Protein AF-0000000070399785 (afdb_homodimer)

InterPro domains:
  IPR010694 Uncharacterised protein family VirK [PF06903] (154-254)

Radius of gyration: 24.45 Å; Cα contacts (8 Å, |Δi|>4): 1456; chains: 2; bounding box: 67×70×87 Å

Organism: Crassostrea virginica (NCBI:txid6565)

Secondary structure (DSSP, 8-state):
--------------------EEE--SHHHHHHHHHTT--EEEEE-GGGSEE-TT--HHHHHTPPEEEEE--SEEE--GGGT--EEEEEEEEEEEETTEEEEEEEEEEEETTEEEEEEE--TTTT---SPPEEEEEEGGGTSEEEEEE--TT-PEE-SHHHHHHHHHTT--EEEEEEGGGSB--SS-SSSBPPS-EEEEEE-EEEE-TTS-EEEEEEEEEEETTTTEEEEEEEEEEEETTTEEEEEEEEE-TTT--B-S--EEEEEEB-SSSSSEEEEES--/--------------------EEE---HHHHHHHHHTT--EEEEE-GGGSEE-TT--HHHHHT--EEEEE--SEEE--GGGT-EEEEEEEEEEEEETTEEEEEEEEEEEETTEEEEEEE--TTTT---SPPEEEEEEGGGTSEEEEEE--TT-PEE-SHHHHHHHHHTT--EEEEEEGGGSB--SS-SSSBPPS-EEEEEE-EEEE-TTS-EEEEEEEEEEETTTTEEEEEEEEEEEETTTEEEEEEEEE-TTT--B-S--EEEEEEB-SSSSEEEEEES--

Foldseek 3Di:
DPPPPPPPPPDPPPPPVDQDWDWDQWLQVVQVCVLQQWKKKKKAQQLPWDKDPPDDPVNSVPDDIDIDTFFKWKAFHLVQQGKIKGKDKDWDPPDPVPIFIKMWMWIDHIQKIKIWMDTCGPLNNCPDQIIITIARCNVPSMIMITRDDVDWDWDQAPVVVVVCVVVPFKKKKKFQQQQWAFPPPDPDRGGRRMMIIGIFPDWDQDPQRKIKGKDKGWHADNVVRAIKIWMKIWIAHNVQWMKIKIWIARSNPRDTDPDITIITFGSDPPSHGMIMTTDPD/DPPPPPPPPPPPPPPPVDQDWDWDQWLQVVQVCVLLQWKKKKKAQQLPWDWDPPDDPVNSVPDDIDIDTFFKWKAFHLVQQGKIKGKDKDWDPPDPVPIFIKMWMWIDHIQKIKIWMDTCGPLNNCPDQIIITIARCNVPSMIMITRDDVDWDWDQAPVVVVVCVVVPFKKKKKFQQQQWAFPPPDPDRGGRRMMIIGIFPDWDQDPQRKIKGKDKGWHADPPVRAIKIWMKIWIAHNVQWMKIKIWIARSNPRHTDDDITIITFGRDPPSHGMIMITDPD

Structure (mmCIF, N/CA/C/O backbone):
data_AF-0000000070399785-model_v1
#
loop_
_entity.id
_entity.type
_entity.pdbx_description
1 polymer 'Uncharacterized protein LOC111105219'
#
loop_
_atom_site.group_PDB
_atom_site.id
_atom_site.type_symbol
_atom_site.label_atom_id
_atom_site.label_alt_id
_atom_site.label_comp_id
_atom_site.label_asym_id
_atom_site.label_entity_id
_atom_site.label_seq_id
_atom_site.pdbx_PDB_ins_code
_atom_site.Cartn_x
_atom_site.Cartn_y
_atom_site.Cartn_z
_atom_site.occupancy
_atom_site.B_iso_or_equiv
_atom_site.auth_seq_id
_atom_site.auth_comp_id
_atom_site.auth_asym_id
_atom_site.auth_atom_id
_atom_site.pdbx_PDB_model_num
ATOM 1 N N . MET A 1 1 ? -10.148 37.469 -59.125 1 27.64 1 MET A N 1
ATOM 2 C CA . MET A 1 1 ? -10.219 37.5 -57.656 1 27.64 1 MET A CA 1
ATOM 3 C C . MET A 1 1 ? -10.461 36.125 -57.094 1 27.64 1 MET A C 1
ATOM 5 O O . MET A 1 1 ? -11.57 35.594 -57.188 1 27.64 1 MET A O 1
ATOM 9 N N . ASN A 1 2 ? -9.5 35.188 -57.219 1 31.5 2 ASN A N 1
ATOM 10 C CA . ASN A 1 2 ? -9.438 33.781 -56.781 1 31.5 2 ASN A CA 1
ATOM 11 C C . ASN A 1 2 ? -9.5 33.656 -55.281 1 31.5 2 ASN A C 1
ATOM 13 O O . ASN A 1 2 ? -8.664 34.219 -54.562 1 31.5 2 ASN A O 1
ATOM 17 N N . ILE A 1 3 ? -10.719 33.438 -54.781 1 33.44 3 ILE A N 1
ATOM 18 C CA . ILE A 1 3 ? -11.086 33.125 -53.375 1 33.44 3 ILE A CA 1
ATOM 19 C C . ILE A 1 3 ? -10.266 31.938 -52.875 1 33.44 3 ILE A C 1
ATOM 21 O O . ILE A 1 3 ? -10.43 30.828 -53.375 1 33.44 3 ILE A O 1
ATOM 25 N N . LEU A 1 4 ? -8.969 32.094 -52.594 1 32.75 4 LEU A N 1
ATOM 26 C CA . LEU A 1 4 ? -8.18 31.172 -51.781 1 32.75 4 LEU A CA 1
ATOM 27 C C . LEU A 1 4 ? -8.906 30.828 -50.5 1 32.75 4 LEU A C 1
ATOM 29 O O . LEU A 1 4 ? -9.078 31.688 -49.625 1 32.75 4 LEU A O 1
ATOM 33 N N . THR A 1 5 ? -9.898 29.875 -50.594 1 29.78 5 THR A N 1
ATOM 34 C CA . THR A 1 5 ? -10.469 29.25 -49.406 1 29.78 5 THR A CA 1
ATOM 35 C C . THR A 1 5 ? -9.375 28.703 -48.5 1 29.78 5 THR A C 1
ATOM 37 O O . THR A 1 5 ? -8.641 27.781 -48.906 1 29.78 5 THR A O 1
ATOM 40 N N . LEU A 1 6 ? -8.758 29.5 -47.656 1 30.59 6 LEU A N 1
ATOM 41 C CA . LEU A 1 6 ? -7.953 29.062 -46.531 1 30.59 6 LEU A CA 1
ATOM 42 C C . LEU A 1 6 ? -8.688 28 -45.719 1 30.59 6 LEU A C 1
ATOM 44 O O . LEU A 1 6 ? -9.695 28.297 -45.062 1 30.59 6 LEU A O 1
ATOM 48 N N . LEU A 1 7 ? -8.656 26.766 -46.188 1 30.41 7 LEU A N 1
ATOM 49 C CA . LEU A 1 7 ? -9.039 25.672 -45.312 1 30.41 7 LEU A CA 1
ATOM 50 C C . LEU A 1 7 ? -8.219 25.688 -44.031 1 30.41 7 LEU A C 1
ATOM 52 O O . LEU A 1 7 ? -7.016 25.422 -44.031 1 30.41 7 LEU A O 1
ATOM 56 N N . CYS A 1 8 ? -8.586 26.547 -43 1 28.83 8 CYS A N 1
ATOM 57 C CA . CYS A 1 8 ? -8.086 26.406 -41.656 1 28.83 8 CYS A CA 1
ATOM 58 C C . CYS A 1 8 ? -8.266 24.984 -41.125 1 28.83 8 CYS A C 1
ATOM 60 O O . CYS A 1 8 ? -9.398 24.531 -40.938 1 28.83 8 CYS A O 1
ATOM 62 N N . PHE A 1 9 ? -7.324 24.125 -41.438 1 33.03 9 PHE A N 1
ATOM 63 C CA . PHE A 1 9 ? -7.223 22.859 -40.688 1 33.03 9 PHE A CA 1
ATOM 64 C C . PHE A 1 9 ? -7.184 23.094 -39.188 1 33.03 9 PHE A C 1
ATOM 66 O O . PHE A 1 9 ? -6.184 23.594 -38.656 1 33.03 9 PHE A O 1
ATOM 73 N N . ILE A 1 10 ? -8.305 23.328 -38.531 1 33.31 10 ILE A N 1
ATOM 74 C CA . ILE A 1 10 ? -8.359 23.188 -37.062 1 33.31 10 ILE A CA 1
ATOM 75 C C . ILE A 1 10 ? -7.82 21.812 -36.656 1 33.31 10 ILE A C 1
ATOM 77 O O . ILE A 1 10 ? -8.445 20.781 -36.938 1 33.31 10 ILE A O 1
ATOM 81 N N . LEU A 1 11 ? -6.5 21.672 -36.406 1 34.5 11 LEU A N 1
ATOM 82 C CA . LEU A 1 11 ? -5.957 20.516 -35.719 1 34.5 11 LEU A CA 1
ATOM 83 C C . LEU A 1 11 ? -6.707 20.25 -34.438 1 34.5 11 LEU A C 1
ATOM 85 O O . LEU A 1 11 ? -6.891 21.172 -33.625 1 34.5 11 LEU A O 1
ATOM 89 N N . PRO A 1 12 ? -7.508 19.219 -34.375 1 34.28 12 PRO A N 1
ATOM 90 C CA . PRO A 1 12 ? -8 18.891 -33.031 1 34.28 12 PRO A CA 1
ATOM 91 C C . PRO A 1 12 ? -6.891 18.844 -31.984 1 34.28 12 PRO A C 1
ATOM 93 O O . PRO A 1 12 ? -5.891 18.156 -32.188 1 34.28 12 PRO A O 1
ATOM 96 N N . PHE A 1 13 ? -6.738 19.828 -31.156 1 34 13 PHE A N 1
ATOM 97 C CA . PHE A 1 13 ? -5.98 19.672 -29.922 1 34 13 PHE A CA 1
ATOM 98 C C . PHE A 1 13 ? -6.402 18.406 -29.188 1 34 13 PHE A C 1
ATOM 100 O O . PHE A 1 13 ? -7.559 18.281 -28.781 1 34 13 PHE A O 1
ATOM 107 N N . LEU A 1 14 ? -5.77 17.297 -29.406 1 33.53 14 LEU A N 1
ATOM 108 C CA . LEU A 1 14 ? -5.848 16.156 -28.5 1 33.53 14 LEU A CA 1
ATOM 109 C C . LEU A 1 14 ? -5.695 16.578 -27.047 1 33.53 14 LEU A C 1
ATOM 111 O O . LEU A 1 14 ? -4.629 17.062 -26.656 1 33.53 14 LEU A O 1
ATOM 115 N N . PHE A 1 15 ? -6.746 16.906 -26.422 1 32.59 15 PHE A N 1
ATOM 116 C CA . PHE A 1 15 ? -6.762 17.047 -24.969 1 32.59 15 PHE A CA 1
ATOM 117 C C . PHE A 1 15 ? -6.203 15.789 -24.312 1 32.59 15 PHE A C 1
ATOM 119 O O . PHE A 1 15 ? -6.789 14.703 -24.422 1 32.59 15 PHE A O 1
ATOM 126 N N . VAL A 1 16 ? -4.973 15.688 -24.219 1 38.47 16 VAL A N 1
ATOM 127 C CA . VAL A 1 16 ? -4.398 14.758 -23.25 1 38.47 16 VAL A CA 1
ATOM 128 C C . VAL A 1 16 ? -5.121 14.883 -21.922 1 38.47 16 VAL A C 1
ATOM 130 O O . VAL A 1 16 ? -5.121 15.953 -21.297 1 38.47 16 VAL A O 1
ATOM 133 N N . SER A 1 17 ? -6.203 14.219 -21.797 1 41.78 17 SER A N 1
ATOM 134 C CA . SER A 1 17 ? -6.926 14.18 -20.516 1 41.78 17 SER A CA 1
ATOM 135 C C . SER A 1 17 ? -5.984 13.883 -19.359 1 41.78 17 SER A C 1
ATOM 137 O O . SER A 1 17 ? -5.434 12.781 -19.266 1 41.78 17 SER A O 1
ATOM 139 N N . CYS A 1 18 ? -5.164 14.781 -19.031 1 48.47 18 CYS A N 1
ATOM 140 C CA . CYS A 1 18 ? -4.398 14.758 -17.781 1 48.47 18 CYS A CA 1
ATOM 141 C C . CYS A 1 18 ? -5.281 14.383 -16.609 1 48.47 18 CYS A C 1
ATOM 143 O O . CYS A 1 18 ? -6.395 14.898 -16.469 1 48.47 18 CYS A O 1
ATOM 145 N N . GLN A 1 19 ? -5.141 13.164 -16.172 1 57.34 19 GLN A N 1
ATOM 146 C CA . GLN A 1 19 ? -5.82 12.82 -14.922 1 57.34 19 GLN A CA 1
ATOM 147 C C . GLN A 1 19 ? -5.762 13.977 -13.922 1 57.34 19 GLN A C 1
ATOM 149 O O . GLN A 1 19 ? -4.676 14.43 -13.555 1 57.34 19 GLN A O 1
ATOM 154 N N . LYS A 1 20 ? -6.898 14.766 -13.922 1 66.19 20 LYS A N 1
ATOM 155 C CA . LYS A 1 20 ? -7.016 15.977 -13.117 1 66.19 20 LYS A CA 1
ATOM 156 C C . LYS A 1 20 ? -7.457 15.648 -11.695 1 66.19 20 LYS A C 1
ATOM 158 O O . LYS A 1 20 ? -8.312 14.781 -11.484 1 66.19 20 LYS A O 1
ATOM 163 N N . LEU A 1 21 ? -6.676 16.031 -10.719 1 81.75 21 LEU A N 1
ATOM 164 C CA . LEU A 1 21 ? -7.109 15.992 -9.328 1 81.75 21 LEU A CA 1
ATOM 165 C C . LEU A 1 21 ? -8.07 17.141 -9.031 1 81.75 21 LEU A C 1
ATOM 167 O O . LEU A 1 21 ? -7.848 18.266 -9.477 1 81.75 21 LEU A O 1
ATOM 171 N N . THR A 1 22 ? -9.227 16.766 -8.492 1 86.75 22 THR A N 1
ATOM 172 C CA . THR A 1 22 ? -10.227 17.75 -8.086 1 86.75 22 THR A CA 1
ATOM 173 C C . THR A 1 22 ? -10.266 17.875 -6.562 1 86.75 22 THR A C 1
ATOM 175 O O . THR A 1 22 ? -10.352 16.859 -5.855 1 86.75 22 THR A O 1
ATOM 178 N N . LYS A 1 23 ? -10.25 19.094 -6.176 1 90 23 LYS A N 1
ATOM 179 C CA . LYS A 1 23 ? -10.336 19.328 -4.738 1 90 23 LYS A CA 1
ATOM 180 C C . LYS A 1 23 ? -11.75 19.094 -4.223 1 90 23 LYS A C 1
ATOM 182 O O . LYS A 1 23 ? -12.727 19.516 -4.848 1 90 23 LYS A O 1
ATOM 187 N N . VAL A 1 24 ? -11.82 18.406 -3.154 1 92.88 24 VAL A N 1
ATOM 188 C CA . VAL A 1 24 ? -13.109 18.156 -2.523 1 92.88 24 VAL A CA 1
ATOM 189 C C . VAL A 1 24 ? -13.492 19.328 -1.629 1 92.88 24 VAL A C 1
ATOM 191 O O . VAL A 1 24 ? -12.648 19.875 -0.92 1 92.88 24 VAL A O 1
ATOM 194 N N . LYS A 1 25 ? -14.859 19.625 -1.591 1 90.5 25 LYS A N 1
ATOM 195 C CA . LYS A 1 25 ? -15.25 20.875 -0.946 1 90.5 25 LYS A CA 1
ATOM 196 C C . LYS A 1 25 ? -16.047 20.609 0.326 1 90.5 25 LYS A C 1
ATOM 198 O O . LYS A 1 25 ? -16.234 21.516 1.148 1 90.5 25 LYS A O 1
ATOM 203 N N . SER A 1 26 ? -16.625 19.484 0.435 1 92.81 26 SER A N 1
ATOM 204 C CA . SER A 1 26 ? -17.406 19.219 1.629 1 92.81 26 SER A CA 1
ATOM 205 C C . SER A 1 26 ? -17.25 17.766 2.086 1 92.81 26 SER A C 1
ATOM 207 O O . SER A 1 26 ? -16.844 16.906 1.303 1 92.81 26 SER A O 1
ATOM 209 N N . TYR A 1 27 ? -17.656 17.578 3.354 1 94.38 27 TYR A N 1
ATOM 210 C CA . TYR A 1 27 ? -17.547 16.266 3.959 1 94.38 27 TYR A CA 1
ATOM 211 C C . TYR A 1 27 ? -18.438 15.258 3.232 1 94.38 27 TYR A C 1
ATOM 213 O O . TYR A 1 27 ? -17.984 14.172 2.865 1 94.38 27 TYR A O 1
ATOM 221 N N . ASP A 1 28 ? -19.594 15.586 2.971 1 93.75 28 ASP A N 1
ATOM 222 C CA . ASP A 1 28 ? -20.531 14.633 2.365 1 93.75 28 ASP A CA 1
ATOM 223 C C . ASP A 1 28 ? -20.109 14.305 0.932 1 93.75 28 ASP A C 1
ATOM 225 O O . ASP A 1 28 ? -20.312 13.18 0.467 1 93.75 28 ASP A O 1
ATOM 229 N N . HIS A 1 29 ? -19.562 15.234 0.239 1 93.44 29 HIS A N 1
ATOM 230 C CA . HIS A 1 29 ? -19 14.938 -1.078 1 93.44 29 HIS A CA 1
ATOM 231 C C . HIS A 1 29 ? -17.828 13.969 -0.976 1 93.44 29 HIS A C 1
ATOM 233 O O . HIS A 1 29 ? -17.703 13.047 -1.789 1 93.44 29 HIS A O 1
ATOM 239 N N . LEU A 1 30 ? -17.016 14.219 0.018 1 94.38 30 LEU A N 1
ATOM 240 C CA . LEU A 1 30 ? -15.898 13.312 0.228 1 94.38 30 LEU A CA 1
ATOM 241 C C . LEU A 1 30 ? -16.391 11.883 0.463 1 94.38 30 LEU A C 1
ATOM 243 O O . LEU A 1 30 ? -15.891 10.945 -0.161 1 94.38 30 LEU A O 1
ATOM 247 N N . VAL A 1 31 ? -17.375 11.766 1.295 1 94.38 31 VAL A N 1
ATOM 248 C CA . VAL A 1 31 ? -17.938 10.445 1.586 1 94.38 31 VAL A CA 1
ATOM 249 C C . VAL A 1 31 ? -18.516 9.844 0.314 1 94.38 31 VAL A C 1
ATOM 251 O O . VAL A 1 31 ? -18.328 8.656 0.033 1 94.38 31 VAL A O 1
ATOM 254 N N . SER A 1 32 ? -19.156 10.602 -0.453 1 92.06 32 SER A N 1
ATOM 255 C CA . SER A 1 32 ? -19.766 10.125 -1.692 1 92.06 32 SER A CA 1
ATOM 256 C C . SER A 1 32 ? -18.703 9.633 -2.67 1 92.06 32 SER A C 1
ATOM 258 O O . SER A 1 32 ? -18.875 8.609 -3.328 1 92.06 32 SER A O 1
ATOM 260 N N . TYR A 1 33 ? -17.656 10.359 -2.748 1 92.31 33 TYR A N 1
ATOM 261 C CA . TYR A 1 33 ? -16.562 9.953 -3.627 1 92.31 33 TYR A CA 1
ATOM 262 C C . TYR A 1 33 ? -15.945 8.648 -3.15 1 92.31 33 TYR A C 1
ATOM 264 O O . TYR A 1 33 ? -15.703 7.734 -3.949 1 92.31 33 TYR A O 1
ATOM 272 N N . LEU A 1 34 ? -15.703 8.562 -1.884 1 93.25 34 LEU A N 1
ATOM 273 C CA . LEU A 1 34 ? -15.164 7.324 -1.328 1 93.25 34 LEU A CA 1
ATOM 274 C C . LEU A 1 34 ? -16.109 6.152 -1.594 1 93.25 34 LEU A C 1
ATOM 276 O O . LEU A 1 34 ? -15.664 5.078 -2.008 1 93.25 34 LEU A O 1
ATOM 280 N N . ALA A 1 35 ? -17.344 6.375 -1.436 1 91.06 35 ALA A N 1
ATOM 281 C CA . ALA A 1 35 ? -18.359 5.34 -1.598 1 91.06 35 ALA A CA 1
ATOM 282 C C . ALA A 1 35 ? -18.453 4.883 -3.051 1 91.06 35 ALA A C 1
ATOM 284 O O . ALA A 1 35 ? -18.906 3.77 -3.332 1 91.06 35 ALA A O 1
ATOM 285 N N . SER A 1 36 ? -18.031 5.73 -3.932 1 89.12 36 SER A N 1
ATOM 286 C CA . SER A 1 36 ? -18.094 5.402 -5.352 1 89.12 36 SER A CA 1
ATOM 287 C C . SER A 1 36 ? -16.75 4.895 -5.863 1 89.12 36 SER A C 1
ATOM 289 O O . SER A 1 36 ? -16.516 4.84 -7.074 1 89.12 36 SER A O 1
ATOM 291 N N . GLY A 1 37 ? -15.922 4.617 -4.961 1 90.25 37 GLY A N 1
ATOM 292 C CA . GLY A 1 37 ? -14.672 3.961 -5.328 1 90.25 37 GLY A CA 1
ATOM 293 C C . 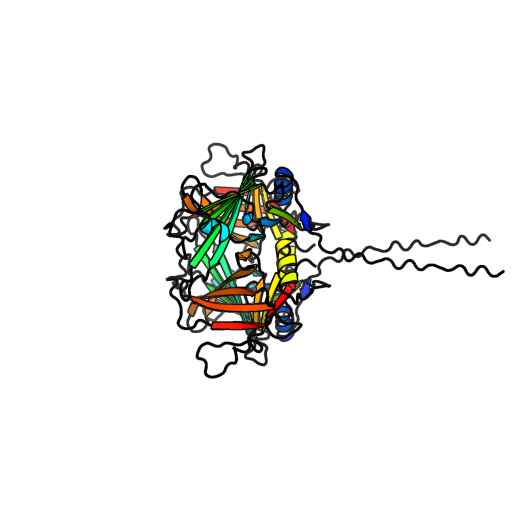GLY A 1 37 ? -13.617 4.926 -5.828 1 90.25 37 GLY A C 1
ATOM 294 O O . GLY A 1 37 ? -12.672 4.52 -6.504 1 90.25 37 GLY A O 1
ATOM 295 N N . ALA A 1 38 ? -13.719 6.195 -5.508 1 90.56 38 ALA A N 1
ATOM 296 C CA . ALA A 1 38 ? -12.734 7.176 -5.969 1 90.56 38 ALA A CA 1
ATOM 297 C C . ALA A 1 38 ? -11.422 7.031 -5.211 1 90.56 38 ALA A C 1
ATOM 299 O O . ALA A 1 38 ? -11.414 6.68 -4.027 1 90.56 38 ALA A O 1
ATOM 300 N N . ASP A 1 39 ? -10.367 7.266 -5.961 1 90.19 39 ASP A N 1
ATOM 301 C CA . ASP A 1 39 ? -9.055 7.43 -5.332 1 90.19 39 ASP A CA 1
ATOM 302 C C . ASP A 1 39 ? -8.938 8.797 -4.66 1 90.19 39 ASP A C 1
ATOM 304 O O . ASP A 1 39 ? -9.086 9.828 -5.316 1 90.19 39 ASP A O 1
ATOM 308 N N . VAL A 1 40 ? -8.68 8.781 -3.398 1 92.75 40 VAL A N 1
ATOM 309 C CA . VAL A 1 40 ? -8.656 10.016 -2.621 1 92.75 40 VAL A CA 1
ATOM 310 C C . VAL A 1 40 ? -7.242 10.266 -2.092 1 92.75 40 VAL A C 1
ATOM 312 O O . VAL A 1 40 ? -6.594 9.344 -1.586 1 92.75 40 VAL A O 1
ATOM 315 N N . ARG A 1 41 ? -6.82 11.508 -2.246 1 93.12 41 ARG A N 1
ATOM 316 C CA . ARG A 1 41 ? -5.535 11.977 -1.739 1 93.12 41 ARG A CA 1
ATOM 317 C C . ARG A 1 41 ? -5.73 13.102 -0.724 1 93.12 41 ARG A C 1
ATOM 319 O O . ARG A 1 41 ? -6.734 13.82 -0.764 1 93.12 41 ARG A O 1
ATOM 326 N N . TYR A 1 42 ? -4.805 13.203 0.168 1 91.75 42 TYR A N 1
ATOM 327 C CA . TYR A 1 42 ? -4.922 14.25 1.181 1 91.75 42 TYR A CA 1
ATOM 328 C C . TYR A 1 42 ? -3.568 14.898 1.454 1 91.75 42 TYR A C 1
ATOM 330 O O . TYR A 1 42 ? -2.521 14.305 1.186 1 91.75 42 TYR A O 1
ATOM 338 N N . TYR A 1 43 ? -3.684 16.141 1.852 1 88.81 43 TYR A N 1
ATOM 339 C CA . TYR A 1 43 ? -2.551 16.906 2.348 1 88.81 43 TYR A CA 1
ATOM 340 C C . TYR A 1 43 ? -2.979 17.828 3.479 1 88.81 43 TYR A C 1
ATOM 342 O O . TYR A 1 43 ? -3.963 18.562 3.354 1 88.81 43 TYR A O 1
ATOM 350 N N . PHE A 1 44 ? -2.297 17.766 4.602 1 84.5 44 PHE A N 1
ATOM 351 C CA . PHE A 1 44 ? -2.572 18.672 5.719 1 84.5 44 PHE A CA 1
ATOM 352 C C . PHE A 1 44 ? -1.317 19.422 6.125 1 84.5 44 PHE A C 1
ATOM 354 O O . PHE A 1 44 ? -0.276 18.828 6.387 1 84.5 44 PHE A O 1
ATOM 361 N N . ASN A 1 45 ? -1.506 20.75 6.035 1 77.12 45 ASN A N 1
ATOM 362 C CA . ASN A 1 45 ? -0.456 21.641 6.523 1 77.12 45 ASN A CA 1
ATOM 363 C C . ASN A 1 45 ? -0.531 21.812 8.039 1 77.12 45 ASN A C 1
ATOM 365 O O . ASN A 1 45 ? -1.241 22.688 8.531 1 77.12 45 ASN A O 1
ATOM 369 N N . VAL A 1 46 ? 0.207 21.234 8.75 1 69.81 46 VAL A N 1
ATOM 370 C CA . VAL A 1 46 ? 0.066 21.094 10.195 1 69.81 46 VAL A CA 1
ATOM 371 C C . VAL A 1 46 ? 0.471 22.391 10.883 1 69.81 46 VAL A C 1
ATOM 373 O O . VAL A 1 46 ? 0.029 22.688 12 1 69.81 46 VAL A O 1
ATOM 376 N N . SER A 1 47 ? 1.218 23.172 10.133 1 70.94 47 SER A N 1
ATOM 377 C CA . SER A 1 47 ? 1.664 24.422 10.75 1 70.94 47 SER A CA 1
ATOM 378 C C . SER A 1 47 ? 0.494 25.359 11.008 1 70.94 47 SER A C 1
ATOM 380 O O . SER A 1 47 ? 0.595 26.281 11.82 1 70.94 47 SER A O 1
ATOM 382 N N . THR A 1 48 ? -0.572 25.141 10.359 1 76.44 48 THR A N 1
ATOM 383 C CA . THR A 1 48 ? -1.728 26.016 10.516 1 76.44 48 THR A CA 1
ATOM 384 C C . THR A 1 48 ? -2.805 25.344 11.367 1 76.44 48 THR A C 1
ATOM 386 O O . THR A 1 48 ? -3.844 25.953 11.641 1 76.44 48 THR A O 1
ATOM 389 N N . CYS A 1 49 ? -2.498 24.203 11.789 1 83.44 49 CYS A N 1
ATOM 390 C CA . CYS A 1 49 ? -3.465 23.438 12.578 1 83.44 49 CYS A CA 1
ATOM 391 C C . CYS A 1 49 ? -3.314 23.75 14.062 1 83.44 49 CYS A C 1
ATOM 393 O O . CYS A 1 49 ? -2.299 24.297 14.492 1 83.44 49 CYS A O 1
ATOM 395 N N . ILE A 1 50 ? -4.352 23.438 14.789 1 82.44 50 ILE A N 1
ATOM 396 C CA . ILE A 1 50 ? -4.371 23.688 16.219 1 82.44 50 ILE A CA 1
ATOM 397 C C . ILE A 1 50 ? -3.945 22.422 16.969 1 82.44 50 ILE A C 1
ATOM 399 O O . ILE A 1 50 ? -4.578 21.375 16.844 1 82.44 50 ILE A O 1
ATOM 403 N N . PRO A 1 51 ? -2.822 22.562 17.609 1 79.88 51 PRO A N 1
ATOM 404 C CA . PRO A 1 51 ? -2.416 21.391 18.391 1 79.88 51 PRO A CA 1
ATOM 405 C C . PRO A 1 51 ? -3.34 21.109 19.578 1 79.88 51 PRO A C 1
ATOM 407 O O . PRO A 1 51 ? -3.973 22.031 20.094 1 79.88 51 PRO A O 1
ATOM 410 N N . GLU A 1 52 ? -3.295 19.828 19.781 1 75.75 52 GLU A N 1
ATOM 411 C CA . GLU A 1 52 ? -3.955 19.516 21.047 1 75.75 52 GLU A CA 1
ATOM 412 C C . GLU A 1 52 ? -3.199 20.109 22.234 1 75.75 52 GLU A C 1
ATOM 414 O O . GLU A 1 52 ? -1.983 20.312 22.156 1 75.75 52 GLU A O 1
ATOM 419 N N . ALA A 1 53 ? -3.779 20.781 23.219 1 62.03 53 ALA A N 1
ATOM 420 C CA . ALA A 1 53 ? -3.344 21.609 24.359 1 62.03 53 ALA A CA 1
ATOM 421 C C . ALA A 1 53 ? -1.969 21.172 24.844 1 62.03 53 ALA A C 1
ATOM 423 O O . ALA A 1 53 ? -1.19 22 25.344 1 62.03 53 ALA A O 1
ATOM 424 N N . ARG A 1 54 ? -1.427 20.016 24.703 1 61.34 54 ARG A N 1
ATOM 425 C CA . ARG A 1 54 ? -0.236 19.609 25.453 1 61.34 54 ARG A CA 1
ATOM 426 C C . ARG A 1 54 ? 0.998 19.625 24.547 1 61.34 54 ARG A C 1
ATOM 428 O O . ARG A 1 54 ? 2.068 19.172 24.953 1 61.34 54 ARG A O 1
ATOM 435 N N . MET A 1 55 ? 0.869 20.312 23.344 1 65.75 55 MET A N 1
ATOM 436 C CA . MET A 1 55 ? 2.096 20.328 22.562 1 65.75 55 MET A CA 1
ATOM 437 C C . MET A 1 55 ? 2.883 21.609 22.797 1 65.75 55 MET A C 1
ATOM 439 O O . MET A 1 55 ? 2.303 22.703 22.844 1 65.75 55 MET A O 1
ATOM 443 N N . THR A 1 56 ? 4.121 21.422 23.172 1 61.12 56 THR A N 1
ATOM 444 C CA . THR A 1 56 ? 4.973 22.609 23.234 1 61.12 56 THR A CA 1
ATOM 445 C C . THR A 1 56 ? 5.113 23.25 21.859 1 61.12 56 THR A C 1
ATOM 447 O O . THR A 1 56 ? 4.852 22.609 20.844 1 61.12 56 THR A O 1
ATOM 450 N N . ASN A 1 57 ? 5.34 24.516 21.844 1 55.72 57 ASN A N 1
ATOM 451 C CA . ASN A 1 57 ? 5.602 25.234 20.594 1 55.72 57 ASN A CA 1
ATOM 452 C C . ASN A 1 57 ? 6.664 24.516 19.75 1 55.72 57 ASN A C 1
ATOM 454 O O . ASN A 1 57 ? 6.562 24.469 18.531 1 55.72 57 ASN A O 1
ATOM 458 N N . GLU A 1 58 ? 7.598 24 20.453 1 57.88 58 GLU A N 1
ATOM 459 C CA . GLU A 1 58 ? 8.695 23.328 19.766 1 57.88 58 GLU A CA 1
ATOM 460 C C . GLU A 1 58 ? 8.203 22.062 19.062 1 57.88 58 GLU A C 1
ATOM 462 O O . GLU A 1 58 ? 8.609 21.766 17.938 1 57.88 58 GLU A O 1
ATOM 467 N N . GLU A 1 59 ? 7.355 21.453 19.75 1 61.69 59 GLU A N 1
ATOM 468 C CA . GLU A 1 59 ? 6.824 20.219 19.172 1 61.69 59 GLU A CA 1
ATOM 469 C C . GLU A 1 59 ? 5.938 20.5 17.969 1 61.69 59 GLU A C 1
ATOM 471 O O . GLU A 1 59 ? 5.934 19.734 17 1 61.69 59 GLU A O 1
ATOM 476 N N . HIS A 1 60 ? 5.301 21.625 18.141 1 58.22 60 HIS A N 1
ATOM 477 C CA . HIS A 1 60 ? 4.395 22.016 17.062 1 58.22 60 HIS A CA 1
ATOM 478 C C . HIS A 1 60 ? 5.148 22.297 15.773 1 58.22 60 HIS A C 1
ATOM 480 O O . HIS A 1 60 ? 4.668 21.969 14.68 1 58.22 60 HIS A O 1
ATOM 486 N N . ILE A 1 61 ? 6.18 22.984 16.047 1 55.03 61 ILE A N 1
ATOM 487 C CA . ILE A 1 61 ? 6.969 23.406 14.898 1 55.03 61 ILE A CA 1
ATOM 488 C C . ILE A 1 61 ? 7.559 22.172 14.203 1 55.03 61 ILE A C 1
ATOM 490 O O . ILE A 1 61 ? 7.789 22.188 12.992 1 55.03 61 ILE A O 1
ATOM 494 N N . GLN A 1 62 ? 7.668 21.219 14.969 1 56.22 62 GLN A N 1
ATOM 495 C CA . GLN A 1 62 ? 8.375 20.062 14.422 1 56.22 62 GLN A CA 1
ATOM 496 C C . GLN A 1 62 ? 7.426 19.141 13.68 1 56.22 62 GLN A C 1
ATOM 498 O O . GLN A 1 62 ? 7.848 18.109 13.133 1 56.22 62 GLN A O 1
ATOM 503 N N . ILE A 1 63 ? 6.168 19.703 13.75 1 56.31 63 ILE A N 1
ATOM 504 C CA . ILE A 1 63 ? 5.254 18.734 13.148 1 56.31 63 ILE A CA 1
ATOM 505 C C . ILE A 1 63 ? 5.277 18.875 11.625 1 56.31 63 ILE A C 1
ATOM 507 O O . ILE A 1 63 ? 4.977 19.938 11.094 1 56.31 63 ILE A O 1
ATOM 511 N N . PRO A 1 64 ? 5.676 17.953 10.953 1 60.88 64 PRO A N 1
ATOM 512 C CA . PRO A 1 64 ? 5.77 17.969 9.492 1 60.88 64 PRO A CA 1
ATOM 513 C C . PRO A 1 64 ? 4.402 17.969 8.812 1 60.88 64 PRO A C 1
ATOM 515 O O . PRO A 1 64 ? 3.385 17.703 9.461 1 60.88 64 PRO A O 1
ATOM 518 N N . VAL A 1 65 ? 4.281 18.609 7.578 1 67.44 65 VAL A N 1
ATOM 519 C CA . VAL A 1 65 ? 3.209 18.406 6.609 1 67.44 65 VAL A CA 1
ATOM 520 C C . VAL A 1 65 ? 3.1 16.922 6.273 1 67.44 65 VAL A C 1
ATOM 522 O O . VAL A 1 65 ? 4.113 16.234 6.152 1 67.44 65 VAL A O 1
ATOM 525 N N . PHE A 1 66 ? 1.785 16.531 6.395 1 82.12 66 PHE A N 1
ATOM 526 C CA . PHE A 1 66 ? 1.564 15.125 6.047 1 82.12 66 PHE A CA 1
ATOM 527 C C . PHE A 1 66 ? 0.648 15.008 4.836 1 82.12 66 PHE A C 1
ATOM 529 O O . PHE A 1 66 ? -0.245 15.836 4.641 1 82.12 66 PHE A O 1
ATOM 536 N N . GLY A 1 67 ? 0.952 14.078 4.012 1 87.81 67 GLY A N 1
ATOM 537 C CA . GLY A 1 67 ? 0.086 13.766 2.887 1 87.81 67 GLY A CA 1
ATOM 538 C C . GLY A 1 67 ? 0.23 12.336 2.398 1 87.81 67 GLY A C 1
ATOM 539 O O . GLY A 1 67 ? 1.107 11.609 2.859 1 87.81 67 GLY A O 1
ATOM 540 N N . GLY A 1 68 ? -0.765 11.961 1.599 1 90.12 68 GLY A N 1
ATOM 541 C CA . GLY A 1 68 ? -0.748 10.617 1.044 1 90.12 68 GLY A CA 1
ATOM 542 C C . GLY A 1 68 ? -2.076 10.203 0.439 1 90.12 68 GLY A C 1
ATOM 543 O O . GLY A 1 68 ? -2.875 11.055 0.043 1 90.12 68 GLY A O 1
ATOM 544 N N . ALA A 1 69 ? -2.152 8.945 0.215 1 91.88 69 ALA A N 1
ATOM 545 C CA . ALA A 1 69 ? -3.373 8.359 -0.335 1 91.88 69 ALA A CA 1
ATOM 546 C C . ALA A 1 69 ? -4.215 7.715 0.762 1 91.88 69 ALA A C 1
ATOM 548 O O . ALA A 1 69 ? -3.674 7.129 1.703 1 91.88 69 ALA A O 1
ATOM 549 N N . VAL A 1 70 ? -5.523 7.824 0.571 1 93.56 70 VAL A N 1
ATOM 550 C CA . VAL A 1 70 ? -6.422 7.078 1.449 1 93.56 70 VAL A CA 1
ATOM 551 C C . VAL A 1 70 ? -6.504 5.625 0.991 1 93.56 70 VAL A C 1
ATOM 553 O O . VAL A 1 70 ? -7.02 5.336 -0.093 1 93.56 70 VAL A O 1
ATOM 556 N N . LYS A 1 71 ? -6 4.785 1.837 1 94.5 71 LYS A N 1
ATOM 557 C CA . LYS A 1 71 ? -6.07 3.355 1.554 1 94.5 71 LYS A CA 1
ATOM 558 C C . LYS A 1 71 ? -7.289 2.721 2.213 1 94.5 71 LYS A C 1
ATOM 560 O O . LYS A 1 71 ? -8.43 3.1 1.92 1 94.5 71 LYS A O 1
ATOM 565 N N . LEU A 1 72 ? -7.098 1.788 3.1 1 96.62 72 LEU A N 1
ATOM 566 C CA . LEU A 1 72 ? -8.242 1.249 3.826 1 96.62 72 LEU A CA 1
ATOM 567 C C . LEU A 1 72 ? -8.898 2.328 4.68 1 96.62 72 LEU A C 1
ATOM 569 O O . LEU A 1 72 ? -8.219 3.057 5.402 1 96.62 72 LEU A O 1
ATOM 573 N N . PHE A 1 73 ? -10.242 2.426 4.508 1 96.69 73 PHE A N 1
ATOM 574 C CA . PHE A 1 73 ? -10.945 3.465 5.254 1 96.69 73 PHE A CA 1
ATOM 575 C C . PHE A 1 73 ? -12.273 2.943 5.785 1 96.69 73 PHE A C 1
ATOM 577 O O . PHE A 1 73 ? -12.812 1.959 5.277 1 96.69 73 PHE A O 1
ATOM 584 N N . ILE A 1 74 ? -12.75 3.562 6.836 1 94.25 74 ILE A N 1
ATOM 585 C CA . ILE A 1 74 ? -14.117 3.492 7.344 1 94.25 74 ILE A CA 1
ATOM 586 C C . ILE A 1 74 ? -14.766 4.871 7.27 1 94.25 74 ILE A C 1
ATOM 588 O O . ILE A 1 74 ? -14.172 5.867 7.688 1 94.25 74 ILE A O 1
ATOM 592 N N . ALA A 1 75 ? -15.93 4.895 6.672 1 95.44 75 ALA A N 1
ATOM 593 C CA . ALA A 1 75 ? -16.578 6.184 6.496 1 95.44 75 ALA A CA 1
ATOM 594 C C . ALA A 1 75 ? -18.078 6.086 6.805 1 95.44 75 ALA A C 1
ATOM 596 O O . ALA A 1 75 ? -18.688 5.023 6.637 1 95.44 75 ALA A O 1
ATOM 597 N N . SER A 1 76 ? -18.578 7.133 7.246 1 93.31 76 SER A N 1
ATOM 598 C CA . SER A 1 76 ? -20.016 7.27 7.43 1 93.31 76 SER A CA 1
ATOM 599 C C . SER A 1 76 ? -20.5 8.664 7.027 1 93.31 76 SER A C 1
ATOM 601 O O . SER A 1 76 ? -19.734 9.633 7.098 1 93.31 76 SER A O 1
ATOM 603 N N . LYS A 1 77 ? -21.719 8.688 6.668 1 91.5 77 LYS A N 1
ATOM 604 C CA . LYS A 1 77 ? -22.312 9.969 6.297 1 91.5 77 LYS A CA 1
ATOM 605 C C . LYS A 1 77 ? -22.5 10.859 7.52 1 91.5 77 LYS A C 1
ATOM 607 O O . LYS A 1 77 ? -22.547 10.367 8.648 1 91.5 77 LYS A O 1
ATOM 612 N N . SER A 1 78 ? -22.656 12.164 7.199 1 89.44 78 SER A N 1
ATOM 613 C CA . SER A 1 78 ? -22.875 13.125 8.273 1 89.44 78 SER A CA 1
ATOM 614 C C . SER A 1 78 ? -24.125 12.766 9.086 1 89.44 78 SER A C 1
ATOM 616 O O . SER A 1 78 ? -24.156 12.977 10.305 1 89.44 78 SER A O 1
ATOM 618 N N . SER A 1 79 ? -25.062 12.242 8.461 1 85.94 79 SER A N 1
ATOM 619 C CA . SER A 1 79 ? -26.328 11.867 9.109 1 85.94 79 SER A CA 1
ATOM 620 C C . SER A 1 79 ? -26.141 10.664 10.016 1 85.94 79 SER A C 1
ATOM 622 O O . SER A 1 79 ? -27 10.391 10.875 1 85.94 79 SER A O 1
ATOM 624 N N . ASP A 1 80 ? -25.062 9.883 9.852 1 82.69 80 ASP A N 1
ATOM 625 C CA . ASP A 1 80 ? -24.797 8.648 10.594 1 82.69 80 ASP A CA 1
ATOM 626 C C . ASP A 1 80 ? -23.516 8.773 11.414 1 82.69 80 ASP A C 1
ATOM 628 O O . ASP A 1 80 ? -22.625 7.91 11.328 1 82.69 80 ASP A O 1
ATOM 632 N N . ASP A 1 81 ? -23.312 9.82 12.148 1 82.12 81 ASP A N 1
ATOM 633 C CA . ASP A 1 81 ? -22.109 10.07 12.945 1 82.12 81 ASP A CA 1
ATOM 634 C C . ASP A 1 81 ? -20.922 10.43 12.055 1 82.12 81 ASP A C 1
ATOM 636 O O . ASP A 1 81 ? -19.812 9.938 12.258 1 82.12 81 ASP A O 1
ATOM 640 N N . GLY A 1 82 ? -21 11.086 11.07 1 88.38 82 GLY A N 1
ATOM 641 C CA . GLY A 1 82 ? -20.125 11.617 10.047 1 88.38 82 GLY A CA 1
ATOM 642 C C . GLY A 1 82 ? -18.656 11.516 10.422 1 88.38 82 GLY A C 1
ATOM 643 O O . GLY A 1 82 ? -18.047 12.484 10.883 1 88.38 82 GLY A O 1
ATOM 644 N N . ARG A 1 83 ? -18 10.344 10.117 1 93 83 ARG A N 1
ATOM 645 C CA . ARG A 1 83 ? -16.562 10.219 10.352 1 93 83 ARG A CA 1
ATOM 646 C C . ARG A 1 83 ? -15.891 9.391 9.266 1 93 83 ARG A C 1
ATOM 648 O O . ARG A 1 83 ? -16.484 8.438 8.75 1 93 83 ARG A O 1
ATOM 655 N N . ILE A 1 84 ? -14.758 9.781 8.906 1 95.31 84 ILE A N 1
ATOM 656 C CA . ILE A 1 84 ? -13.852 9 8.062 1 95.31 84 ILE A CA 1
ATOM 657 C C . ILE A 1 84 ? -12.586 8.672 8.844 1 95.31 84 ILE A C 1
ATOM 659 O O . ILE A 1 84 ? -11.945 9.562 9.414 1 95.31 84 ILE A O 1
ATOM 663 N N . ILE A 1 85 ? -12.266 7.406 8.914 1 95 85 ILE A N 1
ATOM 664 C CA . ILE A 1 85 ? -11.086 6.953 9.641 1 95 85 ILE A CA 1
ATOM 665 C C . ILE A 1 85 ? -10.141 6.223 8.68 1 95 85 ILE A C 1
ATOM 667 O O . ILE A 1 85 ? -10.57 5.34 7.93 1 95 85 ILE A O 1
ATOM 671 N N . PHE A 1 86 ? -8.938 6.582 8.672 1 95 86 PHE A N 1
ATOM 672 C CA . PHE A 1 86 ? -7.875 5.852 7.992 1 95 86 PHE A CA 1
ATOM 673 C C . PHE A 1 86 ? -6.531 6.105 8.664 1 95 86 PHE A C 1
ATOM 675 O O . PHE A 1 86 ? -6.418 6.984 9.523 1 95 86 PHE A O 1
ATOM 682 N N . SER A 1 87 ? -5.543 5.312 8.32 1 93.56 87 SER A N 1
ATOM 683 C CA . SER A 1 87 ? -4.25 5.426 8.977 1 93.56 87 SER A CA 1
ATOM 684 C C . SER A 1 87 ? -3.109 5.066 8.031 1 93.56 87 SER A C 1
ATOM 686 O O . SER A 1 87 ? -3.33 4.41 7.008 1 93.56 87 SER A O 1
ATOM 688 N N . GLN A 1 88 ? -2.02 5.559 8.391 1 88.31 88 GLN A N 1
ATOM 689 C CA . GLN A 1 88 ? -0.788 5.289 7.652 1 88.31 88 GLN A CA 1
ATOM 690 C C . GLN A 1 88 ? 0.368 5 8.609 1 88.31 88 GLN A C 1
ATOM 692 O O . GLN A 1 88 ? 0.695 5.824 9.461 1 88.31 88 GLN A O 1
ATOM 697 N N . PRO A 1 89 ? 0.938 3.834 8.484 1 86.94 89 PRO A N 1
ATOM 698 C CA . PRO A 1 89 ? 2.209 3.613 9.18 1 86.94 89 PRO A CA 1
ATOM 699 C C . PRO A 1 89 ? 3.402 4.195 8.422 1 86.94 89 PRO A C 1
ATOM 701 O O . PRO A 1 89 ? 3.395 4.246 7.191 1 86.94 89 PRO A O 1
ATOM 704 N N . ARG A 1 90 ? 4.359 4.656 9.242 1 86.38 90 ARG A N 1
ATOM 705 C CA . ARG A 1 90 ? 5.602 5.168 8.664 1 86.38 90 ARG A CA 1
ATOM 706 C C . ARG A 1 90 ? 6.801 4.777 9.523 1 86.38 90 ARG A C 1
ATOM 708 O O . ARG A 1 90 ? 6.738 4.844 10.75 1 86.38 90 ARG A O 1
ATOM 715 N N . TYR A 1 91 ? 7.758 4.43 8.836 1 86.56 91 TYR A N 1
ATOM 716 C CA . TYR A 1 91 ? 9.016 4.227 9.539 1 86.56 91 TYR A CA 1
ATOM 717 C C . TYR A 1 91 ? 9.812 5.523 9.617 1 86.56 91 TYR A C 1
ATOM 719 O O . TYR A 1 91 ? 9.828 6.312 8.664 1 86.56 91 TYR A O 1
ATOM 727 N N . ILE A 1 92 ? 10.398 5.668 10.719 1 82.69 92 ILE A N 1
ATOM 728 C CA . ILE A 1 92 ? 11.172 6.891 10.906 1 82.69 92 ILE A CA 1
ATOM 729 C C . ILE A 1 92 ? 12.57 6.539 11.406 1 82.69 92 ILE A C 1
ATOM 731 O O . ILE A 1 92 ? 12.75 5.547 12.117 1 82.69 92 ILE A O 1
ATOM 735 N N . ASP A 1 93 ? 13.477 7.367 10.922 1 77.38 93 ASP A N 1
ATOM 736 C CA . ASP A 1 93 ? 14.883 7.195 11.266 1 77.38 93 ASP A CA 1
ATOM 737 C C . ASP A 1 93 ? 15.438 8.438 11.953 1 77.38 93 ASP A C 1
ATOM 739 O O . ASP A 1 93 ? 16.484 8.969 11.555 1 77.38 93 ASP A O 1
ATOM 743 N N . ARG A 1 94 ? 14.906 9.047 12.969 1 68.06 94 ARG A N 1
ATOM 744 C CA . ARG A 1 94 ? 15.281 10.32 13.586 1 68.06 94 ARG A CA 1
ATOM 745 C C . ARG A 1 94 ? 16.719 10.289 14.086 1 68.06 94 ARG A C 1
ATOM 747 O O . ARG A 1 94 ? 17.438 11.289 14.008 1 68.06 94 ARG A O 1
ATOM 754 N N . LYS A 1 95 ? 17.078 9.227 14.727 1 63.56 95 LYS A N 1
ATOM 755 C CA . LYS A 1 95 ? 18.453 9.078 15.156 1 63.56 95 LYS A CA 1
ATOM 756 C C . LYS A 1 95 ? 19.094 7.816 14.562 1 63.56 95 LYS A C 1
ATOM 758 O O . LYS A 1 95 ? 18.391 6.844 14.281 1 63.56 95 LYS A O 1
ATOM 763 N N . ALA A 1 96 ? 20.344 8.078 14.273 1 59.66 96 ALA A N 1
ATOM 764 C CA . ALA A 1 96 ? 21.078 6.914 13.797 1 59.66 96 ALA A CA 1
ATOM 765 C C . ALA A 1 96 ? 20.828 5.703 14.688 1 59.66 96 ALA A C 1
ATOM 767 O O . ALA A 1 96 ? 20.859 5.809 15.914 1 59.66 96 ALA A O 1
ATOM 768 N N . ASN A 1 97 ? 20.328 4.617 14.133 1 62.03 97 ASN A N 1
ATOM 769 C CA . ASN A 1 97 ? 20.125 3.346 14.82 1 62.03 97 ASN A CA 1
ATOM 770 C C . ASN A 1 97 ? 18.844 3.361 15.656 1 62.03 97 ASN A C 1
ATOM 772 O O . ASN A 1 97 ? 18.688 2.553 16.562 1 62.03 97 ASN A O 1
ATOM 776 N N . ASP A 1 98 ? 18.141 4.387 15.477 1 75.12 98 ASP A N 1
ATOM 777 C CA . ASP A 1 98 ? 16.875 4.461 16.203 1 75.12 98 ASP A CA 1
ATOM 778 C C . ASP A 1 98 ? 15.688 4.406 15.242 1 75.12 98 ASP A C 1
ATOM 780 O O . ASP A 1 98 ? 14.875 5.328 15.203 1 75.12 98 ASP A O 1
ATOM 784 N N . LEU A 1 99 ? 15.727 3.275 14.586 1 80 99 LEU A N 1
ATOM 785 C CA . LEU A 1 99 ? 14.609 3.051 13.68 1 80 99 LEU A CA 1
ATOM 786 C C . LEU A 1 99 ? 13.352 2.666 14.453 1 80 99 LEU A C 1
ATOM 788 O O . LEU A 1 99 ? 13.422 1.903 15.422 1 80 99 LEU A O 1
ATOM 792 N N . THR A 1 100 ? 12.297 3.361 14.062 1 85.44 100 THR A N 1
ATOM 793 C CA . THR A 1 100 ? 11.023 3.041 14.703 1 85.44 100 THR A CA 1
ATOM 794 C C . THR A 1 100 ? 9.859 3.277 13.75 1 85.44 100 THR A C 1
ATOM 796 O O . THR A 1 100 ? 10.07 3.604 12.578 1 85.44 100 THR A O 1
ATOM 799 N N . GLU A 1 101 ? 8.75 2.941 14.242 1 86.88 101 GLU A N 1
ATOM 800 C CA . GLU A 1 101 ? 7.531 3.102 13.453 1 86.88 101 GLU A CA 1
ATOM 801 C C . GLU A 1 101 ? 6.602 4.137 14.078 1 86.88 101 GLU A C 1
ATOM 803 O O . GLU A 1 101 ? 6.395 4.145 15.289 1 86.88 101 GLU A O 1
ATOM 808 N N . GLU A 1 102 ? 6.195 5.008 13.211 1 87.12 102 GLU A N 1
ATOM 809 C CA . GLU A 1 102 ? 5.16 5.984 13.555 1 87.12 102 GLU A CA 1
ATOM 810 C C . GLU A 1 102 ? 3.832 5.633 12.891 1 87.12 102 GLU A C 1
ATOM 812 O O . GLU A 1 102 ? 3.805 5.184 11.742 1 87.12 102 GLU A O 1
ATOM 817 N N . ILE A 1 103 ? 2.797 5.816 13.648 1 89.25 103 ILE A N 1
ATOM 818 C CA . ILE A 1 103 ? 1.464 5.598 13.094 1 89.25 103 ILE A CA 1
ATOM 819 C C . ILE A 1 103 ? 0.672 6.902 13.125 1 89.25 103 ILE A C 1
ATOM 821 O O . ILE A 1 103 ? 0.555 7.543 14.18 1 89.25 103 ILE A O 1
ATOM 825 N N . GLU A 1 104 ? 0.211 7.277 11.961 1 88.25 104 GLU A N 1
ATOM 826 C CA . GLU A 1 104 ? -0.68 8.422 11.797 1 88.25 104 GLU A CA 1
ATOM 827 C C . GLU A 1 104 ? -2.113 7.969 11.531 1 88.25 104 GLU A C 1
ATOM 829 O O . GLU A 1 104 ? -2.365 7.199 10.602 1 88.25 104 GLU A O 1
ATOM 834 N N . THR A 1 105 ? -2.979 8.414 12.414 1 91.25 105 THR A N 1
ATOM 835 C CA . THR A 1 105 ? -4.398 8.133 12.227 1 91.25 105 THR A CA 1
ATOM 836 C C . THR A 1 105 ? -5.176 9.422 11.977 1 91.25 105 THR A C 1
ATOM 838 O O . THR A 1 105 ? -5.051 10.383 12.742 1 91.25 105 THR A O 1
ATOM 841 N N . LEU A 1 106 ? -5.949 9.398 10.938 1 91.81 106 LEU A N 1
ATOM 842 C CA . LEU A 1 106 ? -6.777 10.562 10.617 1 91.81 106 LEU A CA 1
ATOM 843 C C . LEU A 1 106 ? -8.25 10.266 10.891 1 91.81 106 LEU A C 1
ATOM 845 O O . LEU A 1 106 ? -8.766 9.227 10.477 1 91.81 106 LEU A O 1
ATOM 849 N N . TRP A 1 107 ? -8.82 11.18 11.617 1 92.06 107 TRP A N 1
ATOM 850 C CA . TRP A 1 107 ? -10.266 11.266 11.781 1 92.06 107 TRP A CA 1
ATOM 851 C C . TRP A 1 107 ? -10.82 12.531 11.133 1 92.06 107 TRP A C 1
ATOM 853 O O . TRP A 1 107 ? -10.508 13.641 11.562 1 92.06 107 TRP A O 1
ATOM 863 N N . ILE A 1 108 ? -11.578 12.336 10.141 1 92.69 108 ILE A N 1
ATOM 864 C CA . ILE A 1 108 ? -12.242 13.484 9.539 1 92.69 108 ILE A CA 1
ATOM 865 C C . ILE A 1 108 ? -13.703 13.523 9.953 1 92.69 108 ILE A C 1
ATOM 867 O O . ILE A 1 108 ? -14.469 12.602 9.648 1 92.69 108 ILE A O 1
ATOM 871 N N . ILE A 1 109 ? -14.016 14.508 10.68 1 91.94 109 ILE A N 1
ATOM 872 C CA . ILE A 1 109 ? -15.375 14.734 11.148 1 91.94 109 ILE A CA 1
ATOM 873 C C . ILE A 1 109 ? -15.898 16.062 10.594 1 91.94 109 ILE A C 1
ATOM 875 O O . ILE A 1 109 ? -15.461 17.125 11.016 1 91.94 109 ILE A O 1
ATOM 879 N N . ASN A 1 110 ? -16.781 15.914 9.641 1 88.94 110 ASN A N 1
ATOM 880 C CA . ASN A 1 110 ? -17.266 17.109 8.945 1 88.94 110 ASN A CA 1
ATOM 881 C C . ASN A 1 110 ? -16.125 17.938 8.398 1 88.94 110 ASN A C 1
ATOM 883 O O . ASN A 1 110 ? -15.281 17.438 7.645 1 88.94 110 ASN A O 1
ATOM 887 N N . ASP A 1 111 ? -16.016 19.156 8.852 1 85.44 111 ASP A N 1
ATOM 888 C CA . ASP A 1 111 ? -14.992 20.047 8.297 1 85.44 111 ASP A CA 1
ATOM 889 C C . ASP A 1 111 ? -13.688 19.938 9.078 1 85.44 111 ASP A C 1
ATOM 891 O O . ASP A 1 111 ? -12.68 20.547 8.703 1 85.44 111 ASP A O 1
ATOM 895 N N . THR A 1 112 ? -13.656 19.141 10.047 1 87.88 112 THR A N 1
ATOM 896 C CA . THR A 1 112 ? -12.484 19.031 10.914 1 87.88 112 THR A CA 1
ATOM 897 C C . THR A 1 112 ? -11.75 17.719 10.68 1 87.88 112 THR A C 1
ATOM 899 O O . THR A 1 112 ? -12.359 16.656 10.688 1 87.88 112 THR A O 1
ATOM 902 N N . ALA A 1 113 ? -10.547 17.906 10.414 1 86.75 113 ALA A N 1
ATOM 903 C CA . ALA A 1 113 ? -9.664 16.75 10.422 1 86.75 113 ALA A CA 1
ATOM 904 C C . ALA A 1 113 ? -8.828 16.703 11.695 1 86.75 113 ALA A C 1
ATOM 906 O O . ALA A 1 113 ? -8.141 17.672 12.031 1 86.75 113 ALA A O 1
ATOM 907 N N . ILE A 1 114 ? -8.992 15.648 12.375 1 84.75 114 ILE A N 1
ATOM 908 C CA . ILE A 1 114 ? -8.141 15.398 13.531 1 84.75 114 ILE A CA 1
ATOM 909 C C . ILE A 1 114 ? -7.047 14.398 13.164 1 84.75 114 ILE A C 1
ATOM 911 O O . ILE A 1 114 ? -7.336 13.281 12.734 1 84.75 114 ILE A O 1
ATOM 915 N N . VAL A 1 115 ? -5.875 14.781 13.305 1 81.5 115 VAL A N 1
ATOM 916 C CA . VAL A 1 115 ? -4.734 13.93 13 1 81.5 115 VAL A CA 1
ATOM 917 C C . VAL A 1 115 ? -4.043 13.508 14.289 1 81.5 115 VAL A C 1
ATOM 919 O O . VAL A 1 115 ? -3.531 14.344 15.039 1 81.5 115 VAL A O 1
ATOM 922 N N . PHE A 1 116 ? -4.07 12.227 14.492 1 79.44 116 PHE A N 1
ATOM 923 C CA . PHE A 1 116 ? -3.326 11.633 15.594 1 79.44 116 PHE A CA 1
ATOM 924 C C . PHE A 1 116 ? -2.029 11 15.102 1 79.44 116 PHE A C 1
ATOM 926 O O . PHE A 1 116 ? -2.008 10.352 14.055 1 79.44 116 PHE A O 1
ATOM 933 N N . TRP A 1 117 ? -0.985 11.281 15.812 1 77.44 117 TRP A N 1
ATOM 934 C CA . TRP A 1 117 ? 0.219 10.531 15.461 1 77.44 117 TRP A CA 1
ATOM 935 C C . TRP A 1 117 ? 1.015 10.172 16.719 1 77.44 117 TRP A C 1
ATOM 937 O O . TRP A 1 1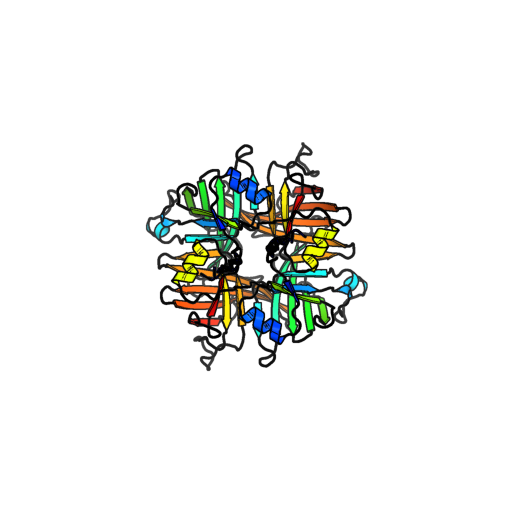17 ? 0.96 10.883 17.719 1 77.44 117 TRP A O 1
ATOM 947 N N . GLY A 1 118 ? 1.559 8.992 16.719 1 78.38 118 GLY A N 1
ATOM 948 C CA . GLY A 1 118 ? 2.406 8.461 17.781 1 78.38 118 GLY A CA 1
ATOM 949 C C . GLY A 1 118 ? 3.471 7.508 17.266 1 78.38 118 GLY A C 1
ATOM 950 O O . GLY A 1 118 ? 3.436 7.094 16.109 1 78.38 118 GLY A O 1
ATOM 951 N N . THR A 1 119 ? 4.445 7.348 18.125 1 80.69 119 THR A N 1
ATOM 952 C CA . THR A 1 119 ? 5.543 6.441 17.797 1 80.69 119 THR A CA 1
ATOM 953 C C . THR A 1 119 ? 5.512 5.211 18.703 1 80.69 119 THR A C 1
ATOM 955 O O . THR A 1 119 ? 6.395 5.031 19.547 1 80.69 119 THR A O 1
ATOM 958 N N . PRO A 1 120 ? 4.613 4.344 18.438 1 80.69 120 PRO A N 1
ATOM 959 C CA . PRO A 1 120 ? 4.52 3.141 19.281 1 80.69 120 PRO A CA 1
ATOM 960 C C . PRO A 1 120 ? 5.641 2.145 19 1 80.69 120 PRO A C 1
ATOM 962 O O . PRO A 1 120 ? 5.82 1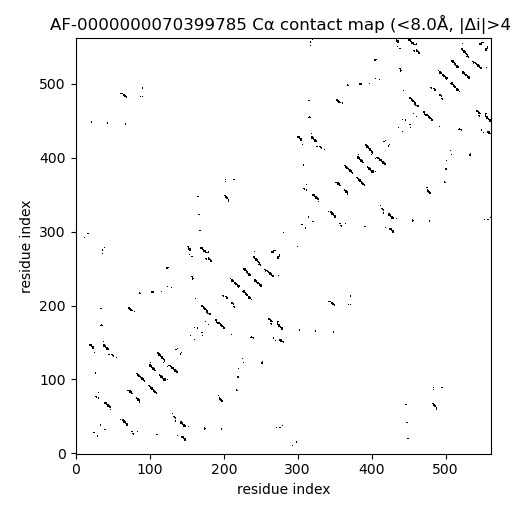.186 19.75 1 80.69 120 PRO A O 1
ATOM 965 N N . GLY A 1 121 ? 6.297 2.375 17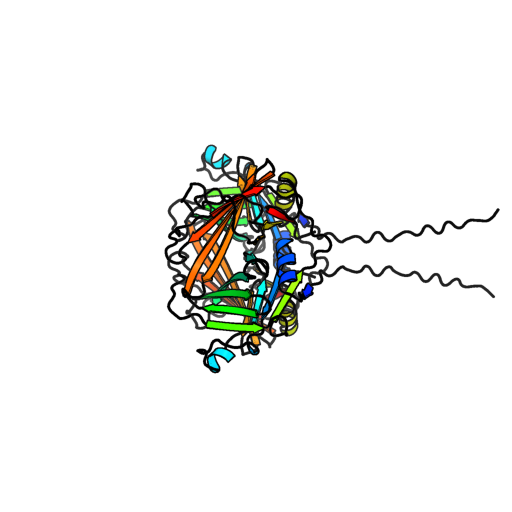.906 1 82.19 121 GLY A N 1
ATOM 966 C CA . GLY A 1 121 ? 7.398 1.487 17.578 1 82.19 121 GLY A CA 1
ATOM 967 C C . GLY A 1 121 ? 6.961 0.263 16.797 1 82.19 121 GLY A C 1
ATOM 968 O O . GLY A 1 121 ? 5.773 0.108 16.484 1 82.19 121 GLY A O 1
ATOM 969 N N . PHE A 1 122 ? 7.914 -0.65 16.547 1 79.62 122 PHE A N 1
ATOM 970 C CA . PHE A 1 122 ? 7.684 -1.783 15.664 1 79.62 122 PHE A CA 1
ATOM 971 C C . PHE A 1 122 ? 6.695 -2.766 16.281 1 79.62 122 PHE A C 1
ATOM 973 O O . PHE A 1 122 ? 5.957 -3.449 15.57 1 79.62 122 PHE A O 1
ATOM 980 N N . PHE A 1 123 ? 6.703 -2.762 17.547 1 78.31 123 PHE A N 1
ATOM 981 C CA . PHE A 1 123 ? 5.816 -3.695 18.234 1 78.31 123 PHE A CA 1
ATOM 982 C C . PHE A 1 123 ? 4.504 -3.018 18.609 1 78.31 123 PHE A C 1
ATOM 984 O O . PHE A 1 123 ? 3.654 -3.621 19.266 1 78.31 123 PHE A O 1
ATOM 991 N N . VAL A 1 124 ? 4.371 -1.822 18.234 1 82.31 124 VAL A N 1
ATOM 992 C CA . VAL A 1 124 ? 3.182 -1.003 18.453 1 82.31 124 VAL A CA 1
ATOM 993 C C . VAL A 1 124 ? 2.826 -0.991 19.938 1 82.31 124 VAL A C 1
ATOM 995 O O . VAL A 1 124 ? 1.687 -1.275 20.312 1 82.31 124 VAL A O 1
ATOM 998 N N . ASN A 1 125 ? 3.836 -0.721 20.719 1 78.19 125 ASN A N 1
ATOM 999 C CA . ASN A 1 125 ? 3.641 -0.565 22.156 1 78.19 125 ASN A CA 1
ATOM 1000 C C . ASN A 1 125 ? 3.318 0.88 22.531 1 78.19 125 ASN A C 1
ATOM 1002 O O . ASN A 1 125 ? 3.943 1.81 22.016 1 78.19 125 ASN A O 1
ATOM 1006 N N . ILE A 1 126 ? 2.178 1.039 23.172 1 65.69 126 ILE A N 1
ATOM 1007 C CA . ILE A 1 126 ? 1.861 2.412 23.547 1 65.69 126 ILE A CA 1
ATOM 1008 C C . ILE A 1 126 ? 2.752 2.846 24.703 1 65.69 126 ILE A C 1
ATOM 1010 O O . ILE A 1 126 ? 2.602 2.355 25.828 1 65.69 126 ILE A O 1
ATOM 1014 N N . THR A 1 127 ? 3.771 3.545 24.344 1 63.88 127 THR A N 1
ATOM 1015 C CA . THR A 1 127 ? 4.637 4.004 25.422 1 63.88 127 THR A CA 1
ATOM 1016 C C . THR A 1 127 ? 4.449 5.5 25.672 1 63.88 127 THR A C 1
ATOM 1018 O O . THR A 1 127 ? 4.809 6.012 26.734 1 63.88 127 THR A O 1
ATOM 1021 N N . GLN A 1 128 ? 4.004 6.168 24.703 1 67 128 GLN A N 1
ATOM 1022 C CA . GLN A 1 128 ? 3.791 7.605 24.828 1 67 128 GLN A CA 1
ATOM 1023 C C . GLN A 1 128 ? 2.418 8.008 24.297 1 67 128 GLN A C 1
ATOM 1025 O O . GLN A 1 128 ? 1.864 7.332 23.438 1 67 128 GLN A O 1
ATOM 1030 N N . LYS A 1 129 ? 1.875 9.039 25 1 71.88 129 LYS A N 1
ATOM 1031 C CA . LYS A 1 129 ? 0.592 9.562 24.547 1 71.88 129 LYS A CA 1
ATOM 1032 C C . LYS A 1 129 ? 0.703 10.125 23.125 1 71.88 129 LYS A C 1
ATOM 1034 O O . LYS A 1 129 ? 1.597 10.922 22.844 1 71.88 129 LYS A O 1
ATOM 1039 N N . PRO A 1 130 ? -0.188 9.68 22.344 1 78.69 130 PRO A N 1
ATOM 1040 C CA . PRO A 1 130 ? -0.173 10.211 20.969 1 78.69 130 PRO A CA 1
ATOM 1041 C C . PRO A 1 130 ? -0.481 11.703 20.922 1 78.69 130 PRO A C 1
ATOM 1043 O O . PRO A 1 130 ? -1.116 12.242 21.828 1 78.69 130 PRO A O 1
ATOM 1046 N N . LYS A 1 131 ? 0.037 12.312 19.938 1 79.44 131 LYS A N 1
ATOM 1047 C CA . LYS A 1 131 ? -0.222 13.727 19.672 1 79.44 131 LYS A CA 1
ATOM 1048 C C . LYS A 1 131 ? -1.386 13.891 18.703 1 79.44 131 LYS A C 1
ATOM 1050 O O . LYS A 1 131 ? -1.68 12.992 17.922 1 79.44 131 LYS A O 1
ATOM 1055 N N . ALA A 1 132 ? -2.025 15.078 18.891 1 82.12 132 ALA A N 1
ATOM 1056 C CA . ALA A 1 132 ? -3.164 15.328 18 1 82.12 132 ALA A CA 1
ATOM 1057 C C . ALA A 1 132 ? -3.16 16.766 17.5 1 82.12 132 ALA A C 1
ATOM 1059 O O . ALA A 1 132 ? -2.758 17.688 18.219 1 82.12 132 ALA A O 1
ATOM 1060 N N . LEU A 1 133 ? -3.57 16.891 16.25 1 83.44 133 LEU A N 1
ATOM 1061 C CA . LEU A 1 133 ? -3.791 18.188 15.625 1 83.44 133 LEU A CA 1
ATOM 1062 C C . LEU A 1 133 ? -5.195 18.266 15.039 1 83.44 133 LEU A C 1
ATOM 1064 O O . LEU A 1 133 ? -5.715 17.281 14.508 1 83.44 133 LEU A O 1
ATOM 1068 N N . TYR A 1 134 ? -5.719 19.5 15.18 1 87 134 TYR A N 1
ATOM 1069 C CA . TYR A 1 134 ? -7.02 19.797 14.586 1 87 134 TYR A CA 1
ATOM 1070 C C . TYR A 1 134 ? -6.875 20.75 13.406 1 87 134 TYR A C 1
ATOM 1072 O O . TYR A 1 134 ? -6.348 21.844 13.555 1 87 134 TYR A O 1
ATOM 1080 N N . CYS A 1 135 ? -7.289 20.234 12.289 1 88.06 135 CYS A N 1
ATOM 1081 C CA . CYS A 1 135 ? -7.191 21.031 11.07 1 88.06 135 CYS A CA 1
ATOM 1082 C C . CYS A 1 135 ? -8.57 21.234 10.445 1 88.06 135 CYS A C 1
ATOM 1084 O O . CYS A 1 135 ? -9.344 20.297 10.312 1 88.06 135 CYS A O 1
ATOM 1086 N N . ASN A 1 136 ? -8.859 22.469 10.117 1 89.5 136 ASN A N 1
ATOM 1087 C CA . ASN A 1 136 ? -10.047 22.75 9.305 1 89.5 136 ASN A CA 1
ATOM 1088 C C . ASN A 1 136 ? -9.742 22.609 7.816 1 89.5 136 ASN A C 1
ATOM 1090 O O . ASN A 1 136 ? -9.328 23.594 7.176 1 89.5 136 ASN A O 1
ATOM 1094 N N . TRP A 1 137 ? -10.023 21.453 7.293 1 88.06 137 TRP A N 1
ATOM 1095 C CA . TRP A 1 137 ? -9.539 21.125 5.957 1 88.06 137 TRP A CA 1
ATOM 1096 C C . TRP A 1 137 ? -10.359 21.859 4.895 1 88.06 137 TRP A C 1
ATOM 1098 O O . TRP A 1 137 ? -9.898 22.031 3.762 1 88.06 137 TRP A O 1
ATOM 1108 N N . THR A 1 138 ? -11.562 22.281 5.199 1 87 138 THR A N 1
ATOM 1109 C CA . THR A 1 138 ? -12.375 23 4.227 1 87 138 THR A CA 1
ATOM 1110 C C . THR A 1 138 ? -11.984 24.469 4.18 1 87 138 THR A C 1
ATOM 1112 O O . THR A 1 138 ? -12.375 25.203 3.262 1 87 138 THR A O 1
ATOM 1115 N N . LYS A 1 139 ? -11.234 24.953 5.176 1 84.12 139 LYS A N 1
ATOM 1116 C CA . LYS A 1 139 ? -10.82 26.344 5.227 1 84.12 139 LYS A CA 1
ATOM 1117 C C . LYS A 1 139 ? -9.344 26.5 4.867 1 84.12 139 LYS A C 1
ATOM 1119 O O . LYS A 1 139 ? -8.703 27.484 5.254 1 84.12 139 LYS A O 1
ATOM 1124 N N . GLY A 1 140 ? -8.734 25.453 4.316 1 81.12 140 GLY A N 1
ATOM 1125 C CA . GLY A 1 140 ? -7.414 25.609 3.732 1 81.12 140 GLY A CA 1
ATOM 1126 C C . GLY A 1 140 ? -6.309 25.016 4.598 1 81.12 140 GLY A C 1
ATOM 1127 O O . GLY A 1 140 ? -5.141 25.016 4.203 1 81.12 140 GLY A O 1
ATOM 1128 N N . GLU A 1 141 ? -6.531 24.484 5.793 1 85.12 141 GLU A N 1
ATOM 1129 C CA . GLU A 1 141 ? -5.508 23.875 6.645 1 85.12 141 GLU A CA 1
ATOM 1130 C C . GLU A 1 141 ? -5.152 22.469 6.172 1 85.12 141 GLU A C 1
ATOM 1132 O O . GLU A 1 141 ? -4.242 21.844 6.715 1 85.12 141 GLU A O 1
ATOM 1137 N N . GLY A 1 142 ? -5.852 22.094 5.188 1 85.75 142 GLY A N 1
ATOM 1138 C CA . GLY A 1 142 ? -5.648 20.828 4.492 1 85.75 142 GLY A CA 1
ATOM 1139 C C . GLY A 1 142 ? -6.41 20.734 3.184 1 85.75 142 GLY A C 1
ATOM 1140 O O . GLY A 1 142 ? -7.195 21.625 2.852 1 85.75 142 GLY A O 1
ATOM 1141 N N . SER A 1 143 ? -6.023 19.766 2.5 1 88.94 143 SER A N 1
ATOM 1142 C CA . SER A 1 143 ? -6.719 19.547 1.236 1 88.94 143 SER A CA 1
ATOM 1143 C C . SER A 1 143 ? -6.941 18.062 0.979 1 88.94 143 SER A C 1
ATOM 1145 O O . SER A 1 143 ? -6.098 17.234 1.333 1 88.94 143 SER A O 1
ATOM 1147 N N . VAL A 1 144 ? -8.055 17.828 0.417 1 91.81 144 VAL A N 1
ATOM 1148 C CA . VAL A 1 144 ? -8.406 16.484 -0.047 1 91.81 144 VAL A CA 1
ATOM 1149 C C . VAL A 1 144 ? -8.742 16.516 -1.535 1 91.81 144 VAL A C 1
ATOM 1151 O O . VAL A 1 144 ? -9.453 17.422 -1.991 1 91.81 144 VAL A O 1
ATOM 1154 N N . TRP A 1 145 ? -8.172 15.617 -2.244 1 91.69 145 TRP A N 1
ATOM 1155 C CA . TRP A 1 145 ? -8.367 15.555 -3.689 1 91.69 145 TRP A CA 1
ATOM 1156 C C . TRP A 1 145 ? -8.898 14.195 -4.113 1 91.69 145 TRP A C 1
ATOM 1158 O O . TRP A 1 145 ? -8.633 13.188 -3.457 1 91.69 145 TRP A O 1
ATOM 1168 N N . ILE A 1 146 ? -9.617 14.227 -5.137 1 90.31 146 ILE A N 1
ATOM 1169 C CA . ILE A 1 146 ? -10.023 12.992 -5.789 1 90.31 146 ILE A CA 1
ATOM 1170 C C . ILE A 1 146 ? -9.422 12.922 -7.191 1 90.31 146 ILE A C 1
ATOM 1172 O O . ILE A 1 146 ? -9.336 13.938 -7.891 1 90.31 146 ILE A O 1
ATOM 1176 N N . LYS A 1 147 ? -8.938 11.75 -7.449 1 81.44 147 LYS A N 1
ATOM 1177 C CA . LYS A 1 147 ? -8.523 11.508 -8.828 1 81.44 147 LYS A CA 1
ATOM 1178 C C . LYS A 1 147 ? -9.727 11.266 -9.734 1 81.44 147 LYS A C 1
ATOM 1180 O O . LYS A 1 147 ? -10.531 10.359 -9.477 1 81.44 147 LYS A O 1
ATOM 1185 N N . GLU A 1 148 ? -9.953 12.258 -10.57 1 67.62 148 GLU A N 1
ATOM 1186 C CA . GLU A 1 148 ? -11.102 12.141 -11.461 1 67.62 148 GLU A CA 1
ATOM 1187 C C . GLU A 1 148 ? -10.859 11.086 -12.531 1 67.62 148 GLU A C 1
ATOM 1189 O O . GLU A 1 148 ? -9.867 11.133 -13.258 1 67.62 148 GLU A O 1
ATOM 1194 N N . THR A 1 149 ? -11.414 9.93 -12.266 1 61.75 149 THR A N 1
ATOM 1195 C CA . THR A 1 149 ? -11.352 8.992 -13.383 1 61.75 149 THR A CA 1
ATOM 1196 C C . THR A 1 149 ? -12.586 9.117 -14.266 1 61.75 149 THR A C 1
ATOM 1198 O O . THR A 1 149 ? -13.719 9.102 -13.773 1 61.75 149 THR A O 1
ATOM 1201 N N . LYS A 1 150 ? -12.609 9.953 -15.391 1 55.75 150 LYS A N 1
ATOM 1202 C CA . LYS A 1 150 ? -13.758 10.18 -16.266 1 55.75 150 LYS A CA 1
ATOM 1203 C C . LYS A 1 150 ? -14.68 8.969 -16.281 1 55.75 150 LYS A C 1
ATOM 1205 O O . LYS A 1 150 ? -15.906 9.109 -16.312 1 55.75 150 LYS A O 1
ATOM 1210 N N . ASN A 1 151 ? -14.086 7.797 -16.281 1 58.34 151 ASN A N 1
ATOM 1211 C CA . ASN A 1 151 ? -14.938 6.629 -16.5 1 58.34 151 ASN A CA 1
ATOM 1212 C C . ASN A 1 151 ? -14.672 5.535 -15.477 1 58.34 151 ASN A C 1
ATOM 1214 O O . ASN A 1 151 ? -14.414 4.387 -15.836 1 58.34 151 ASN A O 1
ATOM 1218 N N . GLN A 1 152 ? -14.805 6.031 -14.273 1 72.12 152 GLN A N 1
ATOM 1219 C CA . GLN A 1 152 ? -14.703 4.918 -13.336 1 72.12 152 GLN A CA 1
ATOM 1220 C C . GLN A 1 152 ? -15.883 3.957 -13.492 1 72.12 152 GLN A C 1
ATOM 1222 O O . GLN A 1 152 ? -17.031 4.344 -13.297 1 72.12 152 GLN A O 1
ATOM 1227 N N . LYS A 1 153 ? -15.562 2.83 -14.016 1 77.62 153 LYS A N 1
ATOM 1228 C CA . LYS A 1 153 ? -16.578 1.814 -14.305 1 77.62 153 LYS A CA 1
ATOM 1229 C C . LYS A 1 153 ? -16.781 0.89 -13.109 1 77.62 153 LYS A C 1
ATOM 1231 O O . LYS A 1 153 ? -15.828 0.291 -12.609 1 77.62 153 LYS A O 1
ATOM 1236 N N . GLN A 1 154 ? -18.016 0.919 -12.656 1 87.81 154 GLN A N 1
ATOM 1237 C CA . GLN A 1 154 ? -18.375 -0.111 -11.688 1 87.81 154 GLN A CA 1
ATOM 1238 C C . GLN A 1 154 ? -18.484 -1.479 -12.352 1 87.81 154 GLN A C 1
ATOM 1240 O O . GLN A 1 154 ? -19.062 -1.605 -13.43 1 87.81 154 GLN A O 1
ATOM 1245 N N . ILE A 1 155 ? -17.828 -2.371 -11.727 1 90.56 155 ILE A N 1
ATOM 1246 C CA . ILE A 1 155 ? -17.859 -3.758 -12.18 1 90.56 155 ILE A CA 1
ATOM 1247 C C . ILE A 1 155 ? -18.938 -4.52 -11.414 1 90.56 155 ILE A C 1
ATOM 1249 O O . ILE A 1 155 ? -19.031 -4.434 -10.188 1 90.56 155 ILE A O 1
ATOM 1253 N N . THR A 1 156 ? -19.719 -5.316 -12.156 1 87.25 156 THR A N 1
ATOM 1254 C CA . THR A 1 156 ? -20.922 -5.797 -11.5 1 87.25 156 THR A CA 1
ATOM 1255 C C . THR A 1 156 ? -20.984 -7.32 -11.508 1 87.25 156 THR A C 1
ATOM 1257 O O . THR A 1 156 ? -22 -7.918 -11.172 1 87.25 156 THR A O 1
ATOM 1260 N N . SER A 1 157 ? -19.906 -7.898 -11.93 1 91.06 157 SER A N 1
ATOM 1261 C CA . SER A 1 157 ? -19.922 -9.359 -11.922 1 91.06 157 SER A CA 1
ATOM 1262 C C . SER A 1 157 ? -18.578 -9.93 -11.523 1 91.06 157 SER A C 1
ATOM 1264 O O . SER A 1 157 ? -17.547 -9.273 -11.711 1 91.06 157 SER A O 1
ATOM 1266 N N . PHE A 1 158 ? -18.734 -11.195 -11.094 1 93 158 PHE A N 1
ATOM 1267 C CA . PHE A 1 158 ? -17.516 -11.914 -10.734 1 93 158 PHE A CA 1
ATOM 1268 C C . PHE A 1 158 ? -16.578 -12.039 -11.938 1 93 158 PHE A C 1
ATOM 1270 O O . PHE A 1 158 ? -15.383 -11.766 -11.828 1 93 158 PHE A O 1
ATOM 1277 N N . ASN A 1 159 ? -17.094 -12.375 -13 1 93.12 159 ASN A N 1
ATOM 1278 C CA . ASN A 1 159 ? -16.281 -12.594 -14.188 1 93.12 159 ASN A CA 1
ATOM 1279 C C . ASN A 1 159 ? -15.57 -11.32 -14.625 1 93.12 159 ASN A C 1
ATOM 1281 O O . ASN A 1 159 ? -14.414 -11.367 -15.047 1 93.12 159 ASN A O 1
ATOM 1285 N N . GLU A 1 160 ? -16.234 -10.273 -14.547 1 93.25 160 GLU A N 1
ATOM 1286 C CA . GLU A 1 160 ? -15.617 -9 -14.906 1 93.25 160 GLU A CA 1
ATOM 1287 C C . GLU A 1 160 ? -14.516 -8.625 -13.922 1 93.25 160 GLU A C 1
ATOM 1289 O O . GLU A 1 160 ? -13.438 -8.18 -14.328 1 93.25 160 GLU A O 1
ATOM 1294 N N . ILE A 1 161 ? -14.781 -8.836 -12.625 1 93.31 161 ILE A N 1
ATOM 1295 C CA . ILE A 1 161 ? -13.766 -8.547 -11.617 1 93.31 161 ILE A CA 1
ATOM 1296 C C . ILE A 1 161 ? -12.523 -9.398 -11.875 1 93.31 161 ILE A C 1
ATOM 1298 O O . ILE A 1 161 ? -11.406 -8.875 -11.891 1 93.31 161 ILE A O 1
ATOM 1302 N N . LYS A 1 162 ? -12.789 -10.625 -12.078 1 92.06 162 LYS A N 1
ATOM 1303 C CA . LYS A 1 162 ? -11.688 -11.547 -12.359 1 92.06 162 LYS A CA 1
ATOM 1304 C C . LYS A 1 162 ? -10.898 -11.102 -13.586 1 92.06 162 LYS A C 1
ATOM 1306 O O . LYS A 1 162 ? -9.672 -11.094 -13.57 1 92.06 162 LYS A O 1
ATOM 1311 N N . SER A 1 163 ? -11.594 -10.758 -14.586 1 91.31 163 SER A N 1
ATOM 1312 C CA . SER A 1 163 ? -10.953 -10.344 -15.836 1 91.31 163 SER A CA 1
ATOM 1313 C C . SER A 1 163 ? -10.109 -9.086 -15.625 1 91.31 163 SER A C 1
ATOM 1315 O O . SER A 1 163 ? -8.977 -9.008 -16.109 1 91.31 163 SER A O 1
ATOM 1317 N N . VAL A 1 164 ? -10.656 -8.148 -14.938 1 90.5 164 VAL A N 1
ATOM 1318 C CA . VAL A 1 164 ? -9.945 -6.898 -14.672 1 90.5 164 VAL A CA 1
ATOM 1319 C C . VAL A 1 164 ? -8.672 -7.184 -13.883 1 90.5 164 VAL A C 1
ATOM 1321 O O . VAL A 1 164 ? -7.586 -6.734 -14.266 1 90.5 164 VAL A O 1
ATOM 1324 N N . LEU A 1 165 ? -8.742 -7.992 -12.891 1 90.94 165 LEU A N 1
ATOM 1325 C CA . LEU A 1 165 ? -7.598 -8.305 -12.039 1 90.94 165 LEU A CA 1
ATOM 1326 C C . LEU A 1 165 ? -6.547 -9.094 -12.805 1 90.94 165 LEU A C 1
ATOM 1328 O O . LEU A 1 165 ? -5.352 -8.805 -12.703 1 90.94 165 LEU A O 1
ATOM 1332 N N . THR A 1 166 ? -6.977 -10.031 -13.594 1 88 166 THR A N 1
ATOM 1333 C CA . THR A 1 166 ? -6.031 -10.914 -14.266 1 88 166 THR A CA 1
ATOM 1334 C C . THR A 1 166 ? -5.434 -10.234 -15.5 1 88 166 THR A C 1
ATOM 1336 O O . THR A 1 166 ? -4.484 -10.742 -16.094 1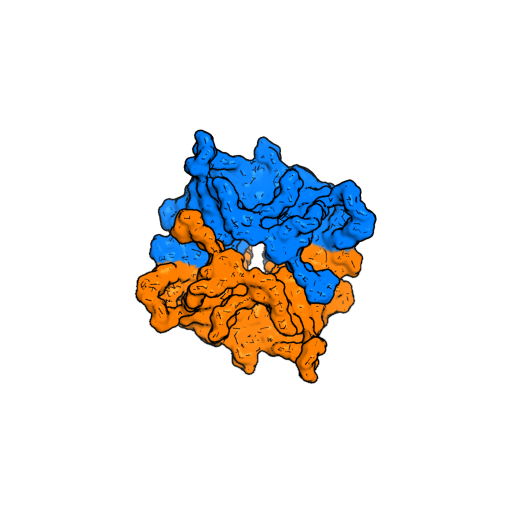 88 166 THR A O 1
ATOM 1339 N N . SER A 1 167 ? -5.973 -9.078 -15.836 1 85.69 167 SER A N 1
ATOM 1340 C CA . SER A 1 167 ? -5.387 -8.297 -16.922 1 85.69 167 SER A CA 1
ATOM 1341 C C . SER A 1 167 ? -4.43 -7.234 -16.375 1 85.69 167 SER A C 1
ATOM 1343 O O . SER A 1 167 ? -3.924 -6.402 -17.141 1 85.69 167 SER A O 1
ATOM 1345 N N . GLY A 1 168 ? -4.238 -7.297 -15.086 1 85.12 168 GLY A N 1
ATOM 1346 C CA . GLY A 1 168 ? -3.246 -6.422 -14.477 1 85.12 168 GLY A CA 1
ATOM 1347 C C . GLY A 1 168 ? -3.834 -5.125 -13.953 1 85.12 168 GLY A C 1
ATOM 1348 O O . GLY A 1 168 ? -3.111 -4.277 -13.43 1 85.12 168 GLY A O 1
ATOM 1349 N N . GLU A 1 169 ? -5.121 -4.957 -14.109 1 86.19 169 GLU A N 1
ATOM 1350 C CA . GLU A 1 169 ? -5.762 -3.748 -13.602 1 86.19 169 GLU A CA 1
ATOM 1351 C C . GLU A 1 169 ? -6.117 -3.891 -12.117 1 86.19 169 GLU A C 1
ATOM 1353 O O . GLU A 1 169 ? -6.266 -5.004 -11.617 1 86.19 169 GLU A O 1
ATOM 1358 N N . MET A 1 170 ? -6.191 -2.768 -11.484 1 87.81 170 MET A N 1
ATOM 1359 C CA . MET A 1 170 ? -6.551 -2.779 -10.07 1 87.81 170 MET A CA 1
ATOM 1360 C C . MET A 1 170 ? -8.047 -2.549 -9.883 1 87.81 170 MET A C 1
ATOM 1362 O O . MET A 1 170 ? -8.688 -1.917 -10.727 1 87.81 170 MET A O 1
ATOM 1366 N N . VAL A 1 171 ? -8.523 -3.055 -8.781 1 92.5 171 VAL A N 1
ATOM 1367 C CA . VAL A 1 171 ? -9.945 -2.941 -8.453 1 92.5 171 VAL A CA 1
ATOM 1368 C C . VAL A 1 171 ? -10.109 -2.324 -7.07 1 92.5 171 VAL A C 1
ATOM 1370 O O . VAL A 1 171 ? -9.484 -2.771 -6.105 1 92.5 171 VAL A O 1
ATOM 1373 N N . ARG A 1 172 ? -10.875 -1.313 -7.012 1 93.88 172 ARG A N 1
ATOM 1374 C CA . ARG A 1 172 ? -11.312 -0.77 -5.73 1 93.88 172 ARG A CA 1
ATOM 1375 C C . ARG A 1 172 ? -12.594 -1.452 -5.258 1 93.88 172 ARG A C 1
ATOM 1377 O O . ARG A 1 172 ? -13.5 -1.707 -6.055 1 93.88 172 ARG A O 1
ATOM 1384 N N . TRP A 1 173 ? -12.617 -1.739 -4.004 1 94.62 173 TRP A N 1
ATOM 1385 C CA . TRP A 1 173 ? -13.836 -2.287 -3.42 1 94.62 173 TRP A CA 1
ATOM 1386 C C . TRP A 1 173 ? -14.367 -1.374 -2.32 1 94.62 173 TRP A C 1
ATOM 1388 O O . TRP A 1 173 ? -13.586 -0.76 -1.584 1 94.62 173 TRP A O 1
ATOM 1398 N N . VAL A 1 174 ? -15.688 -1.214 -2.301 1 93.81 174 VAL A N 1
ATOM 1399 C CA . VAL A 1 174 ? -16.375 -0.456 -1.263 1 93.81 174 VAL A CA 1
ATOM 1400 C C . VAL A 1 174 ? -17.641 -1.202 -0.828 1 93.81 174 VAL A C 1
ATOM 1402 O O . VAL A 1 174 ? -18.484 -1.539 -1.658 1 93.81 174 VAL A O 1
ATOM 1405 N N . ILE A 1 175 ? -17.734 -1.402 0.451 1 92.88 175 ILE A N 1
ATOM 1406 C CA . ILE A 1 175 ? -18.953 -2.02 0.976 1 92.88 175 ILE A CA 1
ATOM 1407 C C . ILE A 1 175 ? -19.812 -0.965 1.669 1 92.88 175 ILE A C 1
ATOM 1409 O O . ILE A 1 175 ? -19.328 -0.228 2.529 1 92.88 175 ILE A O 1
ATOM 1413 N N . ASN A 1 176 ? -20.938 -0.891 1.196 1 90.19 176 ASN A N 1
ATOM 1414 C CA . ASN A 1 176 ? -22 -0.238 1.97 1 90.19 176 ASN A CA 1
ATOM 1415 C C . ASN A 1 176 ? -22.625 -1.195 2.977 1 90.19 176 ASN A C 1
ATOM 1417 O O . ASN A 1 176 ? -23.5 -1.988 2.619 1 90.19 176 ASN A O 1
ATOM 1421 N N . MET A 1 177 ? -22.234 -1.062 4.16 1 86.06 177 MET A N 1
ATOM 1422 C CA . MET A 1 177 ? -22.578 -2.072 5.156 1 86.06 177 MET A CA 1
ATOM 1423 C C . MET A 1 177 ? -24.078 -2.066 5.445 1 86.06 177 MET A C 1
ATOM 1425 O O . MET A 1 177 ? -24.625 -3.076 5.883 1 86.06 177 MET A O 1
ATOM 1429 N N . MET A 1 178 ? -24.734 -0.958 5.195 1 82.12 178 MET A N 1
ATOM 1430 C CA . MET A 1 178 ? -26.172 -0.861 5.426 1 82.12 178 MET A CA 1
ATOM 1431 C C . MET A 1 178 ? -26.938 -1.822 4.523 1 82.12 178 MET A C 1
ATOM 1433 O O . MET A 1 178 ? -28.062 -2.195 4.824 1 82.12 178 MET A O 1
ATOM 1437 N N . ASP A 1 179 ? -26.328 -2.221 3.471 1 81.88 179 ASP A N 1
ATOM 1438 C CA . ASP A 1 179 ? -27 -3.059 2.479 1 81.88 179 ASP A CA 1
ATOM 1439 C C . ASP A 1 179 ? -26.453 -4.484 2.512 1 81.88 179 ASP A C 1
ATOM 1441 O O . ASP A 1 179 ? -26.656 -5.254 1.568 1 81.88 179 ASP A O 1
ATOM 1445 N N . CYS A 1 180 ? -25.703 -4.762 3.52 1 85.06 180 CYS A N 1
ATOM 1446 C CA . CYS A 1 180 ? -25.156 -6.098 3.699 1 85.06 180 CYS A CA 1
ATOM 1447 C C . CYS A 1 180 ? -25.766 -6.785 4.914 1 85.06 180 CYS A C 1
ATOM 1449 O O . CYS A 1 180 ? -26.625 -6.215 5.586 1 85.06 180 CYS A O 1
ATOM 1451 N N . LYS A 1 181 ? -25.5 -8.023 5.039 1 80.44 181 LYS A N 1
ATOM 1452 C CA . LYS A 1 181 ? -25.953 -8.805 6.184 1 80.44 181 LYS A CA 1
ATOM 1453 C C . LYS A 1 181 ? -24.797 -9.133 7.129 1 80.44 181 LYS A C 1
ATOM 1455 O O . LYS A 1 181 ? -23.734 -9.547 6.684 1 80.44 181 LYS A O 1
ATOM 1460 N N . CYS A 1 182 ? -25.016 -8.797 8.375 1 77 182 CYS A N 1
ATOM 1461 C CA . CYS A 1 182 ? -24.062 -9.156 9.406 1 77 182 CYS A CA 1
ATOM 1462 C C . CYS A 1 182 ? -24.641 -10.195 10.359 1 77 182 CYS A C 1
ATOM 1464 O O . CYS A 1 182 ? -25.234 -9.852 11.383 1 77 182 CYS A O 1
ATOM 1466 N N . PRO A 1 183 ? -24.531 -11.445 9.906 1 64.88 183 PRO A N 1
ATOM 1467 C CA . PRO A 1 183 ? -25.219 -12.469 10.695 1 64.88 183 PRO A CA 1
ATOM 1468 C C . PRO A 1 183 ? -24.75 -12.531 12.141 1 64.88 183 PRO A C 1
ATOM 1470 O O . PRO A 1 183 ? -25.516 -12.883 13.039 1 64.88 183 PRO A O 1
ATOM 1473 N N . ASP A 1 184 ? -23.406 -12.562 12.461 1 54.69 184 ASP A N 1
ATOM 1474 C CA . ASP A 1 184 ? -22.922 -12.914 13.797 1 54.69 184 ASP A CA 1
ATOM 1475 C C . ASP A 1 184 ? -22.922 -11.695 14.711 1 54.69 184 ASP A C 1
ATOM 1477 O O . ASP A 1 184 ? -22.391 -10.648 14.359 1 54.69 184 ASP A O 1
ATOM 1481 N N . GLY A 1 185 ? -23.922 -11.695 15.961 1 51.28 185 GLY A N 1
ATOM 1482 C CA . GLY A 1 185 ? -24.094 -11.117 17.281 1 51.28 185 GLY A CA 1
ATOM 1483 C C . GLY A 1 185 ? -24.969 -9.875 17.266 1 51.28 185 GLY A C 1
ATOM 1484 O O . GLY A 1 185 ? -25.188 -9.25 18.312 1 51.28 185 GLY A O 1
ATOM 1485 N N . THR A 1 186 ? -24.938 -9.055 16.125 1 48.66 186 THR A N 1
ATOM 1486 C CA . THR A 1 186 ? -25.812 -7.918 16.422 1 48.66 186 THR A CA 1
ATOM 1487 C C . THR A 1 186 ? -27.281 -8.312 16.312 1 48.66 186 THR A C 1
ATOM 1489 O O . THR A 1 186 ? -27.625 -9.227 15.57 1 48.66 186 THR A O 1
ATOM 1492 N N . LEU A 1 187 ? -27.953 -8.125 17.422 1 45.88 187 LEU A N 1
ATOM 1493 C CA . LEU A 1 187 ? -29.391 -8.328 17.578 1 45.88 187 LEU A CA 1
ATOM 1494 C C . LEU A 1 187 ? -30.125 -8.031 16.281 1 45.88 187 LEU A C 1
ATOM 1496 O O . LEU A 1 187 ? -31.203 -8.586 16.031 1 45.88 187 LEU A O 1
ATOM 1500 N N . ASP A 1 188 ? -29.734 -7.008 15.664 1 50 188 ASP A N 1
ATOM 1501 C CA . ASP A 1 188 ? -30.406 -6.613 14.422 1 50 188 ASP A CA 1
ATOM 1502 C C . ASP A 1 188 ? -29.531 -6.926 13.211 1 50 188 ASP A C 1
ATOM 1504 O O . ASP A 1 188 ? -28.297 -6.793 13.273 1 50 188 ASP A O 1
ATOM 1508 N N . ASP A 1 189 ? -30.031 -7.809 12.297 1 55.44 189 ASP A N 1
ATOM 1509 C CA . ASP A 1 189 ? -29.531 -8.289 11.008 1 55.44 189 ASP A CA 1
ATOM 1510 C C . ASP A 1 189 ? -28.906 -7.164 10.203 1 55.44 189 ASP A C 1
ATOM 1512 O O . ASP A 1 189 ? -28.469 -7.371 9.07 1 55.44 189 ASP A O 1
ATOM 1516 N N . ASP A 1 190 ? -28.859 -6.004 10.859 1 61.97 190 ASP A N 1
ATOM 1517 C CA . ASP A 1 190 ? -28.359 -4.875 10.078 1 61.97 190 ASP A CA 1
ATOM 1518 C C . ASP A 1 190 ? -26.922 -4.535 10.445 1 61.97 190 ASP A C 1
ATOM 1520 O O . ASP A 1 190 ? -26.562 -4.531 11.625 1 61.97 190 ASP A O 1
ATOM 1524 N N . CYS A 1 191 ? -26.109 -4.453 9.484 1 74.5 191 CYS A N 1
ATOM 1525 C CA . CYS A 1 191 ? -24.734 -4 9.656 1 74.5 191 CYS A CA 1
ATOM 1526 C C . CYS A 1 191 ? -24.688 -2.52 10.016 1 74.5 191 CYS A C 1
ATOM 1528 O O . CYS A 1 191 ? -25.703 -1.837 9.984 1 74.5 191 CYS A O 1
ATOM 1530 N N . SER A 1 192 ? -23.578 -2.008 10.609 1 78.12 192 SER A N 1
ATOM 1531 C CA . SER A 1 192 ? -23.375 -0.589 10.883 1 78.12 192 SER A CA 1
ATOM 1532 C C . SER A 1 192 ? -23.594 0.254 9.633 1 78.12 192 SER A C 1
ATOM 1534 O O . SER A 1 192 ? -23.656 -0.281 8.523 1 78.12 192 SER A O 1
ATOM 1536 N N . ARG A 1 193 ? -23.938 1.466 9.844 1 85.88 193 ARG A N 1
ATOM 1537 C CA . ARG A 1 193 ? -24.156 2.383 8.734 1 85.88 193 ARG A CA 1
ATOM 1538 C C . ARG A 1 193 ? -22.859 3.008 8.266 1 85.88 193 ARG A C 1
ATOM 1540 O O . ARG A 1 193 ? -22.703 4.23 8.289 1 85.88 193 ARG A O 1
ATOM 1547 N N . ASN A 1 194 ? -21.906 2.148 7.902 1 90.56 194 ASN A N 1
ATOM 1548 C CA . ASN A 1 194 ? -20.578 2.592 7.473 1 90.56 194 ASN A CA 1
ATOM 1549 C C . ASN A 1 194 ? -20.25 2.094 6.07 1 90.56 194 ASN A C 1
ATOM 1551 O O . ASN A 1 194 ? -20.875 1.159 5.574 1 90.56 194 ASN A O 1
ATOM 1555 N N . TYR A 1 195 ? -19.406 2.879 5.48 1 93 195 TYR A N 1
ATOM 1556 C CA . TYR A 1 195 ? -18.688 2.393 4.301 1 93 195 TYR A CA 1
ATOM 1557 C C . TYR A 1 195 ? -17.312 1.872 4.68 1 93 195 TYR A C 1
ATOM 1559 O O . TYR A 1 195 ? -16.641 2.438 5.551 1 93 195 TYR A O 1
ATOM 1567 N N . LEU A 1 196 ? -16.938 0.868 4.09 1 95.12 196 LEU A N 1
ATOM 1568 C CA . LEU A 1 196 ? -15.609 0.288 4.188 1 95.12 196 LEU A CA 1
ATOM 1569 C C . LEU A 1 196 ? -15.023 0.021 2.805 1 95.12 196 LEU A C 1
ATOM 1571 O O . LEU A 1 196 ? -15.703 -0.545 1.941 1 95.12 196 LEU A O 1
ATOM 1575 N N . GLY A 1 197 ? -13.766 0.492 2.602 1 96.31 197 GLY A N 1
ATOM 1576 C CA . GLY A 1 197 ? -13.234 0.312 1.258 1 96.31 197 GLY A CA 1
ATOM 1577 C C . GLY A 1 197 ? -11.719 0.367 1.201 1 96.31 197 GLY A C 1
ATOM 1578 O O . GLY A 1 197 ? -11.078 0.823 2.148 1 96.31 197 GLY A O 1
ATOM 1579 N N . ASN A 1 198 ? -11.188 -0.114 0.158 1 96.94 198 ASN A N 1
ATOM 1580 C CA . ASN A 1 198 ? -9.766 -0.136 -0.182 1 96.94 198 ASN A CA 1
ATOM 1581 C C . ASN A 1 198 ? -9.547 -0.53 -1.64 1 96.94 198 ASN A C 1
ATOM 1583 O O . ASN A 1 198 ? -10.5 -0.585 -2.424 1 96.94 198 ASN A O 1
ATOM 1587 N N . THR A 1 199 ? -8.32 -0.672 -1.99 1 94.06 199 THR A N 1
ATOM 1588 C CA . THR A 1 199 ? -7.934 -1.174 -3.303 1 94.06 199 THR A CA 1
ATOM 1589 C C . THR A 1 199 ? -7.367 -2.588 -3.197 1 94.06 199 THR A C 1
ATOM 1591 O O . THR A 1 199 ? -6.594 -2.885 -2.285 1 94.06 199 THR A O 1
ATOM 1594 N N . ILE A 1 200 ? -7.789 -3.445 -4.125 1 93.38 200 ILE A N 1
ATOM 1595 C CA . ILE A 1 200 ? -7.168 -4.762 -4.238 1 93.38 200 ILE A CA 1
ATOM 1596 C C . ILE A 1 200 ? -5.816 -4.637 -4.934 1 93.38 200 ILE A C 1
ATOM 1598 O O . ILE A 1 200 ? -5.75 -4.512 -6.16 1 93.38 200 ILE A O 1
ATOM 1602 N N . THR A 1 201 ? -4.789 -4.656 -4.102 1 87.19 201 THR A N 1
ATOM 1603 C CA . THR A 1 201 ? -3.447 -4.52 -4.66 1 87.19 201 THR A CA 1
ATOM 1604 C C . THR A 1 201 ? -2.795 -5.887 -4.848 1 87.19 201 THR A C 1
ATOM 1606 O O . THR A 1 201 ? -1.781 -6.008 -5.539 1 87.19 201 THR A O 1
ATOM 1609 N N . ASP A 1 202 ? -3.281 -6.816 -4.227 1 87.44 202 ASP A N 1
ATOM 1610 C CA . ASP A 1 202 ? -2.852 -8.211 -4.332 1 87.44 202 ASP A CA 1
ATOM 1611 C C . ASP A 1 202 ? -4.02 -9.164 -4.094 1 87.44 202 ASP A C 1
ATOM 1613 O O . ASP A 1 202 ? -4.887 -8.898 -3.256 1 87.44 202 ASP A O 1
ATOM 1617 N N . PHE A 1 203 ? -4.027 -10.258 -4.879 1 90.12 203 PHE A N 1
ATOM 1618 C CA . PHE A 1 203 ? -5.133 -11.203 -4.777 1 90.12 203 PHE A CA 1
ATOM 1619 C C . PHE A 1 203 ? -4.664 -12.617 -5.082 1 90.12 203 PHE A C 1
ATOM 1621 O O . PHE A 1 203 ? -3.574 -12.812 -5.621 1 90.12 203 PHE A O 1
ATOM 1628 N N . LYS A 1 204 ? -5.508 -13.5 -4.648 1 87.69 204 LYS A N 1
ATOM 1629 C CA . LYS A 1 204 ? -5.383 -14.914 -4.996 1 87.69 204 LYS A CA 1
ATOM 1630 C C . LYS A 1 204 ? -6.691 -15.453 -5.566 1 87.69 204 LYS A C 1
ATOM 1632 O O . LYS A 1 204 ? -7.777 -15.062 -5.133 1 87.69 204 LYS A O 1
ATOM 1637 N N . ILE A 1 205 ? -6.504 -16.234 -6.488 1 87.44 205 ILE A N 1
ATOM 1638 C CA . ILE A 1 205 ? -7.645 -17.016 -6.961 1 87.44 205 ILE A CA 1
ATOM 1639 C C . ILE A 1 205 ? -7.5 -18.469 -6.52 1 87.44 205 ILE A C 1
ATOM 1641 O O . ILE A 1 205 ? -6.543 -19.156 -6.898 1 87.44 205 ILE A O 1
ATOM 1645 N N . THR A 1 206 ? -8.461 -18.891 -5.793 1 79.75 206 THR A N 1
ATOM 1646 C CA . THR A 1 206 ? -8.414 -20.234 -5.207 1 79.75 206 THR A CA 1
ATOM 1647 C C . THR A 1 206 ? -8.789 -21.281 -6.242 1 79.75 206 THR A C 1
ATOM 1649 O O . THR A 1 206 ? -9.234 -20.953 -7.344 1 79.75 206 THR A O 1
ATOM 1652 N N . VAL A 1 207 ? -8.648 -22.516 -5.789 1 75.88 207 VAL A N 1
ATOM 1653 C CA . VAL A 1 207 ? -8.93 -23.656 -6.66 1 75.88 207 VAL A CA 1
ATOM 1654 C C . VAL A 1 207 ? -10.414 -23.672 -7.02 1 75.88 207 VAL A C 1
ATOM 1656 O O . VAL A 1 207 ? -10.789 -24.062 -8.133 1 75.88 207 VAL A O 1
ATOM 1659 N N . ASN A 1 208 ? -11.195 -23.203 -6.105 1 78.12 208 ASN A N 1
ATOM 1660 C CA . ASN A 1 208 ? -12.633 -23.172 -6.363 1 78.12 208 ASN A CA 1
ATOM 1661 C C . ASN A 1 208 ? -13.023 -21.969 -7.215 1 78.12 208 ASN A C 1
ATOM 1663 O O . ASN A 1 208 ? -14.203 -21.75 -7.492 1 78.12 208 ASN A O 1
ATOM 1667 N N . GLY A 1 209 ? -12.023 -21.172 -7.57 1 84.12 209 GLY A N 1
ATOM 1668 C CA . GLY A 1 209 ? -12.242 -20.062 -8.492 1 84.12 209 GLY A CA 1
ATOM 1669 C C . GLY A 1 209 ? -12.562 -18.766 -7.789 1 84.12 209 GLY A C 1
ATOM 1670 O O . GLY A 1 209 ? -12.734 -17.734 -8.438 1 84.12 209 GLY A O 1
ATOM 1671 N N . SER A 1 210 ? -12.609 -18.797 -6.48 1 89.88 210 SER A N 1
ATOM 1672 C CA . SER A 1 210 ? -12.922 -17.578 -5.746 1 89.88 210 SER A CA 1
ATOM 1673 C C . SER A 1 210 ? -11.703 -16.656 -5.664 1 89.88 210 SER A C 1
ATOM 1675 O O . SER A 1 210 ? -10.562 -17.125 -5.688 1 89.88 210 SER A O 1
ATOM 1677 N N . ILE A 1 211 ? -12.023 -15.406 -5.652 1 92.5 211 ILE A N 1
ATOM 1678 C CA . ILE A 1 211 ? -10.977 -14.406 -5.473 1 92.5 211 ILE A CA 1
ATOM 1679 C C . ILE A 1 211 ? -10.867 -14.023 -4 1 92.5 211 ILE A C 1
ATOM 1681 O O . ILE A 1 211 ? -11.875 -13.703 -3.363 1 92.5 211 ILE A O 1
ATOM 1685 N N . SER A 1 212 ? -9.703 -14.109 -3.494 1 91.44 212 SER A N 1
ATOM 1686 C CA . SER A 1 212 ? -9.469 -13.703 -2.113 1 91.44 212 SER A CA 1
ATOM 1687 C C . SER A 1 212 ? -8.453 -12.57 -2.041 1 91.44 212 SER A C 1
ATOM 1689 O O . SER A 1 212 ? -7.477 -12.555 -2.793 1 91.44 212 SER A O 1
ATOM 1691 N N . PHE A 1 213 ? -8.703 -11.641 -1.156 1 91.88 213 PHE A N 1
ATOM 1692 C CA . PHE A 1 213 ? -7.793 -10.539 -0.888 1 91.88 213 PHE A CA 1
ATOM 1693 C C . PHE A 1 213 ? -7.922 -10.07 0.557 1 91.88 213 PHE A C 1
ATOM 1695 O O . PHE A 1 213 ? -8.867 -10.438 1.254 1 91.88 213 PHE A O 1
ATOM 1702 N N . SER A 1 214 ? -6.953 -9.312 0.992 1 92.31 214 SER A N 1
ATOM 1703 C CA . SER A 1 214 ? -6.992 -8.773 2.35 1 92.31 214 SER A CA 1
ATOM 1704 C C . SER A 1 214 ? -6.477 -7.344 2.395 1 92.31 214 SER A C 1
ATOM 1706 O O . SER A 1 214 ? -5.758 -6.91 1.493 1 92.31 214 SER A O 1
ATOM 1708 N N . SER A 1 215 ? -6.938 -6.625 3.314 1 94.19 215 SER A N 1
ATOM 1709 C CA . SER A 1 215 ? -6.496 -5.277 3.654 1 94.19 215 SER A CA 1
ATOM 1710 C C . SER A 1 215 ? -6.316 -5.117 5.16 1 94.19 215 SER A C 1
ATOM 1712 O O . SER A 1 215 ? -6.969 -5.812 5.945 1 94.19 215 SER A O 1
ATOM 1714 N N . SER A 1 216 ? -5.43 -4.195 5.5 1 92.94 216 SER A N 1
ATOM 1715 C CA . SER A 1 216 ? -5.238 -3.975 6.93 1 92.94 216 SER A CA 1
ATOM 1716 C C . SER A 1 216 ? -4.836 -2.533 7.215 1 92.94 216 SER A C 1
ATOM 1718 O O . SER A 1 216 ? -4.293 -1.85 6.348 1 92.94 216 SER A O 1
ATOM 1720 N N . MET A 1 217 ? -5.152 -2.129 8.391 1 94.44 217 MET A N 1
ATOM 1721 C CA . MET A 1 217 ? -4.652 -0.868 8.938 1 94.44 217 MET A CA 1
ATOM 1722 C C . MET A 1 217 ? -4.539 -0.933 10.453 1 94.44 217 MET A C 1
ATOM 1724 O O . MET A 1 217 ? -5.297 -1.651 11.109 1 94.44 217 MET A O 1
ATOM 1728 N N . THR A 1 218 ? -3.596 -0.25 10.961 1 92.06 218 THR A N 1
ATOM 1729 C CA . THR A 1 218 ? -3.479 -0.025 12.391 1 92.06 218 THR A CA 1
ATOM 1730 C C . THR A 1 218 ? -3.846 1.413 12.75 1 92.06 218 THR A C 1
ATOM 1732 O O . THR A 1 218 ? -3.234 2.357 12.242 1 92.06 218 THR A O 1
ATOM 1735 N N . ASN A 1 219 ? -4.832 1.518 13.523 1 90.75 219 ASN A N 1
ATOM 1736 C CA . ASN A 1 219 ? -5.273 2.869 13.852 1 90.75 219 ASN A CA 1
ATOM 1737 C C . ASN A 1 219 ? -5.324 3.092 15.367 1 90.75 219 ASN A C 1
ATOM 1739 O O . ASN A 1 219 ? -5.484 2.141 16.125 1 90.75 219 ASN A O 1
ATOM 1743 N N . LEU A 1 220 ? -5.191 4.352 15.664 1 89 220 LEU A N 1
ATOM 1744 C CA . LEU A 1 220 ? -5.367 4.793 17.047 1 89 220 LEU A CA 1
ATOM 1745 C C . LEU A 1 220 ? -6.832 5.098 17.328 1 89 220 LEU A C 1
ATOM 1747 O O . LEU A 1 220 ? -7.496 5.785 16.562 1 89 220 LEU A O 1
ATOM 1751 N N . ILE A 1 221 ? -7.246 4.539 18.422 1 85.25 221 ILE A N 1
ATOM 1752 C CA . ILE A 1 221 ? -8.562 4.887 18.953 1 85.25 221 ILE A CA 1
ATOM 1753 C C . ILE A 1 221 ? -8.422 5.945 20.031 1 85.25 221 ILE A C 1
ATOM 1755 O O . ILE A 1 221 ? -7.93 5.66 21.125 1 85.25 221 ILE A O 1
ATOM 1759 N N . PRO A 1 222 ? -8.797 7.172 19.797 1 77.5 222 PRO A N 1
ATOM 1760 C CA . PRO A 1 222 ? -8.469 8.312 20.656 1 77.5 222 PRO A CA 1
ATOM 1761 C C . PRO A 1 222 ? -9.039 8.164 22.078 1 77.5 222 PRO A C 1
ATOM 1763 O O . PRO A 1 222 ? -8.406 8.578 23.047 1 77.5 222 PRO A O 1
ATOM 1766 N N . LEU A 1 223 ? -10.32 7.703 22.406 1 75.12 223 LEU A N 1
ATOM 1767 C CA . LEU A 1 223 ? -10.898 7.656 23.734 1 75.12 223 LEU A CA 1
ATOM 1768 C C . LEU A 1 223 ? -10.188 6.621 24.609 1 75.12 223 LEU A C 1
ATOM 1770 O O . LEU A 1 223 ? -9.906 6.875 25.781 1 75.12 223 LEU A O 1
ATOM 1774 N N . ALA A 1 224 ? -9.672 5.691 24.031 1 76.81 224 ALA A N 1
ATOM 1775 C CA . ALA A 1 224 ? -9 4.621 24.766 1 76.81 224 ALA A CA 1
ATOM 1776 C C . ALA A 1 224 ? -7.484 4.715 24.609 1 76.81 224 ALA A C 1
ATOM 1778 O O . ALA A 1 224 ? -6.738 4.082 25.359 1 76.81 224 ALA A O 1
ATOM 1779 N N . TRP A 1 225 ? -7.031 5.5 23.719 1 81.88 225 TRP A N 1
ATOM 1780 C CA . TRP A 1 225 ? -5.617 5.656 23.391 1 81.88 225 TRP A CA 1
ATOM 1781 C C . TRP A 1 225 ? -4.953 4.297 23.188 1 81.88 225 TRP A C 1
ATOM 1783 O O . TRP A 1 225 ? -3.895 4.023 23.75 1 81.88 225 TRP A O 1
ATOM 1793 N N . VAL A 1 226 ? -5.648 3.525 22.422 1 86.19 226 VAL A N 1
ATOM 1794 C CA . VAL A 1 226 ? -5.121 2.209 22.078 1 86.19 226 VAL A CA 1
ATOM 1795 C C . VAL A 1 226 ? -5.039 2.066 20.562 1 86.19 226 VAL A C 1
ATOM 1797 O O . VAL A 1 226 ? -5.82 2.678 19.828 1 86.19 226 VAL A O 1
ATOM 1800 N N . TYR A 1 227 ? -4.035 1.337 20.281 1 90.06 227 TYR A N 1
ATOM 1801 C CA . TYR A 1 227 ? -3.957 0.97 18.859 1 90.06 227 TYR A CA 1
ATOM 1802 C C . TYR A 1 227 ? -4.719 -0.323 18.594 1 90.06 227 TYR A C 1
ATOM 1804 O O . TYR A 1 227 ? -4.68 -1.252 19.406 1 90.06 227 TYR A O 1
ATOM 1812 N N . VAL A 1 228 ? -5.363 -0.303 17.484 1 90.31 228 VAL A N 1
ATOM 1813 C CA . VAL A 1 228 ? -6.082 -1.484 17.016 1 90.31 228 VAL A CA 1
ATOM 1814 C C . VAL A 1 228 ? -5.711 -1.784 15.57 1 90.31 228 VAL A C 1
ATOM 1816 O O . VAL A 1 228 ? -5.637 -0.875 14.742 1 90.31 228 VAL A O 1
ATOM 1819 N N . ARG A 1 229 ? -5.426 -3.025 15.352 1 91.56 229 ARG A N 1
ATOM 1820 C CA . ARG A 1 229 ? -5.234 -3.469 13.977 1 91.56 229 ARG A CA 1
ATOM 1821 C C . ARG A 1 229 ? -6.523 -4.047 13.406 1 91.56 229 ARG A C 1
ATOM 1823 O O . ARG A 1 229 ? -7.07 -5.012 13.938 1 91.56 229 ARG A O 1
ATOM 1830 N N . THR A 1 230 ? -6.945 -3.445 12.367 1 91.5 230 THR A N 1
ATOM 1831 C CA . THR A 1 230 ? -8.117 -3.922 11.633 1 91.5 230 THR A CA 1
ATOM 1832 C C . THR A 1 230 ? -7.699 -4.672 10.375 1 91.5 230 THR A C 1
ATOM 1834 O O . THR A 1 230 ? -6.926 -4.152 9.562 1 91.5 230 THR A O 1
ATOM 1837 N N . ILE A 1 231 ? -8.172 -5.879 10.25 1 91.75 231 ILE A N 1
ATOM 1838 C CA . ILE A 1 231 ? -7.926 -6.676 9.055 1 91.75 231 ILE A CA 1
ATOM 1839 C C . ILE A 1 231 ? -9.258 -7.016 8.383 1 91.75 231 ILE A C 1
ATOM 1841 O O . ILE A 1 231 ? -10.211 -7.43 9.039 1 91.75 231 ILE A O 1
ATOM 1845 N N . VAL A 1 232 ? -9.273 -6.805 7.105 1 92.31 232 VAL A N 1
ATOM 1846 C CA . VAL A 1 232 ? -10.445 -7.148 6.305 1 92.31 232 VAL A CA 1
ATOM 1847 C C . VAL A 1 232 ? -10.094 -8.266 5.328 1 92.31 232 VAL A C 1
ATOM 1849 O O . VAL A 1 232 ? -9.148 -8.148 4.547 1 92.31 232 VAL A O 1
ATOM 1852 N N . PHE A 1 233 ? -10.852 -9.305 5.422 1 90.44 233 PHE A N 1
ATOM 1853 C CA . PHE A 1 233 ? -10.766 -10.398 4.465 1 90.44 233 PHE A CA 1
ATOM 1854 C C . PHE A 1 233 ? -11.922 -10.352 3.48 1 90.44 233 PHE A C 1
ATOM 1856 O O . PHE A 1 233 ? -13.086 -10.336 3.887 1 90.44 233 PHE A O 1
ATOM 1863 N N . GLY A 1 234 ? -11.586 -10.305 2.221 1 91.81 234 GLY A N 1
ATOM 1864 C CA . GLY A 1 234 ? -12.602 -10.336 1.184 1 91.81 234 GLY A CA 1
ATOM 1865 C C . GLY A 1 234 ? -12.531 -11.578 0.317 1 91.81 234 GLY A C 1
ATOM 1866 O O . GLY A 1 234 ? -11.445 -12.031 -0.047 1 91.81 234 GLY A O 1
ATOM 1867 N N . HIS A 1 235 ? -13.711 -12.148 0.079 1 91.62 235 HIS A N 1
ATOM 1868 C CA . HIS A 1 235 ? -13.875 -13.281 -0.83 1 91.62 235 HIS A CA 1
ATOM 1869 C C . HIS A 1 235 ? -14.977 -13.008 -1.851 1 91.62 235 HIS A C 1
ATOM 1871 O O . HIS A 1 235 ? -16.109 -12.695 -1.48 1 91.62 235 HIS A O 1
ATOM 1877 N N . ILE A 1 236 ? -14.57 -13.094 -3.025 1 93 236 ILE A N 1
ATOM 1878 C CA . ILE A 1 236 ? -15.547 -12.953 -4.105 1 93 236 ILE A CA 1
ATOM 1879 C C . ILE A 1 236 ? -15.797 -14.312 -4.754 1 93 236 ILE A C 1
ATOM 1881 O O . ILE A 1 236 ? -14.859 -15 -5.152 1 93 236 ILE A O 1
ATOM 1885 N N . TYR A 1 237 ? -17.047 -14.578 -4.922 1 91.88 237 TYR A N 1
ATOM 1886 C CA . TYR A 1 237 ? -17.406 -15.914 -5.391 1 91.88 237 TYR A CA 1
ATOM 1887 C C . TYR A 1 237 ? -17.969 -15.859 -6.805 1 91.88 237 TYR A C 1
ATOM 1889 O O . TYR A 1 237 ? -18.531 -14.844 -7.219 1 91.88 237 TYR A O 1
ATOM 1897 N N . PRO A 1 238 ? -17.875 -17 -7.484 1 91.62 238 PRO A N 1
ATOM 1898 C CA . PRO A 1 238 ? -18.344 -17.062 -8.867 1 91.62 238 PRO A CA 1
ATOM 1899 C C . PRO A 1 238 ? -19.844 -16.797 -8.984 1 91.62 238 PRO A C 1
ATOM 1901 O O . PRO A 1 238 ? -20.328 -16.422 -10.062 1 91.62 238 PRO A O 1
ATOM 1904 N N . ASN A 1 239 ? -20.625 -16.938 -7.938 1 88.75 239 ASN A N 1
ATOM 1905 C CA . ASN A 1 239 ? -22.062 -16.703 -7.977 1 88.75 239 ASN A CA 1
ATOM 1906 C C . ASN A 1 239 ? -22.406 -15.242 -7.754 1 88.75 239 ASN A C 1
ATOM 1908 O O . ASN A 1 239 ? -23.531 -14.906 -7.391 1 88.75 239 ASN A O 1
ATOM 1912 N N . ASN A 1 240 ? -21.406 -14.359 -7.828 1 89.25 240 ASN A N 1
ATOM 1913 C CA . ASN A 1 240 ? -21.547 -12.906 -7.734 1 89.25 240 ASN A CA 1
ATOM 1914 C C . ASN A 1 240 ? -21.906 -12.469 -6.316 1 89.25 240 ASN A C 1
ATOM 1916 O O . ASN A 1 240 ? -22.703 -11.547 -6.133 1 89.25 240 ASN A O 1
ATOM 1920 N N . THR A 1 241 ? -21.422 -13.141 -5.387 1 87.5 241 THR A N 1
ATOM 1921 C CA . THR A 1 241 ? -21.484 -12.719 -3.992 1 87.5 241 THR A CA 1
ATOM 1922 C C . THR A 1 241 ? -20.094 -12.477 -3.43 1 87.5 241 THR A C 1
ATOM 1924 O O . THR A 1 241 ? -19.109 -13.031 -3.928 1 87.5 241 THR A O 1
ATOM 1927 N N . ALA A 1 242 ? -20.109 -11.609 -2.504 1 91.31 242 ALA A N 1
ATOM 1928 C CA . ALA A 1 242 ? -18.859 -11.328 -1.81 1 91.31 242 ALA A CA 1
ATOM 1929 C C . ALA A 1 242 ? -19.047 -11.375 -0.296 1 91.31 242 ALA A C 1
ATOM 1931 O O . ALA A 1 242 ? -20.078 -10.922 0.22 1 91.31 242 ALA A O 1
ATOM 1932 N N . ASN A 1 243 ? -18.172 -11.977 0.349 1 88.94 243 ASN A N 1
ATOM 1933 C CA . ASN A 1 243 ? -18.109 -12 1.807 1 88.94 243 ASN A CA 1
ATOM 1934 C C . ASN A 1 243 ? -16.891 -11.25 2.332 1 88.94 243 ASN A C 1
ATOM 1936 O O . ASN A 1 243 ? -15.805 -11.32 1.744 1 88.94 243 ASN A O 1
ATOM 1940 N N . PHE A 1 244 ? -17.203 -10.617 3.416 1 89.31 244 PHE A N 1
ATOM 1941 C CA . PHE A 1 244 ? -16.109 -9.93 4.094 1 89.31 244 PHE A CA 1
ATOM 1942 C C . PHE A 1 244 ? -16.062 -10.297 5.57 1 89.31 244 PHE A C 1
ATOM 1944 O O . PHE A 1 244 ? -17.109 -10.43 6.211 1 89.31 244 PHE A O 1
ATOM 1951 N N . LEU A 1 245 ? -14.961 -10.477 6.016 1 87.62 245 LEU A N 1
ATOM 1952 C CA . LEU A 1 245 ? -14.688 -10.609 7.441 1 87.62 245 LEU A CA 1
ATOM 1953 C C . LEU A 1 245 ? -13.812 -9.469 7.941 1 87.62 245 LEU A C 1
ATOM 1955 O O . LEU A 1 245 ? -12.727 -9.234 7.406 1 87.62 245 LEU A O 1
ATOM 1959 N N . VAL A 1 246 ? -14.328 -8.75 8.883 1 88.5 246 VAL A N 1
ATOM 1960 C CA . VAL A 1 246 ? -13.555 -7.707 9.539 1 88.5 246 VAL A CA 1
ATOM 1961 C C . VAL A 1 246 ? -13.133 -8.18 10.93 1 88.5 246 VAL A C 1
ATOM 1963 O O . VAL A 1 246 ? -13.984 -8.5 11.773 1 88.5 246 VAL A O 1
ATOM 1966 N N . SER A 1 247 ? -11.883 -8.195 11.133 1 87.75 247 SER A N 1
ATOM 1967 C CA . SER A 1 247 ? -11.328 -8.602 12.422 1 87.75 247 SER A CA 1
ATOM 1968 C C . SER A 1 247 ? -10.469 -7.5 13.023 1 87.75 247 SER A C 1
ATOM 1970 O O . SER A 1 247 ? -9.766 -6.793 12.305 1 87.75 247 SER A O 1
ATOM 1972 N N . THR A 1 248 ? -10.594 -7.434 14.312 1 88.81 248 THR A N 1
ATOM 1973 C CA . THR A 1 248 ? -9.727 -6.523 15.047 1 88.81 248 THR A CA 1
ATOM 1974 C C . THR A 1 248 ? -8.75 -7.301 15.922 1 88.81 248 THR A C 1
ATOM 1976 O O . THR A 1 248 ? -9.133 -8.266 16.594 1 88.81 248 THR A O 1
ATOM 1979 N N . LEU A 1 249 ? -7.5 -6.832 15.859 1 88.62 249 LEU A N 1
ATOM 1980 C CA . LEU A 1 249 ? -6.445 -7.492 16.625 1 88.62 249 LEU A CA 1
ATOM 1981 C C . LEU A 1 249 ? -5.648 -6.477 17.438 1 88.62 249 LEU A C 1
ATOM 1983 O O . LEU A 1 249 ? -5.52 -5.316 17.031 1 88.62 249 LEU A O 1
ATOM 1987 N N . ASP A 1 250 ? -5.195 -6.98 18.578 1 88.75 250 ASP A N 1
ATOM 1988 C CA . ASP A 1 250 ? -4.137 -6.23 19.25 1 88.75 250 ASP A CA 1
ATOM 1989 C C . ASP A 1 250 ? -2.861 -6.211 18.422 1 88.75 250 ASP A C 1
ATOM 1991 O O . ASP A 1 250 ? -2.312 -7.266 18.094 1 88.75 250 ASP A O 1
ATOM 1995 N N . PRO A 1 251 ? -2.434 -5.07 18.062 1 87.56 251 PRO A N 1
ATOM 1996 C CA . PRO A 1 251 ? -1.299 -5.031 17.141 1 87.56 251 PRO A CA 1
ATOM 1997 C C . PRO A 1 251 ? 0.005 -5.5 17.781 1 87.56 251 PRO A C 1
ATOM 1999 O O . PRO A 1 251 ? 0.988 -5.75 17.078 1 87.56 251 PRO A O 1
ATOM 2002 N N . THR A 1 252 ? 0.032 -5.641 19.078 1 84.94 252 THR A N 1
ATOM 2003 C CA . THR A 1 252 ? 1.234 -6.094 19.766 1 84.94 252 THR A CA 1
ATOM 2004 C C . THR A 1 252 ? 1.236 -7.617 19.906 1 84.94 252 THR A C 1
ATOM 2006 O O . THR A 1 252 ? 2.232 -8.273 19.594 1 84.94 252 THR A O 1
ATOM 2009 N N . THR A 1 253 ? 0.161 -8.117 20.297 1 86.38 253 THR A N 1
ATOM 2010 C CA . THR A 1 253 ? 0.097 -9.539 20.625 1 86.38 253 THR A CA 1
ATOM 2011 C C . THR A 1 253 ? -0.587 -10.32 19.516 1 86.38 253 THR A C 1
ATOM 2013 O O . THR A 1 253 ? -0.521 -11.547 19.469 1 86.38 253 THR A O 1
ATOM 2016 N N . TRP A 1 254 ? -1.28 -9.633 18.672 1 84.75 254 TRP A N 1
ATOM 2017 C CA . TRP A 1 254 ? -2.051 -10.195 17.578 1 84.75 254 TRP A CA 1
ATOM 2018 C C . TRP A 1 254 ? -3.236 -11 18.094 1 84.75 254 TRP A C 1
ATOM 2020 O O . TRP A 1 254 ? -3.824 -11.805 17.359 1 84.75 254 TRP A O 1
ATOM 2030 N N . GLN A 1 255 ? -3.477 -10.797 19.312 1 85.94 255 GLN A N 1
ATOM 2031 C CA . GLN A 1 255 ? -4.676 -11.422 19.859 1 85.94 255 GLN A CA 1
ATOM 2032 C C . GLN A 1 255 ? -5.941 -10.789 19.297 1 85.94 255 GLN A C 1
ATOM 2034 O O . GLN A 1 255 ? -6.027 -9.57 19.172 1 85.94 255 GLN A O 1
ATOM 2039 N N . LYS A 1 256 ? -6.816 -11.734 19 1 84.94 256 LYS A N 1
ATOM 2040 C CA . LYS A 1 256 ? -8.078 -11.289 18.422 1 84.94 256 LYS A CA 1
ATOM 2041 C C . LYS A 1 256 ? -8.945 -10.586 19.453 1 84.94 256 LYS A C 1
ATOM 2043 O O . LYS A 1 256 ? -9.023 -11.023 20.609 1 84.94 256 LYS A O 1
ATOM 2048 N N . GLY A 1 257 ? -9.555 -9.484 18.922 1 77.94 257 GLY A N 1
ATOM 2049 C CA . GLY A 1 257 ? -10.594 -8.875 19.734 1 77.94 257 GLY A CA 1
ATOM 2050 C C . GLY A 1 257 ? -11.883 -9.664 19.766 1 77.94 257 GLY A C 1
ATOM 2051 O O . GLY A 1 257 ? -11.961 -10.75 19.188 1 77.94 257 GLY A O 1
ATOM 2052 N N . ASP A 1 258 ? -12.75 -9.242 20.484 1 67.5 258 ASP A N 1
ATOM 2053 C CA . ASP A 1 258 ? -13.984 -9.977 20.734 1 67.5 258 ASP A CA 1
ATOM 2054 C C . ASP A 1 258 ? -14.914 -9.922 19.531 1 67.5 258 ASP A C 1
ATOM 2056 O O . ASP A 1 258 ? -15.75 -10.812 19.344 1 67.5 258 ASP A O 1
ATOM 2060 N N . ASP A 1 259 ? -14.625 -9.008 18.734 1 67 259 ASP A N 1
ATOM 2061 C CA . ASP A 1 259 ? -15.719 -8.805 17.797 1 67 259 ASP A CA 1
ATOM 2062 C C . ASP A 1 259 ? -15.227 -8.867 16.359 1 67 259 ASP A C 1
ATOM 2064 O O . ASP A 1 259 ? -14.664 -7.898 15.836 1 67 259 ASP A O 1
ATOM 2068 N N . ASP A 1 260 ? -15.359 -10.125 15.859 1 75.69 260 ASP A N 1
ATOM 2069 C CA . ASP A 1 260 ? -15.273 -10.227 14.406 1 75.69 260 ASP A CA 1
ATOM 2070 C C . ASP A 1 260 ? -16.609 -9.867 13.75 1 75.69 260 ASP A C 1
ATOM 2072 O O . ASP A 1 260 ? -17.672 -10.195 14.273 1 75.69 260 ASP A O 1
ATOM 2076 N N . LEU A 1 261 ? -16.469 -9.094 12.727 1 75.81 261 LEU A N 1
ATOM 2077 C CA . LEU A 1 261 ? -17.672 -8.75 11.969 1 75.81 261 LEU A CA 1
ATOM 2078 C C . LEU A 1 261 ? -17.688 -9.453 10.617 1 75.81 261 LEU A C 1
ATOM 2080 O O . LEU A 1 261 ? -16.812 -9.211 9.781 1 75.81 261 LEU A O 1
ATOM 2084 N N . PHE A 1 262 ? -18.625 -10.398 10.578 1 75.19 262 PHE A N 1
ATOM 2085 C CA . PHE A 1 262 ? -18.828 -11.047 9.281 1 75.19 262 PHE A CA 1
ATOM 2086 C C . PHE A 1 262 ? -19.875 -10.305 8.461 1 75.19 262 PHE A C 1
ATOM 2088 O O . PHE A 1 262 ? -20.969 -10.031 8.945 1 75.19 262 PHE A O 1
ATOM 2095 N N . ILE A 1 263 ? -19.438 -9.961 7.289 1 75.5 263 ILE A N 1
ATOM 2096 C CA . ILE A 1 263 ? -20.312 -9.18 6.422 1 75.5 263 ILE A CA 1
ATOM 2097 C C . ILE A 1 263 ? -20.547 -9.93 5.117 1 75.5 263 ILE A C 1
ATOM 2099 O O . ILE A 1 263 ? -19.609 -10.227 4.383 1 75.5 263 ILE A O 1
ATOM 2103 N N . LEU A 1 264 ? -21.719 -10.297 4.922 1 75.5 264 LEU A N 1
ATOM 2104 C CA . LEU A 1 264 ? -22.125 -10.891 3.654 1 75.5 264 LEU A CA 1
ATOM 2105 C C . LEU A 1 264 ? -22.797 -9.859 2.756 1 75.5 264 LEU A C 1
ATOM 2107 O O . LEU A 1 264 ? -23.797 -9.25 3.143 1 75.5 264 LEU A O 1
ATOM 2111 N N . CYS A 1 265 ? -22.172 -9.688 1.637 1 82.88 265 CYS A N 1
ATOM 2112 C CA . CYS A 1 265 ? -22.688 -8.656 0.75 1 82.88 265 CYS A CA 1
ATOM 2113 C C . CYS A 1 265 ? -22.891 -9.195 -0.661 1 82.88 265 CYS A C 1
ATOM 2115 O O . CYS A 1 265 ? -22.031 -9.898 -1.188 1 82.88 265 CYS A O 1
ATOM 2117 N N . PRO A 1 266 ? -24.094 -8.867 -1.308 1 77.44 266 PRO A N 1
ATOM 2118 C CA . PRO A 1 266 ? -24.172 -9.07 -2.756 1 77.44 266 PRO A CA 1
ATOM 2119 C C . PRO A 1 266 ? -23.266 -8.117 -3.535 1 77.44 266 PRO A C 1
ATOM 2121 O O . PRO A 1 266 ? -23 -7 -3.08 1 77.44 266 PRO A O 1
ATOM 2124 N N . ILE A 1 267 ? -22.609 -8.781 -4.586 1 76.75 267 ILE A N 1
ATOM 2125 C CA . ILE A 1 267 ? -21.922 -7.875 -5.5 1 76.75 267 ILE A CA 1
ATOM 2126 C C . ILE A 1 267 ? -22.938 -6.977 -6.199 1 76.75 267 ILE A C 1
ATOM 2128 O O . ILE A 1 267 ? -23.906 -7.469 -6.805 1 76.75 267 ILE A O 1
ATOM 2132 N N . ALA A 1 268 ? -23.109 -5.707 -5.781 1 65.19 268 ALA A N 1
ATOM 2133 C CA . ALA A 1 268 ? -24.172 -4.773 -6.125 1 65.19 268 ALA A CA 1
ATOM 2134 C C . ALA A 1 268 ? -23.984 -4.219 -7.535 1 65.19 268 ALA A C 1
ATOM 2136 O O . ALA A 1 268 ? -22.859 -4.047 -7.996 1 65.19 268 ALA A O 1
ATOM 2137 N N . MET A 1 269 ? -25.172 -4.379 -8.305 1 59.06 269 MET A N 1
ATOM 2138 C CA . MET A 1 269 ? -25.406 -3.439 -9.398 1 59.06 269 MET A CA 1
ATOM 2139 C C . MET A 1 269 ? -25.844 -2.08 -8.859 1 59.06 269 MET A C 1
ATOM 2141 O O . MET A 1 269 ? -26.844 -1.984 -8.141 1 59.06 269 MET A O 1
ATOM 2145 N N . GLY A 1 270 ? -24.812 -1.123 -8.562 1 55.56 270 GLY A N 1
ATOM 2146 C CA . GLY A 1 270 ? -25.109 0.213 -8.07 1 55.56 270 GLY A CA 1
ATOM 2147 C C . GLY A 1 270 ? -24.562 0.466 -6.672 1 55.56 270 GLY A C 1
ATOM 2148 O O . GLY A 1 270 ? -23.453 0.036 -6.34 1 55.56 270 GLY A O 1
ATOM 2149 N N . SER A 1 271 ? -25.406 1.31 -5.879 1 55.84 271 SER A N 1
ATOM 2150 C CA . SER A 1 271 ? -24.953 1.851 -4.598 1 55.84 271 SER A CA 1
ATOM 2151 C C . SER A 1 271 ? -25.219 0.873 -3.459 1 55.84 271 SER A C 1
ATOM 2153 O O . SER A 1 271 ? -24.922 1.164 -2.301 1 55.84 271 SER A O 1
ATOM 2155 N N . LYS A 1 272 ? -25.75 -0.335 -3.795 1 66.62 272 LYS A N 1
ATOM 2156 C CA . LYS A 1 272 ? -26.156 -1.201 -2.691 1 66.62 272 LYS A CA 1
ATOM 2157 C C . LYS A 1 272 ? -25.234 -2.408 -2.572 1 66.62 272 LYS A C 1
ATOM 2159 O O . LYS A 1 272 ? -24.891 -3.033 -3.576 1 66.62 272 LYS A O 1
ATOM 2164 N N . GLY A 1 273 ? -24.672 -2.594 -1.357 1 81.5 273 GLY A N 1
ATOM 2165 C CA . GLY A 1 273 ? -23.844 -3.746 -1.073 1 81.5 273 GLY A CA 1
ATOM 2166 C C . GLY A 1 273 ? -22.375 -3.494 -1.343 1 81.5 273 GLY A C 1
ATOM 2167 O O . GLY A 1 273 ? -21.828 -2.449 -0.968 1 81.5 273 GLY A O 1
ATOM 2168 N N . ALA A 1 274 ? -21.766 -4.48 -1.951 1 90.25 274 ALA A N 1
ATOM 2169 C CA . ALA A 1 274 ? -20.344 -4.359 -2.254 1 90.25 274 ALA A CA 1
ATOM 2170 C C . ALA A 1 274 ? -20.125 -3.848 -3.676 1 90.25 274 ALA A C 1
ATOM 2172 O O . ALA A 1 274 ? -20.578 -4.469 -4.641 1 90.25 274 ALA A O 1
ATOM 2173 N N . GLY A 1 275 ? -19.578 -2.705 -3.748 1 92.19 275 GLY A N 1
ATOM 2174 C CA . GLY A 1 275 ? -19.203 -2.16 -5.039 1 92.19 275 GLY A CA 1
ATOM 2175 C C . GLY A 1 275 ? -17.75 -2.428 -5.391 1 92.19 275 GLY A C 1
ATOM 2176 O O . GLY A 1 275 ? -16.875 -2.377 -4.523 1 92.19 275 GLY A O 1
ATOM 2177 N N . PHE A 1 276 ? -17.547 -2.766 -6.652 1 93.56 276 PHE A N 1
ATOM 2178 C CA . PHE A 1 276 ? -16.203 -2.936 -7.215 1 93.56 276 PHE A CA 1
ATOM 2179 C C . PHE A 1 276 ? -15.992 -1.998 -8.398 1 93.56 276 PHE A C 1
ATOM 2181 O O . PHE A 1 276 ? -16.891 -1.826 -9.227 1 93.56 276 PHE A O 1
ATOM 2188 N N . PHE A 1 277 ? -14.797 -1.376 -8.414 1 91.31 277 PHE A N 1
ATOM 2189 C CA . PHE A 1 277 ? -14.539 -0.344 -9.414 1 91.31 277 PHE A CA 1
ATOM 2190 C C . PHE A 1 277 ? -13.156 -0.529 -10.031 1 91.31 277 PHE A C 1
ATOM 2192 O O . PHE A 1 277 ? -12.164 -0.674 -9.312 1 91.31 277 PHE A O 1
ATOM 2199 N N . ALA A 1 278 ? -13.086 -0.487 -11.312 1 88.38 278 ALA A N 1
ATOM 2200 C CA . ALA A 1 278 ? -11.781 -0.488 -11.977 1 88.38 278 ALA A CA 1
ATOM 2201 C C . ALA A 1 278 ? -11.094 0.863 -11.828 1 88.38 278 ALA A C 1
ATOM 2203 O O . ALA A 1 278 ? -11.719 1.912 -11.977 1 88.38 278 ALA A O 1
ATOM 2204 N N . THR A 1 279 ? -9.781 0.869 -11.547 1 79 279 THR A N 1
ATOM 2205 C CA . THR A 1 279 ? -9.086 2.121 -11.25 1 79 279 THR A CA 1
ATOM 2206 C C . THR A 1 279 ? -8.352 2.635 -12.484 1 79 279 THR A C 1
ATOM 2208 O O . THR A 1 279 ? -7.977 3.809 -12.539 1 79 279 THR A O 1
ATOM 2211 N N . ASP A 1 280 ? -7.938 1.854 -13.445 1 65.12 280 ASP A N 1
ATOM 2212 C CA . ASP A 1 280 ? -7.082 2.242 -14.562 1 65.12 280 ASP A CA 1
ATOM 2213 C C . ASP A 1 280 ? -7.906 2.498 -15.82 1 65.12 280 ASP A C 1
ATOM 2215 O O . ASP A 1 280 ? -7.398 2.373 -16.938 1 65.12 280 ASP A O 1
ATOM 2219 N N . VAL A 1 281 ? -9.164 2.93 -15.688 1 54.62 281 VAL A N 1
ATOM 2220 C CA . VAL A 1 281 ? -9.945 3.102 -16.906 1 54.62 281 VAL A CA 1
ATOM 2221 C C . VAL A 1 281 ? -9.953 4.574 -17.312 1 54.62 281 VAL A C 1
ATOM 2223 O O . VAL A 1 281 ? -9.883 5.461 -16.453 1 54.62 281 VAL A O 1
ATOM 2226 N N . MET B 1 1 ? -27.766 19.625 -61.938 1 28.36 1 MET B N 1
ATOM 2227 C CA . MET B 1 1 ? -26.875 18.641 -61.312 1 28.36 1 MET B CA 1
ATOM 2228 C C . MET B 1 1 ? -26.172 19.234 -60.094 1 28.36 1 MET B C 1
ATOM 2230 O O . MET B 1 1 ? -25.25 20.031 -60.25 1 28.36 1 MET B O 1
ATOM 2234 N N . ASN B 1 2 ? -26.922 19.609 -59.031 1 31.77 2 ASN B N 1
ATOM 2235 C CA . ASN B 1 2 ? -26.531 20.188 -57.75 1 31.77 2 ASN B CA 1
ATOM 2236 C C . ASN B 1 2 ? -25.641 19.25 -56.969 1 31.77 2 ASN B C 1
ATOM 2238 O O . ASN B 1 2 ? -26.016 18.109 -56.688 1 31.77 2 ASN B O 1
ATOM 2242 N N . ILE B 1 3 ? -24.328 19.5 -57.094 1 34.12 3 ILE B N 1
ATOM 2243 C CA . ILE B 1 3 ? -23.234 18.891 -56.312 1 34.12 3 ILE B CA 1
ATOM 2244 C C . ILE B 1 3 ? -23.484 19.062 -54.844 1 34.12 3 ILE B C 1
ATOM 2246 O O . ILE B 1 3 ? -23.453 20.188 -54.312 1 34.12 3 ILE B O 1
ATOM 2250 N N . LEU B 1 4 ? -24.438 18.344 -54.219 1 33.84 4 LEU B N 1
ATOM 2251 C CA . LEU B 1 4 ? -24.516 18.156 -52.781 1 33.84 4 LEU B CA 1
ATOM 2252 C C . LEU B 1 4 ? -23.172 17.719 -52.219 1 33.84 4 LEU B C 1
ATOM 2254 O O . LEU B 1 4 ? -22.719 16.609 -52.5 1 33.84 4 LEU B O 1
ATOM 2258 N N . THR B 1 5 ? -22.266 18.734 -52 1 30.06 5 THR B N 1
ATOM 2259 C CA . THR B 1 5 ? -21.062 18.516 -51.219 1 30.06 5 THR B CA 1
ATOM 2260 C C . THR B 1 5 ? -21.422 17.906 -49.844 1 30.06 5 THR B C 1
ATOM 2262 O O . THR B 1 5 ? -22.094 18.547 -49.031 1 30.06 5 THR B O 1
ATOM 2265 N N . LEU B 1 6 ? -21.578 16.594 -49.75 1 30.77 6 LEU B N 1
ATOM 2266 C CA . LEU B 1 6 ? -21.594 15.852 -48.5 1 30.77 6 LEU B CA 1
ATOM 2267 C C . LEU B 1 6 ? -20.391 16.219 -47.656 1 30.77 6 LEU B C 1
ATOM 2269 O O . LEU B 1 6 ? -19.25 15.883 -48 1 30.77 6 LEU B O 1
ATOM 2273 N N . LEU B 1 7 ? -20.453 17.359 -46.969 1 30.38 7 LEU B N 1
ATOM 2274 C CA . LEU B 1 7 ? -19.5 17.594 -45.875 1 30.38 7 LEU B CA 1
ATOM 2275 C C . LEU B 1 7 ? -19.547 16.469 -44.844 1 30.38 7 LEU B C 1
ATOM 2277 O O . LEU B 1 7 ? -20.531 16.328 -44.125 1 30.38 7 LEU B O 1
ATOM 2281 N N . CYS B 1 8 ? -18.875 15.312 -45.125 1 28.48 8 CYS B N 1
ATOM 2282 C CA . CYS B 1 8 ? -18.578 14.328 -44.094 1 28.48 8 CYS B CA 1
ATOM 2283 C C . CYS B 1 8 ? -17.906 14.977 -42.875 1 28.48 8 CYS B C 1
ATOM 2285 O O . CYS B 1 8 ? -16.766 15.43 -42.969 1 28.48 8 CYS B O 1
ATOM 2287 N N . PHE B 1 9 ? -18.703 15.508 -42 1 33.41 9 PHE B N 1
ATOM 2288 C CA . PHE B 1 9 ? -18.188 15.828 -40.656 1 33.41 9 PHE B CA 1
ATOM 2289 C C . PHE B 1 9 ? -17.5 14.609 -40.031 1 33.41 9 PHE B C 1
ATOM 2291 O O . PHE B 1 9 ? -18.172 13.648 -39.656 1 33.41 9 PHE B O 1
ATOM 2298 N N . ILE B 1 10 ? -16.25 14.312 -40.344 1 33.62 10 ILE B N 1
ATOM 2299 C CA . ILE B 1 10 ? -15.445 13.406 -39.531 1 33.62 10 ILE B CA 1
ATOM 2300 C C . ILE B 1 10 ? -15.453 13.883 -38.094 1 33.62 10 ILE B C 1
ATOM 2302 O O . ILE B 1 10 ? -14.891 14.93 -37.75 1 33.62 10 ILE B O 1
ATOM 2306 N N . LEU B 1 11 ? -16.438 13.453 -37.281 1 34.78 11 LEU B N 1
ATOM 2307 C CA . LEU B 1 11 ? -16.344 13.586 -35.812 1 34.78 11 LEU B CA 1
ATOM 2308 C C . LEU B 1 11 ? -15.016 13.031 -35.312 1 34.78 11 LEU B C 1
ATOM 2310 O O . LEU B 1 11 ? -14.641 11.906 -35.656 1 34.78 11 LEU B O 1
ATOM 2314 N N . PRO B 1 12 ? -14.102 13.875 -34.906 1 34.31 12 PRO B N 1
ATOM 2315 C CA . PRO B 1 12 ? -12.961 13.281 -34.219 1 34.31 12 PRO B CA 1
ATOM 2316 C C . PRO B 1 12 ? -13.383 12.297 -33.125 1 34.31 12 PRO B C 1
ATOM 2318 O O . PRO B 1 12 ? -14.172 12.656 -32.25 1 34.31 12 PRO B O 1
ATOM 2321 N N . PHE B 1 13 ? -13.336 11.023 -33.344 1 34.25 13 PHE B N 1
ATOM 2322 C CA . PHE B 1 13 ? -13.352 10.07 -32.25 1 34.25 13 PHE B CA 1
ATOM 2323 C C . PHE B 1 13 ? -12.359 10.477 -31.156 1 34.25 13 PHE B C 1
ATOM 2325 O O . PHE B 1 13 ? -11.156 10.547 -31.406 1 34.25 13 PHE B O 1
ATOM 2332 N N . LEU B 1 14 ? -12.742 11.227 -30.188 1 33.69 14 LEU B N 1
ATOM 2333 C CA . LEU B 1 14 ? -11.992 11.359 -28.938 1 33.69 14 LEU B CA 1
ATOM 2334 C C . LEU B 1 14 ? -11.516 9.992 -28.438 1 33.69 14 LEU B C 1
ATOM 2336 O O . LEU B 1 14 ? -12.328 9.141 -28.078 1 33.69 14 LEU B O 1
ATOM 2340 N N . PHE B 1 15 ? -10.375 9.562 -28.875 1 33.16 15 PHE B N 1
ATOM 2341 C CA . PHE B 1 15 ? -9.695 8.445 -28.234 1 33.16 15 PHE B CA 1
ATOM 2342 C C . PHE B 1 15 ? -9.57 8.664 -26.734 1 33.16 15 PHE B C 1
ATOM 2344 O O . PHE B 1 15 ? -8.898 9.594 -26.281 1 33.16 15 PHE B O 1
ATOM 2351 N N . VAL B 1 16 ? -10.555 8.406 -26.016 1 38.41 16 VAL B N 1
ATOM 2352 C CA . VAL B 1 16 ? -10.367 8.188 -24.578 1 38.41 16 VAL B CA 1
ATOM 2353 C C . VAL B 1 16 ? -9.141 7.312 -24.344 1 38.41 16 VAL B C 1
ATOM 2355 O O . VAL B 1 16 ? -9.086 6.172 -24.812 1 38.41 16 VAL B O 1
ATOM 2358 N N . SER B 1 17 ? -8.008 7.902 -24.297 1 41.78 17 SER B N 1
ATOM 2359 C CA . SER B 1 17 ? -6.77 7.191 -23.984 1 41.78 17 SER B CA 1
ATOM 2360 C C . SER B 1 17 ? -6.934 6.328 -22.734 1 41.78 17 SER B C 1
ATOM 2362 O O . SER B 1 17 ? -7.105 6.848 -21.641 1 41.78 17 SER B O 1
ATOM 2364 N N . CYS B 1 18 ? -7.668 5.312 -22.828 1 48.88 18 CYS B N 1
ATOM 2365 C CA . CYS B 1 18 ? -7.707 4.246 -21.828 1 48.88 18 CYS B CA 1
ATOM 2366 C C . CYS B 1 18 ? -6.297 3.852 -21.406 1 48.88 18 CYS B C 1
ATOM 2368 O O . CYS B 1 18 ? -5.41 3.686 -22.25 1 48.88 18 CYS B O 1
ATOM 2370 N N . GLN B 1 19 ? -5.914 4.309 -20.234 1 57.47 19 GLN B N 1
ATOM 2371 C CA . GLN B 1 19 ? -4.664 3.781 -19.703 1 57.47 19 GLN B CA 1
ATOM 2372 C C . GLN B 1 19 ? -4.504 2.299 -20.031 1 57.47 19 GLN B C 1
ATOM 2374 O O . GLN B 1 19 ? -5.352 1.483 -19.656 1 57.47 19 GLN B O 1
ATOM 2379 N N . LYS B 1 20 ? -3.736 2.041 -21.156 1 66.31 20 LYS B N 1
ATOM 2380 C CA . LYS B 1 20 ? -3.533 0.704 -21.703 1 66.31 20 LYS B CA 1
ATOM 2381 C C . LYS B 1 20 ? -2.404 -0.023 -20.984 1 66.31 20 LYS B C 1
ATOM 2383 O O . LYS B 1 20 ? -1.386 0.583 -20.641 1 66.31 20 LYS B O 1
ATOM 2388 N N . LEU B 1 21 ? -2.695 -1.158 -20.406 1 81.88 21 LEU B N 1
ATOM 2389 C CA . LEU B 1 21 ? -1.654 -2.055 -19.922 1 81.88 21 LEU B CA 1
ATOM 2390 C C . LEU B 1 21 ? -0.973 -2.783 -21.078 1 81.88 21 LEU B C 1
ATOM 2392 O O . LEU B 1 21 ? -1.638 -3.236 -22 1 81.88 21 LEU B O 1
ATOM 2396 N N . THR B 1 22 ? 0.364 -2.641 -21.078 1 86.81 22 THR B N 1
ATOM 2397 C CA . THR B 1 22 ? 1.176 -3.332 -22.078 1 86.81 22 THR B CA 1
ATOM 2398 C C . THR B 1 22 ? 1.909 -4.516 -21.453 1 86.81 22 THR B C 1
ATOM 2400 O O . THR B 1 22 ? 2.555 -4.371 -20.406 1 86.81 22 THR B O 1
ATOM 2403 N N . LYS B 1 23 ? 1.788 -5.586 -22.156 1 89.62 23 LYS B N 1
ATOM 2404 C CA . LYS B 1 23 ? 2.486 -6.773 -21.672 1 89.62 23 LYS B CA 1
ATOM 2405 C C . LYS B 1 23 ? 3.988 -6.668 -21.922 1 89.62 23 LYS B C 1
ATOM 2407 O O . LYS B 1 23 ? 4.414 -6.254 -23 1 89.62 23 LYS B O 1
ATOM 2412 N N . VAL B 1 24 ? 4.727 -6.977 -20.938 1 92.56 24 VAL B N 1
ATOM 2413 C CA . VAL B 1 24 ? 6.18 -6.969 -21.062 1 92.56 24 VAL B CA 1
ATOM 2414 C C . VAL B 1 24 ? 6.652 -8.297 -21.641 1 92.56 24 VAL B C 1
ATOM 2416 O O . VAL B 1 24 ? 6.148 -9.359 -21.281 1 92.56 24 VAL B O 1
ATOM 2419 N N . LYS B 1 25 ? 7.742 -8.203 -22.5 1 89.88 25 LYS B N 1
ATOM 2420 C CA . LYS B 1 25 ? 8.094 -9.391 -23.266 1 89.88 25 LYS B CA 1
ATOM 2421 C C . LYS B 1 25 ? 9.445 -9.953 -22.844 1 89.88 25 LYS B C 1
ATOM 2423 O O . LYS B 1 25 ? 9.781 -11.086 -23.172 1 89.88 25 LYS B O 1
ATOM 2428 N N . SER B 1 26 ? 10.25 -9.148 -22.25 1 92.12 26 SER B N 1
ATOM 2429 C CA . SER B 1 26 ? 11.555 -9.648 -21.844 1 92.12 26 SER B CA 1
ATOM 2430 C C . SER B 1 26 ? 11.977 -9.094 -20.5 1 92.12 26 SER B C 1
ATOM 2432 O O . SER B 1 26 ? 11.461 -8.055 -20.062 1 92.12 26 SER B O 1
ATOM 2434 N N . TYR B 1 27 ? 12.961 -9.82 -19.938 1 93.88 27 TYR B N 1
ATOM 2435 C CA . TYR B 1 27 ? 13.469 -9.438 -18.625 1 93.88 27 TYR B CA 1
ATOM 2436 C C . TYR B 1 27 ? 14.117 -8.055 -18.672 1 93.88 27 TYR B C 1
ATOM 2438 O O . TYR B 1 27 ? 13.82 -7.195 -17.844 1 93.88 27 TYR B O 1
ATOM 2446 N N . ASP B 1 28 ? 14.898 -7.805 -19.594 1 93.31 28 ASP B N 1
ATOM 2447 C CA . ASP B 1 28 ? 15.625 -6.539 -19.656 1 93.31 28 ASP B CA 1
ATOM 2448 C C . ASP B 1 28 ? 14.672 -5.375 -19.906 1 93.31 28 ASP B C 1
ATOM 2450 O O . ASP B 1 28 ? 14.891 -4.266 -19.406 1 93.31 28 ASP B O 1
ATOM 2454 N N . HIS B 1 29 ? 13.648 -5.594 -20.656 1 93.06 29 HIS B N 1
ATOM 2455 C CA . HIS B 1 29 ? 12.633 -4.566 -20.812 1 93.06 29 HIS B CA 1
ATOM 2456 C C . HIS B 1 29 ? 11.906 -4.293 -19.5 1 93.06 29 HIS B C 1
ATOM 2458 O O . HIS B 1 29 ? 11.633 -3.139 -19.172 1 93.06 29 HIS B O 1
ATOM 2464 N N . LEU B 1 30 ? 11.625 -5.371 -18.812 1 94 30 LEU B N 1
ATOM 2465 C CA . LEU B 1 30 ? 10.984 -5.207 -17.516 1 94 30 LEU B CA 1
ATOM 2466 C C . LEU B 1 30 ? 11.844 -4.352 -16.594 1 94 30 LEU B C 1
ATOM 2468 O O . LEU B 1 30 ? 11.352 -3.408 -15.977 1 94 30 LEU B O 1
ATOM 2472 N N . VAL B 1 31 ? 13.117 -4.656 -16.562 1 93.94 31 VAL B N 1
ATOM 2473 C CA . VAL B 1 31 ? 14.039 -3.898 -15.719 1 93.94 31 VAL B CA 1
ATOM 2474 C C . VAL B 1 31 ? 14.078 -2.443 -16.188 1 93.94 31 VAL B C 1
ATOM 2476 O O . VAL B 1 31 ? 14.055 -1.524 -15.359 1 93.94 31 VAL B O 1
ATOM 2479 N N . SER B 1 32 ? 14.07 -2.221 -17.422 1 91.81 32 SER B N 1
ATOM 2480 C CA . SER B 1 32 ? 14.109 -0.866 -17.953 1 91.81 32 SER B CA 1
ATOM 2481 C C . SER B 1 32 ? 12.859 -0.083 -17.562 1 91.81 32 SER B C 1
ATOM 2483 O O . SER B 1 32 ? 12.938 1.098 -17.219 1 91.81 32 SER B O 1
ATOM 2485 N N . TYR B 1 33 ? 11.758 -0.729 -17.641 1 92.12 33 TYR B N 1
ATOM 2486 C CA . TYR B 1 33 ? 10.508 -0.081 -17.266 1 92.12 33 TYR B CA 1
ATOM 2487 C C . TYR B 1 33 ? 10.508 0.26 -15.773 1 92.12 33 TYR B C 1
ATOM 2489 O O . TYR B 1 33 ? 10.148 1.372 -15.391 1 92.12 33 TYR B O 1
ATOM 2497 N N . LEU B 1 34 ? 10.93 -0.672 -14.984 1 93.19 34 LEU B N 1
ATOM 2498 C CA . LEU B 1 34 ? 11.023 -0.415 -13.555 1 93.19 34 LEU B CA 1
ATOM 2499 C C . LEU B 1 34 ? 11.969 0.751 -13.273 1 93.19 34 LEU B C 1
ATOM 2501 O O . LEU B 1 34 ? 11.648 1.638 -12.477 1 93.19 34 LEU B O 1
ATOM 2505 N N . ALA B 1 35 ? 13.039 0.775 -13.945 1 91 35 ALA B N 1
ATOM 2506 C CA . ALA B 1 35 ? 14.07 1.795 -13.758 1 91 35 ALA B CA 1
ATOM 2507 C C . ALA B 1 35 ? 13.562 3.172 -14.172 1 91 35 ALA B C 1
ATOM 2509 O O . ALA B 1 35 ? 14.07 4.195 -13.711 1 91 35 ALA B O 1
ATOM 2510 N N . SER B 1 36 ? 12.57 3.184 -15.008 1 89.12 36 SER B N 1
ATOM 2511 C CA . SER B 1 36 ? 12.023 4.449 -15.484 1 89.12 36 SER B CA 1
ATOM 2512 C C . SER B 1 36 ? 10.766 4.832 -14.719 1 89.12 36 SER B C 1
ATOM 2514 O O . SER B 1 36 ? 10.008 5.699 -15.156 1 89.12 36 SER B O 1
ATOM 2516 N N . GLY B 1 37 ? 10.562 4.148 -13.68 1 90.25 37 GLY B N 1
ATOM 2517 C CA . GLY B 1 37 ? 9.492 4.539 -12.789 1 90.25 37 GLY B CA 1
ATOM 2518 C C . GLY B 1 37 ? 8.133 4.031 -13.234 1 90.25 37 GLY B C 1
ATOM 2519 O O . GLY B 1 37 ? 7.098 4.555 -12.812 1 90.25 37 GLY B O 1
ATOM 2520 N N . ALA B 1 38 ? 8.078 3.016 -14.055 1 90.44 38 ALA B N 1
ATOM 2521 C CA . ALA B 1 38 ? 6.801 2.49 -14.531 1 90.44 38 ALA B CA 1
ATOM 2522 C C . ALA B 1 38 ? 6.078 1.721 -13.43 1 90.44 38 ALA B C 1
ATOM 2524 O O . ALA B 1 38 ? 6.719 1.08 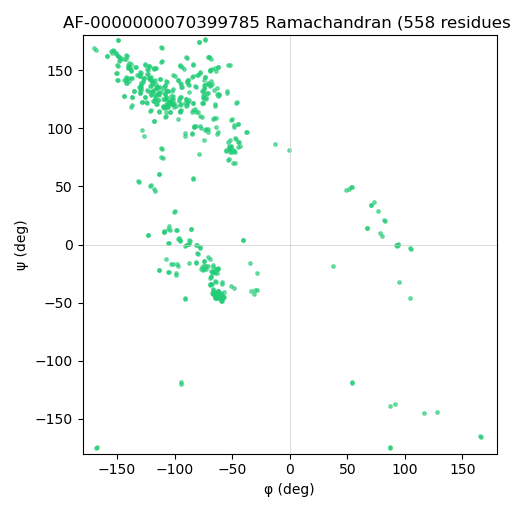-12.594 1 90.44 38 ALA B O 1
ATOM 2525 N N . ASP B 1 39 ? 4.77 1.868 -13.469 1 90.19 39 ASP B N 1
ATOM 2526 C CA . ASP B 1 39 ? 3.922 0.995 -12.656 1 90.19 39 ASP B CA 1
ATOM 2527 C C . ASP B 1 39 ? 3.826 -0.399 -13.273 1 90.19 39 ASP B C 1
ATOM 2529 O O . ASP B 1 39 ? 3.406 -0.547 -14.422 1 90.19 39 ASP B O 1
ATOM 2533 N N . VAL B 1 40 ? 4.215 -1.371 -12.516 1 92.69 40 VAL B N 1
ATOM 2534 C CA . VAL B 1 40 ? 4.273 -2.736 -13.031 1 92.69 40 VAL B CA 1
ATOM 2535 C C . VAL B 1 40 ? 3.275 -3.613 -12.273 1 92.69 40 VAL B C 1
ATOM 2537 O O . VAL B 1 40 ? 3.184 -3.549 -11.047 1 92.69 40 VAL B O 1
ATOM 2540 N N . ARG B 1 41 ? 2.537 -4.402 -13.062 1 93.06 41 ARG B N 1
ATOM 2541 C CA . ARG B 1 41 ? 1.583 -5.383 -12.555 1 93.06 41 ARG B CA 1
ATOM 2542 C C . ARG B 1 41 ? 1.978 -6.797 -12.961 1 93.06 41 ARG B C 1
ATOM 2544 O O . ARG B 1 41 ? 2.652 -6.988 -13.977 1 93.06 41 ARG B O 1
ATOM 2551 N N . TYR B 1 42 ? 1.601 -7.73 -12.156 1 91.56 42 TYR B N 1
ATOM 2552 C CA . TYR B 1 42 ? 1.944 -9.109 -12.477 1 91.56 42 TYR B CA 1
ATOM 2553 C C . TYR B 1 42 ? 0.777 -10.047 -12.18 1 91.56 42 TYR B C 1
ATOM 2555 O O . TYR B 1 42 ? -0.107 -9.711 -11.383 1 91.56 42 TYR B O 1
ATOM 2563 N N . TYR B 1 43 ? 0.784 -11.094 -12.938 1 88.62 43 TYR B N 1
ATOM 2564 C CA . TYR B 1 43 ? -0.133 -12.211 -12.734 1 88.62 43 TYR B CA 1
ATOM 2565 C C . TYR B 1 43 ? 0.547 -13.539 -13.047 1 88.62 43 TYR B C 1
ATOM 2567 O O . TYR B 1 43 ? 1.159 -13.695 -14.109 1 88.62 43 TYR B O 1
ATOM 2575 N N . PHE B 1 44 ? 0.5 -14.492 -12.125 1 84.12 44 PHE B N 1
ATOM 2576 C CA . PHE B 1 44 ? 1.059 -15.82 -12.359 1 84.12 44 PHE B CA 1
ATOM 2577 C C . PHE B 1 44 ? 0.008 -16.891 -12.125 1 84.12 44 PHE B C 1
ATOM 2579 O O . PHE B 1 44 ? -0.613 -16.953 -11.062 1 84.12 44 PHE B O 1
ATOM 2586 N N . ASN B 1 45 ? -0.171 -17.641 -13.203 1 77.25 45 ASN B N 1
ATOM 2587 C CA . ASN B 1 45 ? -1.031 -18.828 -13.117 1 77.25 45 ASN B CA 1
ATOM 2588 C C . ASN B 1 45 ? -0.282 -20.031 -12.555 1 77.25 45 ASN B C 1
ATOM 2590 O O . ASN B 1 45 ? 0.347 -20.781 -13.297 1 77.25 45 ASN B O 1
ATOM 2594 N N . VAL B 1 46 ? -0.418 -20.359 -11.406 1 70 46 VAL B N 1
ATOM 2595 C CA . VAL B 1 46 ? 0.42 -21.297 -10.672 1 70 46 VAL B CA 1
ATOM 2596 C C . VAL B 1 46 ? 0.106 -22.719 -11.117 1 70 46 VAL B C 1
ATOM 2598 O O . VAL B 1 46 ? 0.948 -23.609 -11 1 70 46 VAL B O 1
ATOM 2601 N N . SER B 1 47 ? -1.074 -22.844 -11.68 1 71.25 47 SER B N 1
ATOM 2602 C CA . SER B 1 47 ? -1.443 -24.203 -12.086 1 71.25 47 SER B CA 1
ATOM 2603 C C . SER B 1 47 ? -0.558 -24.703 -13.219 1 71.25 47 SER B C 1
ATOM 2605 O O . SER B 1 47 ? -0.468 -25.906 -13.461 1 71.25 47 SER B O 1
ATOM 2607 N N . THR B 1 48 ? 0.088 -23.828 -13.867 1 76.69 48 THR B N 1
ATOM 2608 C CA . THR B 1 48 ? 0.922 -24.219 -15 1 76.69 48 THR B CA 1
ATOM 2609 C C . THR B 1 48 ? 2.4 -24.156 -14.625 1 76.69 48 THR B C 1
ATOM 2611 O O . THR B 1 48 ? 3.266 -24.469 -15.445 1 76.69 48 THR B O 1
ATOM 2614 N N . CYS B 1 49 ? 2.625 -23.812 -13.422 1 83.06 49 CYS B N 1
ATOM 2615 C CA . CYS B 1 49 ? 4.004 -23.672 -12.961 1 83.06 49 CYS B CA 1
ATOM 2616 C C . CYS B 1 49 ? 4.523 -25 -12.398 1 83.06 49 CYS B C 1
ATOM 2618 O O . CYS B 1 49 ? 3.744 -25.906 -12.094 1 83.06 49 CYS B O 1
ATOM 2620 N N . ILE B 1 50 ? 5.828 -25.078 -12.328 1 82.25 50 ILE B N 1
ATOM 2621 C CA . ILE B 1 50 ? 6.484 -26.281 -11.82 1 82.25 50 ILE B CA 1
ATOM 2622 C C . ILE B 1 50 ? 6.773 -26.125 -10.328 1 82.25 50 ILE B C 1
ATOM 2624 O O . ILE B 1 50 ? 7.492 -25.203 -9.93 1 82.25 50 ILE B O 1
ATOM 2628 N N . PRO B 1 51 ? 6.125 -26.969 -9.594 1 79.56 51 PRO B N 1
ATOM 2629 C CA . PRO B 1 51 ? 6.418 -26.891 -8.156 1 79.56 51 PRO B CA 1
ATOM 2630 C C . PRO B 1 51 ? 7.828 -27.359 -7.812 1 79.56 51 PRO B C 1
ATOM 2632 O O . PRO B 1 51 ? 8.398 -28.188 -8.539 1 79.56 51 PRO B O 1
ATOM 2635 N N . GLU B 1 52 ? 8.242 -26.719 -6.762 1 75.81 52 GLU B N 1
ATOM 2636 C CA . GLU B 1 52 ? 9.469 -27.281 -6.223 1 75.81 52 GLU B CA 1
ATOM 2637 C C . GLU B 1 52 ? 9.258 -28.719 -5.742 1 75.81 52 GLU B C 1
ATOM 2639 O O . GLU B 1 52 ? 8.156 -29.078 -5.328 1 75.81 52 GLU B O 1
ATOM 2644 N N . ALA B 1 53 ? 10.078 -29.672 -6.008 1 62.56 53 ALA B N 1
ATOM 2645 C CA . ALA B 1 53 ? 10.062 -31.125 -5.859 1 62.56 53 ALA B CA 1
ATOM 2646 C C . ALA B 1 53 ? 9.305 -31.531 -4.602 1 62.56 53 ALA B C 1
ATOM 2648 O O . ALA B 1 53 ? 8.758 -32.625 -4.535 1 62.56 53 ALA B O 1
ATOM 2649 N N . ARG B 1 54 ? 8.992 -30.781 -3.633 1 61.88 54 ARG B N 1
ATOM 2650 C CA . ARG B 1 54 ? 8.453 -31.297 -2.385 1 61.88 54 ARG B CA 1
ATOM 2651 C C . ARG B 1 54 ? 6.977 -30.953 -2.232 1 61.88 54 ARG B C 1
ATOM 2653 O O . ARG B 1 54 ? 6.375 -31.203 -1.188 1 61.88 54 ARG B O 1
ATOM 2660 N N . MET B 1 55 ? 6.406 -30.453 -3.359 1 65.94 55 MET B N 1
ATOM 2661 C CA . MET B 1 55 ? 4.984 -30.172 -3.193 1 65.94 55 MET B CA 1
ATOM 2662 C C . MET B 1 55 ? 4.133 -31.328 -3.691 1 65.94 55 MET B C 1
ATOM 2664 O O . MET B 1 55 ? 4.406 -31.906 -4.75 1 65.94 55 MET B O 1
ATOM 2668 N N . THR B 1 56 ? 3.297 -31.828 -2.781 1 61.16 56 THR B N 1
ATOM 2669 C CA . THR B 1 56 ? 2.34 -32.844 -3.236 1 61.16 56 THR B CA 1
ATOM 2670 C C . THR B 1 56 ? 1.407 -32.25 -4.293 1 61.16 56 THR B C 1
ATOM 2672 O O . THR B 1 56 ? 1.272 -31.031 -4.406 1 61.16 56 THR B O 1
ATOM 2675 N N . ASN B 1 57 ? 0.905 -33.094 -5.152 1 56.34 57 ASN B N 1
ATOM 2676 C CA . ASN B 1 57 ? -0.081 -32.656 -6.145 1 56.34 57 ASN B CA 1
ATOM 2677 C C . ASN B 1 57 ? -1.231 -31.891 -5.508 1 56.34 57 ASN B C 1
ATOM 2679 O O . ASN B 1 57 ? -1.73 -30.922 -6.086 1 56.34 57 ASN B O 1
ATOM 2683 N N . GLU B 1 58 ? -1.551 -32.344 -4.367 1 57.97 58 GLU B N 1
ATOM 2684 C CA . GLU B 1 58 ? -2.662 -31.703 -3.668 1 57.97 58 GLU B CA 1
ATOM 2685 C C . GLU B 1 58 ? -2.314 -30.281 -3.271 1 57.97 58 GLU B C 1
ATOM 2687 O O . GLU B 1 58 ? -3.145 -29.375 -3.395 1 57.97 58 GLU B O 1
ATOM 2692 N N . GLU B 1 59 ? -1.127 -30.172 -2.889 1 62.09 59 GLU B N 1
ATOM 2693 C CA . GLU B 1 59 ? -0.683 -28.844 -2.479 1 62.09 59 GLU B CA 1
ATOM 2694 C C . GLU B 1 59 ? -0.596 -27.906 -3.674 1 62.09 59 GLU B C 1
ATOM 2696 O O . GLU B 1 59 ? -0.905 -26.719 -3.555 1 62.09 59 GLU B O 1
ATOM 2701 N N . HIS B 1 60 ? -0.214 -28.547 -4.727 1 58.66 60 HIS B N 1
ATOM 2702 C CA . HIS B 1 60 ? -0.061 -27.766 -5.949 1 58.66 60 HIS B CA 1
ATOM 2703 C C . HIS B 1 60 ? -1.399 -27.203 -6.41 1 58.66 60 HIS B C 1
ATOM 2705 O O . HIS B 1 60 ? -1.466 -26.062 -6.895 1 58.66 60 HIS B O 1
ATOM 2711 N N . ILE B 1 61 ? -2.283 -28.109 -6.316 1 55.41 61 ILE B N 1
ATOM 2712 C CA . ILE B 1 61 ? -3.609 -27.75 -6.797 1 55.41 61 ILE B CA 1
ATOM 2713 C C . ILE B 1 61 ? -4.176 -26.609 -5.941 1 55.41 61 ILE B C 1
ATOM 2715 O O . ILE B 1 61 ? -4.969 -25.797 -6.418 1 55.41 61 ILE B O 1
ATOM 2719 N N . GLN B 1 62 ? -3.658 -26.578 -4.812 1 57.28 62 GLN B N 1
ATOM 2720 C CA . GLN B 1 62 ? -4.27 -25.641 -3.887 1 57.28 62 GLN B CA 1
ATOM 2721 C C . GLN B 1 62 ? -3.637 -24.25 -4.012 1 57.28 62 GLN B C 1
ATOM 2723 O O . GLN B 1 62 ? -4.051 -23.312 -3.336 1 57.28 62 GLN B O 1
ATOM 2728 N N . ILE B 1 63 ? -2.684 -24.344 -4.984 1 56.78 63 ILE B N 1
ATOM 2729 C CA . ILE B 1 63 ? -2.01 -23.047 -5.02 1 56.78 63 ILE B CA 1
ATOM 2730 C C . ILE B 1 63 ? -2.807 -22.078 -5.887 1 56.78 63 ILE B C 1
ATOM 2732 O O . ILE B 1 63 ? -3.035 -22.328 -7.07 1 56.78 63 ILE B O 1
ATOM 2736 N N . PRO B 1 64 ? -3.305 -21.078 -5.355 1 61.66 64 PRO B N 1
ATOM 2737 C CA . PRO B 1 64 ? -4.09 -20.078 -6.102 1 61.66 64 PRO B CA 1
ATOM 2738 C C . PRO B 1 64 ? -3.242 -19.266 -7.07 1 61.66 64 PRO B C 1
ATOM 2740 O O . PRO B 1 64 ? -2.014 -19.266 -6.977 1 61.66 64 PRO B O 1
ATOM 2743 N N . VAL B 1 65 ? -3.887 -18.797 -8.219 1 70.69 65 VAL B N 1
ATOM 2744 C CA . VAL B 1 65 ? -3.373 -17.719 -9.047 1 70.69 65 VAL B CA 1
ATOM 2745 C C . VAL B 1 65 ? -3.123 -16.484 -8.188 1 70.69 65 VAL B C 1
ATOM 2747 O O . VAL B 1 65 ? -3.893 -16.188 -7.266 1 70.69 65 VAL B O 1
ATOM 2750 N N . PHE B 1 66 ? -1.902 -15.969 -8.43 1 82.62 66 PHE B N 1
ATOM 2751 C CA . PHE B 1 66 ? -1.604 -14.766 -7.668 1 82.62 66 PHE B CA 1
ATOM 2752 C C . PHE B 1 66 ? -1.301 -13.602 -8.602 1 82.62 66 PHE B C 1
ATOM 2754 O O . PHE B 1 66 ? -0.803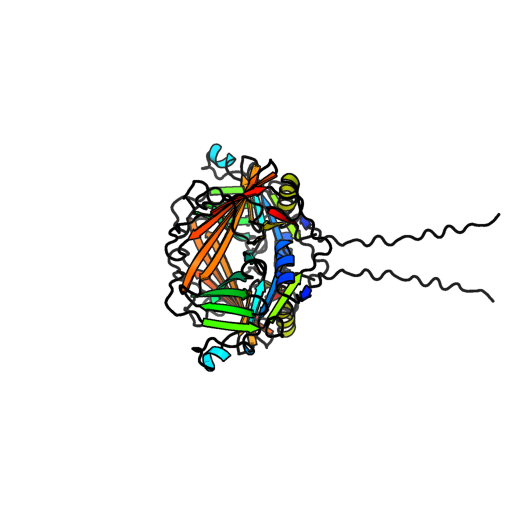 -13.797 -9.711 1 82.62 66 PHE B O 1
ATOM 2761 N N . GLY B 1 67 ? -1.711 -12.445 -8.195 1 88.19 67 GLY B N 1
ATOM 2762 C CA . GLY B 1 67 ? -1.407 -11.227 -8.922 1 88.19 67 GLY B CA 1
ATOM 2763 C C . GLY B 1 67 ? -1.438 -9.984 -8.047 1 88.19 67 GLY B C 1
ATOM 2764 O O . GLY B 1 67 ? -1.784 -10.055 -6.871 1 88.19 67 GLY B O 1
ATOM 2765 N N . GLY B 1 68 ? -0.89 -8.922 -8.648 1 90.31 68 GLY B N 1
ATOM 2766 C CA . GLY B 1 68 ? -0.859 -7.664 -7.922 1 90.31 68 GLY B CA 1
ATOM 2767 C C . GLY B 1 68 ? 0.08 -6.645 -8.539 1 90.31 68 GLY B C 1
ATOM 2768 O O . GLY B 1 68 ? 0.358 -6.695 -9.742 1 90.31 68 GLY B O 1
ATOM 2769 N N . ALA B 1 69 ? 0.354 -5.676 -7.758 1 92.06 69 ALA B N 1
ATOM 2770 C CA . ALA B 1 69 ? 1.261 -4.609 -8.18 1 92.06 69 ALA B CA 1
ATOM 2771 C C . ALA B 1 69 ? 2.648 -4.801 -7.57 1 92.06 69 ALA B C 1
ATOM 2773 O O . ALA B 1 69 ? 2.777 -5.238 -6.426 1 92.06 69 ALA B O 1
ATOM 2774 N N . VAL B 1 70 ? 3.641 -4.406 -8.359 1 93.44 70 VAL B N 1
ATOM 2775 C CA . VAL B 1 70 ? 4.996 -4.363 -7.812 1 93.44 70 VAL B CA 1
ATOM 2776 C C . VAL B 1 70 ? 5.188 -3.078 -7.012 1 93.44 70 VAL B C 1
ATOM 2778 O O . VAL B 1 70 ? 5.156 -1.979 -7.57 1 93.44 70 VAL B O 1
ATOM 2781 N N . LYS B 1 71 ? 5.367 -3.273 -5.766 1 94.44 71 LYS B N 1
ATOM 2782 C CA . LYS B 1 71 ? 5.625 -2.137 -4.887 1 94.44 71 LYS B CA 1
ATOM 2783 C C . LYS B 1 71 ? 7.121 -1.923 -4.684 1 94.44 71 LYS B C 1
ATOM 2785 O O . LYS B 1 71 ? 7.855 -1.678 -5.645 1 94.44 71 LYS B O 1
ATOM 2790 N N . LEU B 1 72 ? 7.602 -2 -3.465 1 96.5 72 LEU B N 1
ATOM 2791 C CA . LEU B 1 72 ? 9.047 -1.918 -3.264 1 96.5 72 LEU B CA 1
ATOM 2792 C C . LEU B 1 72 ? 9.758 -3.078 -3.951 1 96.5 72 LEU B C 1
ATOM 2794 O O . LEU B 1 72 ? 9.352 -4.234 -3.807 1 96.5 72 LEU B O 1
ATOM 2798 N N . PHE B 1 73 ? 10.773 -2.691 -4.77 1 96.69 73 PHE B N 1
ATOM 2799 C CA . PHE B 1 73 ? 11.484 -3.736 -5.5 1 96.69 73 PHE B CA 1
ATOM 2800 C C . PHE B 1 73 ? 12.984 -3.482 -5.496 1 96.69 73 PHE B C 1
ATOM 2802 O O . PHE B 1 73 ? 13.422 -2.35 -5.289 1 96.69 73 PHE B O 1
ATOM 2809 N N . ILE B 1 74 ? 13.758 -4.527 -5.656 1 94.19 74 ILE B N 1
ATOM 2810 C CA . ILE B 1 74 ? 15.172 -4.527 -6.012 1 94.19 74 ILE B CA 1
ATOM 2811 C C . ILE B 1 74 ? 15.359 -5.207 -7.367 1 94.19 74 ILE B C 1
ATOM 2813 O O . ILE B 1 74 ? 14.828 -6.293 -7.605 1 94.19 74 ILE B O 1
ATOM 2817 N N . ALA B 1 75 ? 16.047 -4.516 -8.234 1 95.06 75 ALA B N 1
ATOM 2818 C CA . ALA B 1 75 ? 16.219 -5.062 -9.578 1 95.06 75 ALA B CA 1
ATOM 2819 C C . ALA B 1 75 ? 17.656 -4.867 -10.07 1 95.06 75 ALA B C 1
ATOM 2821 O O . ALA B 1 75 ? 18.328 -3.916 -9.664 1 95.06 75 ALA B O 1
ATOM 2822 N N . SER B 1 76 ? 18.047 -5.746 -10.852 1 93.06 76 SER B N 1
ATOM 2823 C CA . SER B 1 76 ? 19.328 -5.625 -11.555 1 93.06 76 SER B CA 1
ATOM 2824 C C . SER B 1 76 ? 19.219 -6.105 -13 1 93.06 76 SER B C 1
ATOM 2826 O O . SER B 1 76 ? 18.375 -6.957 -13.312 1 93.06 76 SER B O 1
ATOM 2828 N N . LYS B 1 77 ? 20.047 -5.555 -13.758 1 90.94 77 LYS B N 1
ATOM 2829 C CA . LYS B 1 77 ? 20.078 -5.965 -15.156 1 90.94 77 LYS B CA 1
ATOM 2830 C C . LYS B 1 77 ? 20.625 -7.379 -15.305 1 90.94 77 LYS B C 1
ATOM 2832 O O . LYS B 1 77 ? 21.312 -7.883 -14.406 1 90.94 77 LYS B O 1
ATOM 2837 N N . SER B 1 78 ? 20.312 -7.957 -16.5 1 88.69 78 SER B N 1
ATOM 2838 C CA . SER B 1 78 ? 20.797 -9.305 -16.766 1 88.69 78 SER B CA 1
ATOM 2839 C C . SER B 1 78 ? 22.312 -9.375 -16.703 1 88.69 78 SER B C 1
ATOM 2841 O O . SER B 1 78 ? 22.875 -10.391 -16.266 1 88.69 78 SER B O 1
ATOM 2843 N N . SER B 1 79 ? 22.938 -8.336 -17.062 1 85 79 SER B N 1
ATOM 2844 C CA . SER B 1 79 ? 24.391 -8.273 -17.078 1 85 79 SER B CA 1
ATOM 2845 C C . SER B 1 79 ? 24.953 -8.203 -15.656 1 85 79 SER B C 1
ATOM 2847 O O . SER B 1 79 ? 26.141 -8.453 -15.438 1 85 79 SER B O 1
ATOM 2849 N N . ASP B 1 80 ? 24.125 -7.832 -14.656 1 81.88 80 ASP B N 1
ATOM 2850 C CA . ASP B 1 80 ? 24.531 -7.641 -13.266 1 81.88 80 ASP B CA 1
ATOM 2851 C C . ASP B 1 80 ? 23.828 -8.625 -12.336 1 81.88 80 ASP B C 1
ATOM 2853 O O . ASP B 1 80 ? 23.234 -8.219 -11.336 1 81.88 80 ASP B O 1
ATOM 2857 N N . ASP B 1 81 ? 23.75 -9.883 -12.648 1 81.44 81 ASP B N 1
ATOM 2858 C CA . ASP B 1 81 ? 23.078 -10.922 -11.867 1 81.44 81 ASP B CA 1
ATOM 2859 C C . ASP B 1 81 ? 21.578 -10.844 -12.047 1 81.44 81 ASP B C 1
ATOM 2861 O O . ASP B 1 81 ? 20.812 -11.109 -11.109 1 81.44 81 ASP B O 1
ATOM 2865 N N . GLY B 1 82 ? 21.031 -10.438 -13.008 1 87.62 82 GLY B N 1
ATOM 2866 C CA . GLY B 1 82 ? 19.672 -10.305 -13.516 1 87.62 82 GLY B CA 1
ATOM 2867 C C . GLY B 1 82 ? 18.625 -10.844 -12.562 1 87.62 82 GLY B C 1
ATOM 2868 O O . GLY B 1 82 ? 18.062 -11.922 -12.797 1 87.62 82 GLY B O 1
ATOM 2869 N N . ARG B 1 83 ? 18.203 -10.047 -11.516 1 92.56 83 ARG B N 1
ATOM 2870 C CA . ARG B 1 83 ? 17.125 -10.484 -10.633 1 92.56 83 ARG B CA 1
ATOM 2871 C C . ARG B 1 83 ? 16.234 -9.312 -10.234 1 92.56 83 ARG B C 1
ATOM 2873 O O . ARG B 1 83 ? 16.703 -8.188 -10.078 1 92.56 83 ARG B O 1
ATOM 2880 N N . ILE B 1 84 ? 15 -9.578 -10.148 1 94.88 84 ILE B N 1
ATOM 2881 C CA . ILE B 1 84 ? 14.023 -8.672 -9.555 1 94.88 84 ILE B CA 1
ATOM 2882 C C . ILE B 1 84 ? 13.398 -9.336 -8.32 1 94.88 84 ILE B C 1
ATOM 2884 O O . ILE B 1 84 ? 12.93 -10.469 -8.391 1 94.88 84 ILE B O 1
ATOM 2888 N N . ILE B 1 85 ? 13.453 -8.648 -7.223 1 94.69 85 ILE B N 1
ATOM 2889 C CA . ILE B 1 85 ? 12.906 -9.164 -5.973 1 94.69 85 ILE B CA 1
ATOM 2890 C C . ILE B 1 85 ? 11.82 -8.219 -5.453 1 94.69 85 ILE B C 1
ATOM 2892 O O . ILE B 1 85 ? 12.039 -7.004 -5.379 1 94.69 85 ILE B O 1
ATOM 2896 N N . PHE B 1 86 ? 10.711 -8.719 -5.156 1 94.69 86 PHE B N 1
ATOM 2897 C CA . PHE B 1 86 ? 9.656 -8.008 -4.441 1 94.69 86 PHE B CA 1
ATOM 2898 C C . PHE B 1 86 ? 8.781 -8.984 -3.666 1 94.69 86 PHE B C 1
ATOM 2900 O O . PHE B 1 86 ? 8.898 -10.195 -3.826 1 94.69 86 PHE B O 1
ATOM 2907 N N . SER B 1 87 ? 7.973 -8.445 -2.771 1 93.31 87 SER B N 1
ATOM 2908 C CA . SER B 1 87 ? 7.152 -9.312 -1.93 1 93.31 87 SER B CA 1
ATOM 2909 C C . SER B 1 87 ? 5.82 -8.656 -1.589 1 93.31 87 SER B C 1
ATOM 2911 O O . SER B 1 87 ? 5.668 -7.441 -1.73 1 93.31 87 SER B O 1
ATOM 2913 N N . GLN B 1 88 ? 4.953 -9.492 -1.245 1 88 88 GLN B N 1
ATOM 2914 C CA . GLN B 1 88 ? 3.621 -9.07 -0.824 1 88 88 GLN B CA 1
ATOM 2915 C C . GLN B 1 88 ? 3.158 -9.859 0.398 1 88 88 GLN B C 1
ATOM 2917 O O . GLN B 1 88 ? 3.061 -11.086 0.352 1 88 88 GLN B O 1
ATOM 2922 N N . PRO B 1 89 ? 2.928 -9.148 1.476 1 87.06 89 PRO B N 1
ATOM 2923 C CA . PRO B 1 89 ? 2.234 -9.812 2.582 1 87.06 89 PRO B CA 1
ATOM 2924 C C . PRO B 1 89 ? 0.724 -9.891 2.367 1 87.06 89 PRO B C 1
ATOM 2926 O O . PRO B 1 89 ? 0.137 -9 1.742 1 87.06 89 PRO B O 1
ATOM 2929 N N . ARG B 1 90 ? 0.18 -11.016 2.871 1 86.38 90 ARG B N 1
ATOM 2930 C CA . ARG B 1 90 ? -1.266 -11.203 2.816 1 86.38 90 ARG B CA 1
ATOM 2931 C C . ARG B 1 90 ? -1.782 -11.867 4.09 1 86.38 90 ARG B C 1
ATOM 2933 O O . ARG B 1 90 ? -1.164 -12.797 4.602 1 86.38 90 ARG B O 1
ATOM 2940 N N . TYR B 1 91 ? -2.842 -11.359 4.461 1 86.56 91 TYR B N 1
ATOM 2941 C CA . TYR B 1 91 ? -3.531 -12.047 5.551 1 86.56 91 TYR B CA 1
ATOM 2942 C C . TYR B 1 91 ? -4.469 -13.125 5.012 1 86.56 91 TYR B C 1
ATOM 2944 O O . TYR B 1 91 ? -5.109 -12.93 3.977 1 86.56 91 TYR B O 1
ATOM 2952 N N . ILE B 1 92 ? -4.469 -14.164 5.723 1 82.75 92 ILE B N 1
ATOM 2953 C CA . ILE B 1 92 ? -5.316 -15.273 5.289 1 82.75 92 ILE B CA 1
ATOM 2954 C C . ILE B 1 92 ? -6.176 -15.75 6.457 1 82.75 92 ILE B C 1
ATOM 2956 O O . ILE B 1 92 ? -5.758 -15.68 7.617 1 82.75 92 ILE B O 1
ATOM 2960 N N . ASP B 1 93 ? -7.379 -16.141 6.059 1 77.5 93 ASP B N 1
ATOM 2961 C CA . ASP B 1 93 ? -8.359 -16.625 7.023 1 77.5 93 ASP B CA 1
ATOM 2962 C C . ASP B 1 93 ? -8.797 -18.047 6.695 1 77.5 93 ASP B C 1
ATOM 2964 O O . ASP B 1 93 ? -9.992 -18.344 6.625 1 77.5 93 ASP B O 1
ATOM 2968 N N . ARG B 1 94 ? -7.988 -19.031 6.465 1 67.56 94 ARG B N 1
ATOM 2969 C CA . ARG B 1 94 ? -8.297 -20.391 5.996 1 67.56 94 ARG B CA 1
ATOM 2970 C C . ARG B 1 94 ? -9.281 -21.078 6.93 1 67.56 94 ARG B C 1
ATOM 2972 O O . ARG B 1 94 ? -10.156 -21.828 6.484 1 67.56 94 ARG B O 1
ATOM 2979 N N . LYS B 1 95 ? -9.039 -20.953 8.18 1 64.12 95 LYS B N 1
ATOM 2980 C CA . LYS B 1 95 ? -9.977 -21.516 9.148 1 64.12 95 LYS B CA 1
ATOM 2981 C C . LYS B 1 95 ? -10.5 -20.438 10.094 1 64.12 95 LYS B C 1
ATOM 2983 O O . LYS B 1 95 ? -9.828 -19.422 10.336 1 64.12 95 LYS B O 1
ATOM 2988 N N . ALA B 1 96 ? -11.773 -20.688 10.352 1 59.91 96 ALA B N 1
ATOM 2989 C CA . ALA B 1 96 ? -12.359 -19.781 11.328 1 59.91 96 ALA B CA 1
ATOM 2990 C C . ALA B 1 96 ? -11.438 -19.594 12.531 1 59.91 96 ALA B C 1
ATOM 2992 O O . ALA B 1 96 ? -10.906 -20.562 13.07 1 59.91 96 ALA B O 1
ATOM 2993 N N . ASN B 1 97 ? -11.055 -18.375 12.828 1 62.44 97 ASN B N 1
ATOM 2994 C CA . ASN B 1 97 ? -10.258 -18 13.992 1 62.44 97 ASN B CA 1
ATOM 2995 C C . ASN B 1 97 ? -8.781 -18.328 13.781 1 62.44 97 ASN B C 1
ATOM 2997 O O . ASN B 1 97 ? -8.016 -18.422 14.742 1 62.44 97 ASN B O 1
ATOM 3001 N N . ASP B 1 98 ? -8.484 -18.672 12.602 1 75.19 98 ASP B N 1
ATOM 3002 C CA . ASP B 1 98 ? -7.082 -18.953 12.289 1 75.19 98 ASP B CA 1
ATOM 3003 C C . ASP B 1 98 ? -6.52 -17.922 11.312 1 75.19 98 ASP B C 1
ATOM 3005 O O . ASP B 1 98 ? -6.078 -18.281 10.219 1 75.19 98 ASP B O 1
ATOM 3009 N N . LEU B 1 99 ? -6.59 -16.75 11.852 1 79.38 99 LEU B N 1
ATOM 3010 C CA . LEU B 1 99 ? -6.016 -15.664 11.055 1 79.38 99 LEU B CA 1
ATOM 3011 C C . LEU B 1 99 ? -4.492 -15.695 11.117 1 79.38 99 LEU B C 1
ATOM 3013 O O . LEU B 1 99 ? -3.914 -15.945 12.172 1 79.38 99 LEU B O 1
ATOM 3017 N N . THR B 1 100 ? -3.945 -15.594 9.914 1 84.94 100 THR B N 1
ATOM 3018 C CA . THR B 1 100 ? -2.488 -15.562 9.859 1 84.94 100 THR B CA 1
ATOM 3019 C C . THR B 1 100 ? -2.012 -14.734 8.672 1 84.94 100 THR B C 1
ATOM 3021 O O . THR B 1 100 ? -2.822 -14.125 7.965 1 84.94 100 THR B O 1
ATOM 3024 N N . GLU B 1 101 ? -0.766 -14.609 8.641 1 86.62 101 GLU B N 1
ATOM 3025 C CA . GLU B 1 101 ? -0.148 -13.844 7.562 1 86.62 101 GLU B CA 1
ATOM 3026 C C . GLU B 1 101 ? 0.695 -14.742 6.66 1 86.62 101 GLU B C 1
ATOM 3028 O O . GLU B 1 101 ? 1.431 -15.609 7.148 1 86.62 101 GLU B O 1
ATOM 3033 N N . GLU B 1 102 ? 0.443 -14.562 5.41 1 86.75 102 GLU B N 1
ATOM 3034 C CA . GLU B 1 102 ? 1.252 -15.195 4.371 1 86.75 102 GLU B CA 1
ATOM 3035 C C . GLU B 1 102 ? 2.141 -14.172 3.668 1 86.75 102 GLU B C 1
ATOM 3037 O O . GLU B 1 102 ? 1.726 -13.039 3.436 1 86.75 102 GLU B O 1
ATOM 3042 N N . ILE B 1 103 ? 3.33 -14.617 3.395 1 88.88 103 ILE B N 1
ATOM 3043 C CA . ILE B 1 103 ? 4.242 -13.758 2.646 1 88.88 103 ILE B CA 1
ATOM 3044 C C . ILE B 1 103 ? 4.625 -14.43 1.331 1 88.88 103 ILE B C 1
ATOM 3046 O O . ILE B 1 103 ? 5.094 -15.57 1.325 1 88.88 103 ILE B O 1
ATOM 3050 N N . GLU B 1 104 ? 4.363 -13.711 0.276 1 88.19 104 GLU B N 1
ATOM 3051 C CA . GLU B 1 104 ? 4.781 -14.109 -1.063 1 88.19 104 GLU B CA 1
ATOM 3052 C C . GLU B 1 104 ? 5.98 -13.297 -1.539 1 88.19 104 GLU B C 1
ATOM 3054 O O . GLU B 1 104 ? 5.938 -12.07 -1.546 1 88.19 104 GLU B O 1
ATOM 3059 N N . THR B 1 105 ? 7.02 -14.031 -1.823 1 90.62 105 THR B N 1
ATOM 3060 C CA . THR B 1 105 ? 8.203 -13.391 -2.379 1 90.62 105 THR B CA 1
ATOM 3061 C C . THR B 1 105 ? 8.445 -13.844 -3.816 1 90.62 105 THR B C 1
ATOM 3063 O O . THR B 1 105 ? 8.484 -15.047 -4.094 1 90.62 105 THR B O 1
ATOM 3066 N N . LEU B 1 106 ? 8.602 -12.875 -4.68 1 91.31 106 LEU B N 1
ATOM 3067 C CA . LEU B 1 106 ? 8.875 -13.18 -6.082 1 91.31 106 LEU B CA 1
ATOM 3068 C C . LEU B 1 106 ? 10.312 -12.852 -6.441 1 91.31 106 LEU B C 1
ATOM 3070 O O . LEU B 1 106 ? 10.797 -11.758 -6.133 1 91.31 106 LEU B O 1
ATOM 3074 N N . TRP B 1 107 ? 10.922 -13.836 -7.035 1 91.38 107 TRP B N 1
ATOM 3075 C CA . TRP B 1 107 ? 12.211 -13.672 -7.703 1 91.38 107 TRP B CA 1
ATOM 3076 C C . TRP B 1 107 ? 12.07 -13.867 -9.211 1 91.38 107 TRP B C 1
ATOM 3078 O O . TRP B 1 107 ? 11.75 -14.969 -9.672 1 91.38 107 TRP B O 1
ATOM 3088 N N . ILE B 1 108 ? 12.297 -12.852 -9.898 1 91.81 108 ILE B N 1
ATOM 3089 C CA . ILE B 1 108 ? 12.297 -12.984 -11.352 1 91.81 108 ILE B CA 1
ATOM 3090 C C . ILE B 1 108 ? 13.734 -12.969 -11.867 1 91.81 108 ILE B C 1
ATOM 3092 O O . ILE B 1 108 ? 14.445 -11.977 -11.711 1 91.81 108 ILE B O 1
ATOM 3096 N N . ILE B 1 109 ? 14.102 -14.062 -12.391 1 91.19 109 ILE B N 1
ATOM 3097 C CA . ILE B 1 109 ? 15.422 -14.234 -12.977 1 91.19 109 ILE B CA 1
ATOM 3098 C C . ILE B 1 109 ? 15.289 -14.555 -14.469 1 91.19 109 ILE B C 1
ATOM 3100 O O . ILE B 1 109 ? 14.875 -15.648 -14.836 1 91.19 109 ILE B O 1
ATOM 3104 N N . ASN B 1 110 ? 15.625 -13.539 -15.234 1 87.75 110 ASN B N 1
ATOM 3105 C CA . ASN B 1 110 ? 15.438 -13.68 -16.672 1 87.75 110 ASN B CA 1
ATOM 3106 C C . ASN B 1 110 ? 14 -14.086 -17.016 1 87.75 110 ASN B C 1
ATOM 3108 O O . ASN B 1 110 ? 13.047 -13.406 -16.609 1 87.75 110 ASN B O 1
ATOM 3112 N N . ASP B 1 111 ? 13.844 -15.219 -17.625 1 84.19 111 ASP B N 1
ATOM 3113 C CA . ASP B 1 111 ? 12.516 -15.617 -18.062 1 84.19 111 ASP B CA 1
ATOM 3114 C C . ASP B 1 111 ? 11.797 -16.438 -16.984 1 84.19 111 ASP B C 1
ATOM 3116 O O . ASP B 1 111 ? 10.633 -16.797 -17.141 1 84.19 111 ASP B O 1
ATOM 3120 N N . THR B 1 112 ? 12.43 -16.656 -15.945 1 86.44 112 THR B N 1
ATOM 3121 C CA . THR B 1 112 ? 11.875 -17.5 -14.898 1 86.44 112 THR B CA 1
ATOM 3122 C C . THR B 1 112 ? 11.461 -16.656 -13.688 1 86.44 112 THR B C 1
ATOM 3124 O O . THR B 1 112 ? 12.242 -15.836 -13.203 1 86.44 112 THR B O 1
ATOM 3127 N N . ALA B 1 113 ? 10.273 -16.859 -13.391 1 84.75 113 ALA B N 1
ATOM 3128 C CA . ALA B 1 113 ? 9.812 -16.328 -12.109 1 84.75 113 ALA B CA 1
ATOM 3129 C C . ALA B 1 113 ? 9.719 -17.438 -11.062 1 84.75 113 ALA B C 1
ATOM 3131 O O . ALA B 1 113 ? 9.07 -18.469 -11.281 1 84.75 113 ALA B O 1
ATOM 3132 N N . ILE B 1 114 ? 10.461 -17.203 -10.055 1 83.12 114 ILE B N 1
ATOM 3133 C CA . ILE B 1 114 ? 10.344 -18.094 -8.906 1 83.12 114 ILE B CA 1
ATOM 3134 C C . ILE B 1 114 ? 9.484 -17.438 -7.828 1 83.12 114 ILE B C 1
ATOM 3136 O O . ILE B 1 114 ? 9.773 -16.328 -7.379 1 83.12 114 ILE B O 1
ATOM 3140 N N . VAL B 1 115 ? 8.461 -18.078 -7.473 1 79.56 115 VAL B N 1
ATOM 3141 C CA . VAL B 1 115 ? 7.551 -17.578 -6.449 1 79.56 115 VAL B CA 1
ATOM 3142 C C . VAL B 1 115 ? 7.676 -18.422 -5.184 1 79.56 115 VAL B C 1
ATOM 3144 O O . VAL B 1 115 ? 7.43 -19.625 -5.203 1 79.56 115 VAL B O 1
ATOM 3147 N N . PHE B 1 116 ? 8.078 -17.734 -4.152 1 77.12 116 PHE B N 1
ATOM 3148 C CA . PHE B 1 116 ? 8.102 -18.328 -2.824 1 77.12 116 PHE B CA 1
ATOM 3149 C C . PHE B 1 116 ? 6.914 -17.859 -1.994 1 77.12 116 PHE B C 1
ATOM 3151 O O . PHE B 1 116 ? 6.555 -16.688 -2.023 1 77.12 116 PHE B O 1
ATOM 3158 N N . TRP B 1 117 ? 6.289 -18.797 -1.392 1 76.06 117 TRP B N 1
ATOM 3159 C CA . TRP B 1 117 ? 5.281 -18.344 -0.439 1 76.06 117 TRP B CA 1
ATOM 3160 C C . TRP B 1 117 ? 5.293 -19.203 0.818 1 76.06 117 TRP B C 1
ATOM 3162 O O . TRP B 1 117 ? 5.664 -20.391 0.767 1 76.06 117 TRP B O 1
ATOM 3172 N N . GLY B 1 118 ? 5.121 -18.594 1.957 1 76.31 118 GLY B N 1
ATOM 3173 C CA . GLY B 1 118 ? 5.043 -19.219 3.262 1 76.31 118 GLY B CA 1
ATOM 3174 C C . GLY B 1 118 ? 4.113 -18.5 4.223 1 76.31 118 GLY B C 1
ATOM 3175 O O . GLY B 1 118 ? 3.674 -17.391 3.945 1 76.31 118 GLY B O 1
ATOM 3176 N N . THR B 1 119 ? 3.727 -19.25 5.215 1 79.31 119 THR B N 1
ATOM 3177 C CA . THR B 1 119 ? 2.857 -18.703 6.25 1 79.31 119 THR B CA 1
ATOM 3178 C C . THR B 1 119 ? 3.605 -18.562 7.574 1 79.31 119 THR B C 1
ATOM 3180 O O . THR B 1 119 ? 3.316 -19.297 8.523 1 79.31 119 THR B O 1
ATOM 3183 N N . PRO B 1 120 ? 4.438 -17.594 7.652 1 78.12 120 PRO B N 1
ATOM 3184 C CA . PRO B 1 120 ? 5.199 -17.422 8.891 1 78.12 120 PRO B CA 1
ATOM 3185 C C . PRO B 1 120 ? 4.352 -16.859 10.031 1 78.12 120 PRO B C 1
ATOM 3187 O O . PRO B 1 120 ? 4.789 -16.859 11.188 1 78.12 120 PRO B O 1
ATOM 3190 N N . GLY B 1 121 ? 3.211 -16.359 9.656 1 80.44 121 GLY B N 1
ATOM 3191 C CA . GLY B 1 121 ? 2.33 -15.82 10.672 1 80.44 121 GLY B CA 1
ATOM 3192 C C . GLY B 1 121 ? 2.619 -14.367 10.992 1 80.44 121 GLY B C 1
ATOM 3193 O O . GLY B 1 121 ? 3.508 -13.758 10.398 1 80.44 121 GLY B O 1
ATOM 3194 N N . PHE B 1 122 ? 1.907 -13.844 12.008 1 78.12 122 PHE B N 1
ATOM 3195 C CA . PHE B 1 122 ? 1.943 -12.422 12.305 1 78.12 122 PHE B CA 1
ATOM 3196 C C . PHE B 1 122 ? 3.305 -12.016 12.859 1 78.12 122 PHE B C 1
ATOM 3198 O O . PHE B 1 122 ? 3.748 -10.883 12.672 1 78.12 122 PHE B O 1
ATOM 3205 N N . PHE B 1 123 ? 3.9 -12.938 13.469 1 77.38 123 PHE B N 1
ATOM 3206 C CA . PHE B 1 123 ? 5.195 -12.633 14.062 1 77.38 123 PHE B CA 1
ATOM 3207 C C . PHE B 1 123 ? 6.332 -13.023 13.125 1 77.38 123 PHE B C 1
ATOM 3209 O O . PHE B 1 123 ? 7.504 -12.922 13.484 1 77.38 123 PHE B O 1
ATOM 3216 N N . VAL B 1 124 ? 5.965 -13.461 11.992 1 80.44 124 VAL B N 1
ATOM 3217 C CA . VAL B 1 124 ? 6.883 -13.859 10.93 1 80.44 124 VAL B CA 1
ATOM 3218 C C . VAL B 1 124 ? 7.887 -14.875 11.469 1 80.44 124 VAL B C 1
ATOM 3220 O O . VAL B 1 124 ? 9.102 -14.695 11.312 1 80.44 124 VAL B O 1
ATOM 3223 N N . ASN B 1 125 ? 7.367 -15.883 12.125 1 76.5 125 ASN B N 1
ATOM 3224 C CA . ASN B 1 125 ? 8.18 -17 12.609 1 76.5 125 ASN B CA 1
ATOM 3225 C C . ASN B 1 125 ? 8.266 -18.125 11.578 1 76.5 125 ASN B C 1
ATOM 3227 O O . ASN B 1 125 ? 7.258 -18.469 10.953 1 76.5 125 ASN B O 1
ATOM 3231 N N . ILE B 1 126 ? 9.484 -18.422 11.211 1 65.06 126 ILE B N 1
ATOM 3232 C CA . ILE B 1 126 ? 9.586 -19.516 10.25 1 65.06 126 ILE B CA 1
ATOM 3233 C C . ILE B 1 126 ? 9.242 -20.844 10.922 1 65.06 126 ILE B C 1
ATOM 3235 O O . ILE B 1 126 ? 10 -21.328 11.766 1 65.06 126 ILE B O 1
ATOM 3239 N N . THR B 1 127 ? 8.031 -21.219 10.742 1 62.28 127 THR B N 1
ATOM 3240 C CA . THR B 1 127 ? 7.684 -22.5 11.344 1 62.28 127 THR B CA 1
ATOM 3241 C C . THR B 1 127 ? 7.582 -23.594 10.266 1 62.28 127 THR B C 1
ATOM 3243 O O . THR B 1 127 ? 7.637 -24.781 10.578 1 62.28 127 THR B O 1
ATOM 3246 N N . GLN B 1 128 ? 7.34 -23.188 9.109 1 65.62 128 GLN B N 1
ATOM 3247 C CA . GLN B 1 128 ? 7.219 -24.141 8.008 1 65.62 128 GLN B CA 1
ATOM 3248 C C . GLN B 1 128 ? 8.07 -23.719 6.816 1 65.62 128 GLN B C 1
ATOM 3250 O O . GLN B 1 128 ? 8.344 -22.531 6.633 1 65.62 128 GLN B O 1
ATOM 3255 N N . LYS B 1 129 ? 8.57 -24.781 6.16 1 70.81 129 LYS B N 1
ATOM 3256 C CA . LYS B 1 129 ? 9.344 -24.516 4.957 1 70.81 129 LYS B CA 1
ATOM 3257 C C . LYS B 1 129 ? 8.5 -23.812 3.896 1 70.81 129 LYS B C 1
ATOM 3259 O O . LYS B 1 129 ? 7.402 -24.281 3.572 1 70.81 129 LYS B O 1
ATOM 3264 N N . PRO B 1 130 ? 9.016 -22.781 3.434 1 77.56 130 PRO B N 1
ATOM 3265 C CA . PRO B 1 130 ? 8.281 -22.094 2.367 1 77.56 130 PRO B CA 1
ATOM 3266 C C . PRO B 1 130 ? 8.156 -22.938 1.102 1 77.56 130 PRO B C 1
ATOM 3268 O O . PRO B 1 130 ? 8.984 -23.812 0.858 1 77.56 130 PRO B O 1
ATOM 3271 N N . LYS B 1 131 ? 7.102 -22.734 0.425 1 79 131 LYS B N 1
ATOM 3272 C CA . LYS B 1 131 ? 6.863 -23.375 -0.864 1 79 131 LYS B CA 1
ATOM 3273 C C . LYS B 1 131 ? 7.359 -22.5 -2.014 1 79 131 LYS B C 1
ATOM 3275 O O . LYS B 1 131 ? 7.43 -21.281 -1.885 1 79 131 LYS B O 1
ATOM 3280 N N . ALA B 1 132 ? 7.727 -23.25 -3.08 1 81.25 132 ALA B N 1
ATOM 3281 C CA . ALA B 1 132 ? 8.227 -22.516 -4.23 1 81.25 132 ALA B CA 1
ATOM 3282 C C . ALA B 1 132 ? 7.66 -23.062 -5.531 1 81.25 132 ALA B C 1
ATOM 3284 O O . ALA B 1 132 ? 7.434 -24.266 -5.656 1 81.25 132 ALA B O 1
ATOM 3285 N N . LEU B 1 133 ? 7.402 -22.125 -6.426 1 83 133 LEU B N 1
ATOM 3286 C CA . LEU B 1 133 ? 6.988 -22.438 -7.785 1 83 133 LEU B CA 1
ATOM 3287 C C . LEU B 1 133 ? 7.879 -21.734 -8.805 1 83 133 LEU B C 1
ATOM 3289 O O . LEU B 1 133 ? 8.289 -20.594 -8.594 1 83 133 LEU B O 1
ATOM 3293 N N . TYR B 1 134 ? 8.102 -22.5 -9.891 1 86.5 134 TYR B N 1
ATOM 3294 C CA . TYR B 1 134 ? 8.844 -21.953 -11.016 1 86.5 134 TYR B CA 1
ATOM 3295 C C . TYR B 1 134 ? 7.926 -21.734 -12.219 1 86.5 134 TYR B C 1
ATOM 3297 O O . TYR B 1 134 ? 7.297 -22.672 -12.703 1 86.5 134 TYR B O 1
ATOM 3305 N N . CYS B 1 135 ? 7.855 -20.484 -12.578 1 87.25 135 CYS B N 1
ATOM 3306 C CA . CYS B 1 135 ? 7.004 -20.141 -13.703 1 87.25 135 CYS B CA 1
ATOM 3307 C C . CYS B 1 135 ? 7.82 -19.5 -14.82 1 87.25 135 CYS B C 1
ATOM 3309 O O . CYS B 1 135 ? 8.633 -18.609 -14.57 1 87.25 135 CYS B O 1
ATOM 3311 N N . ASN B 1 136 ? 7.613 -19.984 -16.016 1 88.69 136 ASN B N 1
ATOM 3312 C CA . ASN B 1 136 ? 8.148 -19.281 -17.188 1 88.69 136 ASN B CA 1
ATOM 3313 C C . ASN B 1 136 ? 7.203 -18.188 -17.656 1 88.69 136 ASN B C 1
ATOM 3315 O O . ASN B 1 136 ? 6.316 -18.438 -18.484 1 88.69 136 ASN B O 1
ATOM 3319 N N . TRP B 1 137 ? 7.453 -16.984 -17.219 1 87.12 137 TRP B N 1
ATOM 3320 C CA . TRP B 1 137 ? 6.477 -15.922 -17.391 1 87.12 137 TRP B CA 1
ATOM 3321 C C . TRP B 1 137 ? 6.484 -15.406 -18.828 1 87.12 137 TRP B C 1
ATOM 3323 O O . TRP B 1 137 ? 5.516 -14.805 -19.281 1 87.12 137 TRP B O 1
ATOM 3333 N N . THR B 1 138 ? 7.555 -15.625 -19.547 1 86.12 138 THR B N 1
ATOM 3334 C CA . THR B 1 138 ? 7.609 -15.188 -20.938 1 86.12 138 THR B CA 1
ATOM 3335 C C . THR B 1 138 ? 6.906 -16.188 -21.844 1 86.12 138 THR B C 1
ATOM 3337 O O . THR B 1 138 ? 6.617 -15.883 -23.016 1 86.12 138 THR B O 1
ATOM 3340 N N . LYS B 1 139 ? 6.645 -17.406 -21.359 1 83.25 139 LYS B N 1
ATOM 3341 C CA . LYS B 1 139 ? 5.992 -18.438 -22.156 1 83.25 139 LYS B CA 1
ATOM 3342 C C . LYS B 1 139 ? 4.535 -18.609 -21.75 1 83.25 139 LYS B C 1
ATOM 3344 O O . LYS B 1 139 ? 3.953 -19.672 -21.953 1 83.25 139 LYS B O 1
ATOM 3349 N N . GLY B 1 140 ? 4 -17.688 -20.969 1 80.31 140 GLY B N 1
ATOM 3350 C CA . GLY B 1 140 ? 2.566 -17.672 -20.719 1 80.31 140 GLY B CA 1
ATOM 3351 C C . GLY B 1 140 ? 2.189 -18.188 -19.344 1 80.31 140 GLY B C 1
ATOM 3352 O O . GLY B 1 140 ? 1.014 -18.172 -18.969 1 80.31 140 GLY B O 1
ATOM 3353 N N . GLU B 1 141 ? 3.07 -18.672 -18.469 1 84.62 141 GLU B N 1
ATOM 3354 C CA . GLU B 1 141 ? 2.764 -19.156 -17.125 1 84.62 141 GLU B CA 1
ATOM 3355 C C . GLU B 1 141 ? 2.564 -17.984 -16.156 1 84.62 141 GLU B C 1
ATOM 3357 O O . GLU B 1 141 ? 2.234 -18.203 -14.992 1 84.62 141 GLU B O 1
ATOM 3362 N N . GLY B 1 142 ? 2.744 -16.859 -16.688 1 85.12 142 GLY B N 1
ATOM 3363 C CA . GLY B 1 142 ? 2.535 -15.586 -16 1 85.12 142 GLY B CA 1
ATOM 3364 C C . GLY B 1 142 ? 2.586 -14.398 -16.938 1 85.12 142 GLY B C 1
ATOM 3365 O O . GLY B 1 142 ? 2.869 -14.539 -18.125 1 85.12 142 GLY B O 1
ATOM 3366 N N . SER B 1 143 ? 2.201 -13.359 -16.391 1 88.69 143 SER B N 1
ATOM 3367 C CA . SER B 1 143 ? 2.248 -12.133 -17.172 1 88.69 143 SER B CA 1
ATOM 3368 C C . SER B 1 143 ? 2.666 -10.938 -16.312 1 88.69 143 SER B C 1
ATOM 3370 O O . SER B 1 143 ? 2.326 -10.867 -15.133 1 88.69 143 SER B O 1
ATOM 3372 N N . VAL B 1 144 ? 3.383 -10.109 -16.953 1 91.25 144 VAL B N 1
ATOM 3373 C CA . VAL B 1 144 ? 3.77 -8.828 -16.375 1 91.25 144 VAL B CA 1
ATOM 3374 C C . VAL B 1 144 ? 3.34 -7.688 -17.281 1 91.25 144 VAL B C 1
ATOM 3376 O O . VAL B 1 144 ? 3.508 -7.77 -18.5 1 91.25 144 VAL B O 1
ATOM 3379 N N . TRP B 1 145 ? 2.75 -6.73 -16.703 1 91.44 145 TRP B N 1
ATOM 3380 C CA . TRP B 1 145 ? 2.238 -5.59 -17.469 1 91.44 145 TRP B CA 1
ATOM 3381 C C . TRP B 1 145 ? 2.814 -4.281 -16.938 1 91.44 145 TRP B C 1
ATOM 3383 O O . TRP B 1 145 ? 3.148 -4.18 -15.75 1 91.44 145 TRP B O 1
ATOM 3393 N N . ILE B 1 146 ? 2.916 -3.395 -17.797 1 90.12 146 ILE B N 1
ATOM 3394 C CA . ILE B 1 146 ? 3.232 -2.027 -17.391 1 90.12 146 ILE B CA 1
ATOM 3395 C C . ILE B 1 146 ? 2.062 -1.106 -17.734 1 90.12 146 ILE B C 1
ATOM 3397 O O . ILE B 1 146 ? 1.422 -1.269 -18.781 1 90.12 146 ILE B O 1
ATOM 3401 N N . LYS B 1 147 ? 1.822 -0.263 -16.781 1 81.56 147 LYS B N 1
ATOM 3402 C CA . LYS B 1 147 ? 0.867 0.801 -17.078 1 81.56 147 LYS B CA 1
ATOM 3403 C C . LYS B 1 147 ? 1.509 1.899 -17.922 1 81.56 147 LYS B C 1
ATOM 3405 O O . LYS B 1 147 ? 2.521 2.48 -17.531 1 81.56 147 LYS B O 1
ATOM 3410 N N . GLU B 1 148 ? 1.033 1.929 -19.141 1 67.94 148 GLU B N 1
ATOM 3411 C CA . GLU B 1 148 ? 1.602 2.926 -20.047 1 67.94 148 GLU B CA 1
ATOM 3412 C C . GLU B 1 148 ? 1.128 4.332 -19.688 1 67.94 148 GLU B C 1
ATOM 3414 O O . GLU B 1 148 ? -0.076 4.586 -19.609 1 67.94 148 GLU B O 1
ATOM 3419 N N . THR B 1 149 ? 1.99 5.023 -18.984 1 61.75 149 THR B N 1
ATOM 3420 C CA . THR B 1 149 ? 1.609 6.418 -18.797 1 61.75 149 THR B CA 1
ATOM 3421 C C . THR B 1 149 ? 2.182 7.285 -19.922 1 61.75 149 THR B C 1
ATOM 3423 O O . THR B 1 149 ? 3.371 7.199 -20.234 1 61.75 149 THR B O 1
ATOM 3426 N N . LYS B 1 150 ? 1.45 7.609 -21.031 1 55.84 150 LYS B N 1
ATOM 3427 C CA . LYS B 1 150 ? 1.931 8.391 -22.172 1 55.84 150 LYS B CA 1
ATOM 3428 C C . LYS B 1 150 ? 2.988 9.398 -21.734 1 55.84 150 LYS B C 1
ATOM 3430 O O . LYS B 1 150 ? 3.967 9.633 -22.438 1 55.84 150 LYS B O 1
ATOM 3435 N N . ASN B 1 151 ? 2.768 9.984 -20.578 1 58.75 151 ASN B N 1
ATOM 3436 C CA . ASN B 1 151 ? 3.641 11.102 -20.234 1 58.75 151 ASN B CA 1
ATOM 3437 C C . ASN B 1 151 ? 4.199 10.961 -18.812 1 58.75 151 ASN B C 1
ATOM 3439 O O . ASN B 1 151 ? 4.109 11.898 -18.016 1 58.75 151 ASN B O 1
ATOM 3443 N N . GLN B 1 152 ? 4.773 9.789 -18.688 1 72.12 152 GLN B N 1
ATOM 3444 C CA . GLN B 1 152 ? 5.426 9.773 -17.391 1 72.12 152 GLN B CA 1
ATOM 3445 C C . GLN B 1 152 ? 6.586 10.766 -17.344 1 72.12 152 GLN B C 1
ATOM 3447 O O . GLN B 1 152 ? 7.555 10.633 -18.094 1 72.12 152 GLN B O 1
ATOM 3452 N N . LYS B 1 153 ? 6.363 11.82 -16.625 1 77.38 153 LYS B N 1
ATOM 3453 C CA . LYS B 1 153 ? 7.328 12.914 -16.516 1 77.38 153 LYS B CA 1
ATOM 3454 C C . LYS B 1 153 ? 8.289 12.688 -15.344 1 77.38 153 LYS B C 1
ATOM 3456 O O . LYS B 1 153 ? 7.852 12.484 -14.211 1 77.38 153 LYS B O 1
ATOM 3461 N N . GLN B 1 154 ? 9.531 12.609 -15.719 1 87.94 154 GLN B N 1
ATOM 3462 C CA . GLN B 1 154 ? 10.531 12.648 -14.656 1 87.94 154 GLN B CA 1
ATOM 3463 C C . GLN B 1 154 ? 10.625 14.039 -14.031 1 87.94 154 GLN B C 1
ATOM 3465 O O . GLN B 1 154 ? 10.648 15.039 -14.75 1 87.94 154 GLN B O 1
ATOM 3470 N N . ILE B 1 155 ? 10.578 14 -12.766 1 90.69 155 ILE B N 1
ATOM 3471 C CA . ILE B 1 155 ? 10.711 15.227 -11.992 1 90.69 155 ILE B CA 1
ATOM 3472 C C . ILE B 1 155 ? 12.172 15.43 -11.602 1 90.69 155 ILE B C 1
ATOM 3474 O O . ILE B 1 155 ? 12.82 14.508 -11.102 1 90.69 155 ILE B O 1
ATOM 3478 N N . THR B 1 156 ? 12.648 16.672 -11.758 1 87.69 156 THR B N 1
ATOM 3479 C CA . THR B 1 156 ? 14.102 16.797 -11.68 1 87.69 156 THR B CA 1
ATOM 3480 C C . THR B 1 156 ? 14.492 17.797 -10.594 1 87.69 156 THR B C 1
ATOM 3482 O O . THR B 1 156 ? 15.664 18.172 -10.477 1 87.69 156 THR B O 1
ATOM 3485 N N . SER B 1 157 ? 13.531 18.203 -9.852 1 91.38 157 SER B N 1
ATOM 3486 C CA . SER B 1 157 ? 13.898 19.141 -8.789 1 91.38 157 SER B CA 1
ATOM 3487 C C . SER B 1 157 ? 13.07 18.891 -7.527 1 91.38 157 SER B C 1
ATOM 3489 O O . SER B 1 157 ? 11.953 18.375 -7.605 1 91.38 157 SER B O 1
ATOM 3491 N N . PHE B 1 158 ? 13.719 19.438 -6.465 1 93.25 158 PHE B N 1
ATOM 3492 C CA . PHE B 1 158 ? 13.031 19.344 -5.18 1 93.25 158 PHE B CA 1
ATOM 3493 C C . PHE B 1 158 ? 11.695 20.078 -5.234 1 93.25 158 PHE B C 1
ATOM 3495 O O . PHE B 1 158 ? 10.672 19.547 -4.801 1 93.25 158 PHE B O 1
ATOM 3502 N N . ASN B 1 159 ? 11.695 21.188 -5.746 1 93.25 159 ASN B N 1
ATOM 3503 C CA . ASN B 1 159 ? 10.492 22 -5.773 1 93.25 159 ASN B CA 1
ATOM 3504 C C . ASN B 1 159 ? 9.375 21.344 -6.574 1 93.25 159 ASN B C 1
ATOM 3506 O O . ASN B 1 159 ? 8.211 21.391 -6.188 1 93.25 159 ASN B O 1
ATOM 3510 N N . GLU B 1 160 ? 9.727 20.766 -7.613 1 93.38 160 GLU B N 1
ATOM 3511 C CA . GLU B 1 160 ? 8.734 20.062 -8.422 1 93.38 160 GLU B CA 1
ATOM 3512 C C . GLU B 1 160 ? 8.18 18.844 -7.688 1 93.38 160 GLU B C 1
ATOM 3514 O O . GLU B 1 160 ? 6.973 18.594 -7.695 1 93.38 160 GLU B O 1
ATOM 3519 N N . ILE B 1 161 ? 9.07 18.109 -7.039 1 93.56 161 ILE B N 1
ATOM 3520 C CA . ILE B 1 161 ? 8.641 16.938 -6.27 1 93.56 161 ILE B CA 1
ATOM 3521 C C . ILE B 1 161 ? 7.66 17.375 -5.184 1 93.56 161 ILE B C 1
ATOM 3523 O O . ILE B 1 161 ? 6.582 16.797 -5.039 1 93.56 161 ILE B O 1
ATOM 3527 N N . LYS B 1 162 ? 8.086 18.375 -4.508 1 92.12 162 LYS B N 1
ATOM 3528 C CA . LYS B 1 162 ? 7.234 18.906 -3.443 1 92.12 162 LYS B CA 1
ATOM 3529 C C . LYS B 1 162 ? 5.879 19.344 -3.99 1 92.12 162 LYS B C 1
ATOM 3531 O O . LYS B 1 162 ? 4.84 19.031 -3.406 1 92.12 162 LYS B O 1
ATOM 3536 N N . SER B 1 163 ? 5.895 20.016 -5.07 1 91.25 163 SER B N 1
ATOM 3537 C CA . SER B 1 163 ? 4.66 20.5 -5.676 1 91.25 163 SER B CA 1
ATOM 3538 C C . SER B 1 163 ? 3.752 19.359 -6.094 1 91.25 163 SER B C 1
ATOM 3540 O O . SER B 1 163 ? 2.547 19.375 -5.836 1 91.25 163 SER B O 1
ATOM 3542 N N . VAL B 1 164 ? 4.312 18.375 -6.688 1 90.44 164 VAL B N 1
ATOM 3543 C CA . VAL B 1 164 ? 3.551 17.219 -7.133 1 90.44 164 VAL B CA 1
ATOM 3544 C C . VAL B 1 164 ? 2.918 16.516 -5.934 1 90.44 164 VAL B C 1
ATOM 3546 O O . VAL B 1 164 ? 1.713 16.25 -5.926 1 90.44 164 VAL B O 1
ATOM 3549 N N . LEU B 1 165 ? 3.66 16.312 -4.898 1 90.94 165 LEU B N 1
ATOM 3550 C CA . LEU B 1 165 ? 3.178 15.625 -3.713 1 90.94 165 LEU B CA 1
ATOM 3551 C C . LEU B 1 165 ? 2.104 16.438 -3.002 1 90.94 165 LEU B C 1
ATOM 3553 O O . LEU B 1 165 ? 1.071 15.898 -2.598 1 90.94 165 LEU B O 1
ATOM 3557 N N . THR B 1 166 ? 2.314 17.719 -2.906 1 87.94 166 THR B N 1
ATOM 3558 C CA . THR B 1 166 ? 1.398 18.547 -2.133 1 87.94 166 THR B CA 1
ATOM 3559 C C . THR B 1 166 ? 0.148 18.875 -2.943 1 87.94 166 THR B C 1
ATOM 3561 O O . THR B 1 166 ? -0.82 19.422 -2.408 1 87.94 166 THR B O 1
ATOM 3564 N N . SER B 1 167 ? 0.159 18.5 -4.215 1 85.69 167 SER B N 1
ATOM 3565 C CA . SER B 1 167 ? -1.038 18.656 -5.031 1 85.69 167 SER B CA 1
ATOM 3566 C C . SER B 1 167 ? -1.841 17.359 -5.094 1 85.69 167 SER B C 1
ATOM 3568 O O . SER B 1 167 ? -2.828 17.266 -5.824 1 85.69 167 SER B O 1
ATOM 3570 N N . GLY B 1 168 ? -1.362 16.406 -4.332 1 85.06 168 GLY B N 1
ATOM 3571 C CA . GLY B 1 168 ? -2.119 15.172 -4.199 1 85.06 168 GLY B CA 1
ATOM 3572 C C . GLY B 1 168 ? -1.682 14.094 -5.176 1 85.06 168 GLY B C 1
ATOM 3573 O O . GLY B 1 168 ? -2.236 13 -5.188 1 85.06 168 GLY B O 1
ATOM 3574 N N . GLU B 1 169 ? -0.704 14.414 -5.98 1 86.12 169 GLU B N 1
ATOM 3575 C CA . GLU B 1 169 ? -0.202 13.414 -6.922 1 86.12 169 GLU B CA 1
ATOM 3576 C C . GLU B 1 169 ? 0.831 12.5 -6.262 1 86.12 169 GLU B C 1
ATOM 3578 O O . GLU B 1 169 ? 1.449 12.883 -5.266 1 86.12 169 GLU B O 1
ATOM 3583 N N . MET B 1 170 ? 0.924 11.336 -6.828 1 87.75 170 MET B N 1
ATOM 3584 C CA . MET B 1 170 ? 1.908 10.398 -6.297 1 87.75 170 MET B CA 1
ATOM 3585 C C . MET B 1 170 ? 3.209 10.469 -7.094 1 87.75 170 MET B C 1
ATOM 3587 O O . MET B 1 170 ? 3.201 10.82 -8.273 1 87.75 170 MET B O 1
ATOM 3591 N N . VAL B 1 171 ? 4.258 10.102 -6.398 1 92.56 171 VAL B N 1
ATOM 3592 C CA . VAL B 1 171 ? 5.586 10.133 -7.004 1 92.56 171 VAL B CA 1
ATOM 3593 C C . VAL B 1 171 ? 6.246 8.758 -6.859 1 92.56 171 VAL B C 1
ATOM 3595 O O . VAL B 1 171 ? 6.289 8.195 -5.762 1 92.56 171 VAL B O 1
ATOM 3598 N N . ARG B 1 172 ? 6.684 8.242 -7.941 1 94 172 ARG B N 1
ATOM 3599 C CA . ARG B 1 172 ? 7.547 7.062 -7.93 1 94 172 ARG B CA 1
ATOM 3600 C C . ARG B 1 172 ? 9.016 7.457 -7.809 1 94 172 ARG B C 1
ATOM 3602 O O . ARG B 1 172 ? 9.461 8.414 -8.445 1 94 172 ARG B O 1
ATOM 3609 N N . TRP B 1 173 ? 9.703 6.746 -6.996 1 94.75 173 TRP B N 1
ATOM 3610 C CA . TRP B 1 173 ? 11.141 6.957 -6.891 1 94.75 173 TRP B CA 1
ATOM 3611 C C . TRP B 1 173 ? 11.906 5.699 -7.277 1 94.75 173 TRP B C 1
ATOM 3613 O O . TRP B 1 173 ? 11.461 4.582 -6.996 1 94.75 173 TRP B O 1
ATOM 3623 N N . VAL B 1 174 ? 12.984 5.887 -8.023 1 94.12 174 VAL B N 1
ATOM 3624 C CA . VAL B 1 174 ? 13.883 4.805 -8.406 1 94.12 174 VAL B CA 1
ATOM 3625 C C . VAL B 1 174 ? 15.336 5.262 -8.25 1 94.12 174 VAL B C 1
ATOM 3627 O O . VAL B 1 174 ? 15.734 6.285 -8.805 1 94.12 174 VAL B O 1
ATOM 3630 N N . ILE B 1 175 ? 16.094 4.48 -7.527 1 93.06 175 ILE B N 1
ATOM 3631 C CA . ILE B 1 175 ? 17.516 4.773 -7.387 1 93.06 175 ILE B CA 1
ATOM 3632 C C . ILE B 1 175 ? 18.328 3.799 -8.234 1 93.06 175 ILE B C 1
ATOM 3634 O O . ILE B 1 175 ? 18.172 2.582 -8.109 1 93.06 175 ILE B O 1
ATOM 3638 N N . ASN B 1 176 ? 19.031 4.363 -9.07 1 90.44 176 ASN B N 1
ATOM 3639 C CA . ASN B 1 176 ? 20.141 3.635 -9.68 1 90.44 176 ASN B CA 1
ATOM 3640 C C . ASN B 1 176 ? 21.391 3.67 -8.797 1 90.44 176 ASN B C 1
ATOM 3642 O O . ASN B 1 176 ? 22.141 4.648 -8.82 1 90.44 176 ASN B O 1
ATOM 3646 N N . MET B 1 177 ? 21.609 2.629 -8.141 1 86.06 177 MET B N 1
ATOM 3647 C CA . MET B 1 177 ? 22.625 2.633 -7.09 1 86.06 177 MET B CA 1
ATOM 3648 C C . MET B 1 177 ? 24.016 2.768 -7.68 1 86.06 177 MET B C 1
ATOM 3650 O O . MET B 1 177 ? 24.938 3.213 -7 1 86.06 177 MET B O 1
ATOM 3654 N N . MET B 1 178 ? 24.172 2.408 -8.922 1 82 178 MET B N 1
ATOM 3655 C CA . MET B 1 178 ? 25.469 2.512 -9.57 1 82 178 MET B CA 1
ATOM 3656 C C . MET B 1 178 ? 25.922 3.967 -9.664 1 82 178 MET B C 1
ATOM 3658 O O . MET B 1 178 ? 27.109 4.246 -9.789 1 82 178 MET B O 1
ATOM 3662 N N . ASP B 1 179 ? 25 4.859 -9.578 1 81.44 179 ASP B N 1
ATOM 3663 C CA . ASP B 1 179 ? 25.297 6.277 -9.758 1 81.44 179 ASP B CA 1
ATOM 3664 C C . ASP B 1 179 ? 25.188 7.031 -8.438 1 81.44 179 ASP B C 1
ATOM 3666 O O . ASP B 1 179 ? 25.078 8.258 -8.422 1 81.44 179 ASP B O 1
ATOM 3670 N N . CYS B 1 180 ? 25.078 6.305 -7.387 1 85.25 180 CYS B N 1
ATOM 3671 C CA . CYS B 1 180 ? 25 6.887 -6.055 1 85.25 180 CYS B CA 1
ATOM 3672 C C . CYS B 1 180 ? 26.266 6.582 -5.25 1 85.25 180 CYS B C 1
ATOM 3674 O O . CYS B 1 180 ? 27.172 5.902 -5.742 1 85.25 180 CYS B O 1
ATOM 3676 N N . LYS B 1 181 ? 26.391 7.227 -4.164 1 80.69 181 LYS B N 1
ATOM 3677 C CA . LYS B 1 181 ? 27.5 7 -3.258 1 80.69 181 LYS B CA 1
ATOM 3678 C C . LYS B 1 181 ? 27.062 6.254 -2.006 1 80.69 181 LYS B C 1
ATOM 3680 O O . LYS B 1 181 ? 26.031 6.594 -1.408 1 80.69 181 LYS B O 1
ATOM 3685 N N . CYS B 1 182 ? 27.734 5.191 -1.75 1 77.5 182 CYS B N 1
ATOM 3686 C CA . CYS B 1 182 ? 27.5 4.453 -0.516 1 77.5 182 CYS B CA 1
ATOM 3687 C C . CYS B 1 182 ? 28.688 4.574 0.431 1 77.5 182 CYS B C 1
ATOM 3689 O O . CYS B 1 182 ? 29.609 3.754 0.392 1 77.5 182 CYS B O 1
ATOM 3691 N N . PRO B 1 183 ? 28.688 5.73 1.165 1 64.06 183 PRO B N 1
ATOM 3692 C CA . PRO B 1 183 ? 29.875 6 1.96 1 64.06 183 PRO B CA 1
ATOM 3693 C C . PRO B 1 183 ? 30.203 4.879 2.943 1 64.06 183 PRO B C 1
ATOM 3695 O O . PRO B 1 183 ? 31.359 4.727 3.354 1 64.06 183 PRO B O 1
ATOM 3698 N N . ASP B 1 184 ? 29.266 4.246 3.635 1 54.94 184 ASP B N 1
ATOM 3699 C CA . ASP B 1 184 ? 29.703 3.395 4.742 1 54.94 184 ASP B CA 1
ATOM 3700 C C . ASP B 1 184 ? 30.312 2.096 4.23 1 54.94 184 ASP B C 1
ATOM 3702 O O . ASP B 1 184 ? 29.859 1.533 3.232 1 54.94 184 ASP B O 1
ATOM 3706 N N . GLY B 1 185 ? 31.734 1.637 4.785 1 49.91 185 GLY B N 1
ATOM 3707 C CA . GLY B 1 185 ? 32.844 0.695 4.934 1 49.91 185 GLY B CA 1
ATOM 3708 C C . GLY B 1 185 ? 33.125 -0.072 3.66 1 49.91 185 GLY B C 1
ATOM 3709 O O . GLY B 1 185 ? 33.938 -1.015 3.672 1 49.91 185 GLY B O 1
ATOM 3710 N N . THR B 1 186 ? 32.188 -0.114 2.725 1 46.84 186 THR B N 1
ATOM 3711 C CA . THR B 1 186 ? 32.812 -0.922 1.695 1 46.84 186 THR B CA 1
ATOM 3712 C C . THR B 1 186 ? 33.906 -0.13 0.998 1 46.84 186 THR B C 1
ATOM 3714 O O . THR B 1 186 ? 33.906 1.102 0.987 1 46.84 186 THR B O 1
ATOM 3717 N N . LEU B 1 187 ? 35.094 -0.738 0.951 1 45.41 187 LEU B N 1
ATOM 3718 C CA . LEU B 1 187 ? 36.344 -0.283 0.35 1 45.41 187 LEU B CA 1
ATOM 3719 C C . LEU B 1 187 ? 36.062 0.551 -0.898 1 45.41 187 LEU B C 1
ATOM 3721 O O . LEU B 1 187 ? 36.906 1.389 -1.279 1 45.41 187 LEU B O 1
ATOM 3725 N N . ASP B 1 188 ? 35.125 0.144 -1.666 1 49.16 188 ASP B N 1
ATOM 3726 C CA . ASP B 1 188 ? 34.875 0.844 -2.92 1 49.16 188 ASP B CA 1
ATOM 3727 C C . ASP B 1 188 ? 33.562 1.657 -2.84 1 49.16 188 ASP B C 1
ATOM 3729 O O . ASP B 1 188 ? 32.594 1.198 -2.275 1 49.16 188 ASP B O 1
ATOM 3733 N N . ASP B 1 189 ? 33.656 3.029 -2.893 1 55.31 189 ASP B N 1
ATOM 3734 C CA . ASP B 1 189 ? 32.688 4.117 -2.926 1 55.31 189 ASP B CA 1
ATOM 3735 C C . ASP B 1 189 ? 31.5 3.779 -3.842 1 55.31 189 ASP B C 1
ATOM 3737 O O . ASP B 1 189 ? 30.609 4.605 -4.051 1 55.31 189 ASP B O 1
ATOM 3741 N N . ASP B 1 190 ? 31.516 2.561 -4.371 1 60.88 190 ASP B N 1
ATOM 3742 C CA . ASP B 1 190 ? 30.484 2.242 -5.34 1 60.88 190 ASP B CA 1
ATOM 3743 C C . ASP B 1 190 ? 29.375 1.407 -4.699 1 60.88 190 ASP B C 1
ATOM 3745 O O . ASP B 1 190 ? 29.641 0.484 -3.93 1 60.88 190 ASP B O 1
ATOM 3749 N N . CYS B 1 191 ? 28.172 1.859 -4.867 1 74.38 191 CYS B N 1
ATOM 3750 C CA . CYS B 1 191 ? 27 1.104 -4.445 1 74.38 191 CYS B CA 1
ATOM 3751 C C . CYS B 1 191 ? 26.797 -0.125 -5.324 1 74.38 191 CYS B C 1
ATOM 3753 O O . CYS B 1 191 ? 27.5 -0.301 -6.324 1 74.38 191 CYS B O 1
ATOM 3755 N N . SER B 1 192 ? 26.031 -1.141 -4.887 1 77.94 192 SER B N 1
ATOM 3756 C CA . SER B 1 192 ? 25.672 -2.299 -5.695 1 77.94 192 SER B CA 1
ATOM 3757 C C . SER B 1 192 ? 25.047 -1.875 -7.02 1 77.94 192 SER B C 1
ATOM 3759 O O . SER B 1 192 ? 24.688 -0.708 -7.199 1 77.94 192 SER B O 1
ATOM 3761 N N . ARG B 1 193 ? 25.172 -2.729 -7.977 1 85.88 193 ARG B N 1
ATOM 3762 C CA . ARG B 1 193 ? 24.609 -2.449 -9.297 1 85.88 193 ARG B CA 1
ATOM 3763 C C . ARG B 1 193 ? 23.125 -2.82 -9.352 1 85.88 193 ARG B C 1
ATOM 3765 O O . ARG B 1 193 ? 22.734 -3.658 -10.164 1 85.88 193 ARG B O 1
ATOM 3772 N N . ASN B 1 194 ? 22.344 -2.225 -8.445 1 90.38 194 ASN B N 1
ATOM 3773 C CA . ASN B 1 194 ? 20.922 -2.514 -8.352 1 90.38 194 ASN B CA 1
ATOM 3774 C C . ASN B 1 194 ? 20.078 -1.252 -8.516 1 90.38 194 ASN B C 1
ATOM 3776 O O . ASN B 1 194 ? 20.594 -0.139 -8.375 1 90.38 194 ASN B O 1
ATOM 3780 N N . TYR B 1 195 ? 18.906 -1.54 -8.984 1 92.81 195 TYR B N 1
ATOM 3781 C CA . TYR B 1 195 ? 17.859 -0.537 -8.859 1 92.81 195 TYR B CA 1
ATOM 3782 C C . TYR B 1 195 ? 16.984 -0.806 -7.645 1 92.81 195 TYR B C 1
ATOM 3784 O O . TYR B 1 195 ? 16.703 -1.961 -7.312 1 92.81 195 TYR B O 1
ATOM 3792 N N . LEU B 1 196 ? 16.625 0.18 -7.027 1 95.19 196 LEU B N 1
ATOM 3793 C CA . LEU B 1 196 ? 15.672 0.162 -5.922 1 95.19 196 LEU B CA 1
ATOM 3794 C C . LEU B 1 196 ? 14.578 1.207 -6.121 1 95.19 196 LEU B C 1
ATOM 3796 O O . LEU B 1 196 ? 14.875 2.361 -6.445 1 95.19 196 LEU B O 1
ATOM 3800 N N . GLY B 1 197 ? 13.32 0.76 -5.973 1 96.31 197 GLY B N 1
ATOM 3801 C CA . GLY B 1 197 ? 12.266 1.732 -6.242 1 96.31 197 GLY B CA 1
ATOM 3802 C C . GLY B 1 197 ? 10.945 1.379 -5.59 1 96.31 197 GLY B C 1
ATOM 3803 O O . GLY B 1 197 ? 10.742 0.24 -5.16 1 96.31 197 GLY B O 1
ATOM 3804 N N . ASN B 1 198 ? 10.102 2.314 -5.477 1 97 198 ASN B N 1
ATOM 3805 C CA . ASN B 1 198 ? 8.742 2.24 -4.953 1 97 198 ASN B CA 1
ATOM 3806 C C . ASN B 1 198 ? 7.949 3.506 -5.266 1 97 198 ASN B C 1
ATOM 3808 O O . ASN B 1 198 ? 8.391 4.34 -6.059 1 97 198 ASN B O 1
ATOM 3812 N N . THR B 1 199 ? 6.785 3.57 -4.746 1 94 199 THR B N 1
ATOM 3813 C CA . THR B 1 199 ? 5.945 4.762 -4.828 1 94 199 THR B CA 1
ATOM 3814 C C . THR B 1 199 ? 5.852 5.449 -3.471 1 94 199 THR B C 1
ATOM 3816 O O . THR B 1 199 ? 5.699 4.789 -2.441 1 94 199 THR B O 1
ATOM 3819 N N . ILE B 1 200 ? 5.949 6.777 -3.49 1 93.38 200 ILE B N 1
ATOM 3820 C CA . ILE B 1 200 ? 5.688 7.547 -2.281 1 93.38 200 ILE B CA 1
ATOM 3821 C C . ILE B 1 200 ? 4.184 7.652 -2.051 1 93.38 200 ILE B C 1
ATOM 3823 O O . ILE B 1 200 ? 3.498 8.438 -2.711 1 93.38 200 ILE B O 1
ATOM 3827 N N . THR B 1 201 ? 3.725 6.824 -1.123 1 87.5 201 THR B N 1
ATOM 3828 C CA . THR B 1 201 ? 2.291 6.82 -0.848 1 87.5 201 THR B CA 1
ATOM 3829 C C . THR B 1 201 ? 1.973 7.672 0.378 1 87.5 201 THR B C 1
ATOM 3831 O O . THR B 1 201 ? 0.811 8 0.628 1 87.5 201 THR B O 1
ATOM 3834 N N . ASP B 1 202 ? 2.916 7.941 1.105 1 87.31 202 ASP B N 1
ATOM 3835 C CA . ASP B 1 202 ? 2.84 8.812 2.275 1 87.31 202 ASP B CA 1
ATOM 3836 C C . ASP B 1 202 ? 4.168 9.531 2.514 1 87.31 202 ASP B C 1
ATOM 3838 O O . ASP B 1 202 ? 5.234 8.953 2.309 1 87.31 202 ASP B O 1
ATOM 3842 N N . PHE B 1 203 ? 4.031 10.812 2.928 1 90.06 203 PHE B N 1
ATOM 3843 C CA . PHE B 1 203 ? 5.238 11.609 3.137 1 90.06 203 PHE B CA 1
ATOM 3844 C C . PHE B 1 203 ? 5.027 12.633 4.242 1 90.06 203 PHE B C 1
ATOM 3846 O O . PHE B 1 203 ? 3.891 12.906 4.637 1 90.06 203 PHE B O 1
ATOM 3853 N N . LYS B 1 204 ? 6.164 13.07 4.691 1 87.44 204 LYS B N 1
ATOM 3854 C CA . LYS B 1 204 ? 6.227 14.195 5.621 1 87.44 204 LYS B CA 1
ATOM 3855 C C . LYS B 1 204 ? 7.184 15.266 5.121 1 87.44 204 LYS B C 1
ATOM 3857 O O . LYS B 1 204 ? 8.219 14.953 4.531 1 87.44 204 LYS B O 1
ATOM 3862 N N . ILE B 1 205 ? 6.77 16.406 5.316 1 87.31 205 ILE B N 1
ATOM 3863 C CA . ILE B 1 205 ? 7.688 17.516 5.113 1 87.31 205 ILE B CA 1
ATOM 3864 C C . ILE B 1 205 ? 8.117 18.094 6.461 1 87.31 205 ILE B C 1
ATOM 3866 O O . ILE B 1 205 ? 7.285 18.562 7.234 1 87.31 205 ILE B O 1
ATOM 3870 N N . THR B 1 206 ? 9.375 18.047 6.66 1 79.69 206 THR B N 1
ATOM 3871 C CA . THR B 1 206 ? 9.93 18.469 7.945 1 79.69 206 THR B CA 1
ATOM 3872 C C . THR B 1 206 ? 10 19.984 8.031 1 79.69 206 THR B C 1
ATOM 3874 O O . THR B 1 206 ? 9.773 20.688 7.047 1 79.69 206 THR B O 1
ATOM 3877 N N . VAL B 1 207 ? 10.391 20.422 9.234 1 75.69 207 VAL B N 1
ATOM 3878 C CA . VAL B 1 207 ? 10.484 21.844 9.5 1 75.69 207 VAL B CA 1
ATOM 3879 C C . VAL B 1 207 ? 11.562 22.469 8.617 1 75.69 207 VAL B C 1
ATOM 3881 O O . VAL B 1 207 ? 11.422 23.625 8.18 1 75.69 207 VAL B O 1
ATOM 3884 N N . ASN B 1 208 ? 12.555 21.703 8.336 1 78.12 208 ASN B N 1
ATOM 3885 C CA . ASN B 1 208 ? 13.633 22.219 7.496 1 78.12 208 ASN B CA 1
ATOM 3886 C C . ASN B 1 208 ? 13.266 22.156 6.016 1 78.12 208 ASN B C 1
ATOM 3888 O O . ASN B 1 208 ? 14.07 22.5 5.152 1 78.12 208 ASN B O 1
ATOM 3892 N N . GLY B 1 209 ? 12.062 21.656 5.73 1 83.69 209 GLY B N 1
ATOM 3893 C CA . GLY B 1 209 ? 11.547 21.656 4.375 1 83.69 209 GLY B CA 1
ATOM 3894 C C . GLY B 1 209 ? 11.844 20.375 3.613 1 83.69 209 GLY B C 1
ATOM 3895 O O . GLY B 1 209 ? 11.422 20.219 2.465 1 83.69 209 GLY B O 1
ATOM 3896 N N . SER B 1 210 ? 12.531 19.469 4.266 1 89.81 210 SER B N 1
ATOM 3897 C CA . SER B 1 210 ? 12.852 18.219 3.582 1 89.81 210 SER B CA 1
ATOM 3898 C C . SER B 1 210 ? 11.648 17.281 3.537 1 89.81 210 SER B C 1
ATOM 3900 O O . SER B 1 210 ? 10.781 17.344 4.41 1 89.81 210 SER B O 1
ATOM 3902 N N . ILE B 1 211 ? 11.625 16.547 2.486 1 92.38 211 ILE B N 1
ATOM 3903 C CA . ILE B 1 211 ? 10.586 15.523 2.346 1 92.38 211 ILE B CA 1
ATOM 3904 C C . ILE B 1 211 ? 11.109 14.18 2.83 1 92.38 211 ILE B C 1
ATOM 3906 O O . ILE B 1 211 ? 12.188 13.742 2.422 1 92.38 211 ILE B O 1
ATOM 3910 N N . SER B 1 212 ? 10.391 13.602 3.705 1 91.38 212 SER B N 1
ATOM 3911 C CA . SER B 1 212 ? 10.758 12.273 4.188 1 91.38 212 SER B CA 1
ATOM 3912 C C . SER B 1 212 ? 9.664 11.258 3.885 1 91.38 212 SER B C 1
ATOM 3914 O O . SER B 1 212 ? 8.477 11.562 3.982 1 91.38 212 SER B O 1
ATOM 3916 N N . PHE B 1 213 ? 10.086 10.07 3.516 1 91.75 213 PHE B N 1
ATOM 3917 C CA . PHE B 1 213 ? 9.18 8.953 3.273 1 91.75 213 PHE B CA 1
ATOM 3918 C C . PHE B 1 213 ? 9.867 7.625 3.57 1 91.75 213 PHE B C 1
ATOM 3920 O O . PHE B 1 213 ? 11.094 7.578 3.729 1 91.75 213 PHE B O 1
ATOM 3927 N N . SER B 1 214 ? 9.086 6.602 3.695 1 92.25 214 SER B N 1
ATOM 3928 C CA . SER B 1 214 ? 9.641 5.273 3.943 1 92.25 214 SER B CA 1
ATOM 3929 C C . SER B 1 214 ? 8.891 4.203 3.158 1 92.25 214 SER B C 1
ATOM 3931 O O . SER B 1 214 ? 7.75 4.414 2.748 1 92.25 214 SER B O 1
ATOM 3933 N N . SER B 1 215 ? 9.555 3.182 2.848 1 94.19 215 SER B N 1
ATOM 3934 C CA . SER B 1 215 ? 9.023 1.967 2.236 1 94.19 215 SER B CA 1
ATOM 3935 C C . SER B 1 215 ? 9.555 0.719 2.934 1 94.19 215 SER B C 1
ATOM 3937 O O . SER B 1 215 ? 10.648 0.739 3.506 1 94.19 215 SER B O 1
ATOM 3939 N N . SER B 1 216 ? 8.758 -0.311 2.854 1 92.88 216 SER B N 1
ATOM 3940 C CA . SER B 1 216 ? 9.227 -1.544 3.48 1 92.88 216 SER B CA 1
ATOM 3941 C C . SER B 1 216 ? 8.688 -2.771 2.754 1 92.88 216 SER B C 1
ATOM 3943 O O . SER B 1 216 ? 7.648 -2.703 2.092 1 92.88 216 SER B O 1
ATOM 3945 N N . MET B 1 217 ? 9.43 -3.824 2.871 1 94.38 217 MET B N 1
ATOM 3946 C CA . MET B 1 217 ? 8.969 -5.145 2.445 1 94.38 217 MET B CA 1
ATOM 3947 C C . MET B 1 217 ? 9.609 -6.238 3.289 1 94.38 217 MET B C 1
ATOM 3949 O O . MET B 1 217 ? 10.734 -6.078 3.773 1 94.38 217 MET B O 1
ATOM 3953 N N . THR B 1 218 ? 8.891 -7.27 3.484 1 91.75 218 THR B N 1
ATOM 3954 C CA . THR B 1 218 ? 9.414 -8.492 4.082 1 91.75 218 THR B CA 1
ATOM 3955 C C . THR B 1 218 ? 9.547 -9.594 3.031 1 91.75 218 THR B C 1
ATOM 3957 O O . THR B 1 218 ? 8.562 -9.969 2.389 1 91.75 218 THR B O 1
ATOM 3960 N N . ASN B 1 219 ? 10.727 -10 2.857 1 90.38 219 ASN B N 1
ATOM 3961 C CA . ASN B 1 219 ? 10.93 -11.008 1.821 1 90.38 219 ASN B CA 1
ATOM 3962 C C . ASN B 1 219 ? 11.641 -12.242 2.373 1 90.38 219 ASN B C 1
ATOM 3964 O O . ASN B 1 219 ? 12.375 -12.156 3.359 1 90.38 219 ASN B O 1
ATOM 3968 N N . LEU B 1 220 ? 11.367 -13.273 1.656 1 88.5 220 LEU B N 1
ATOM 3969 C CA . LEU B 1 220 ? 12.07 -14.523 1.917 1 88.5 220 LEU B CA 1
ATOM 3970 C C . LEU B 1 220 ? 13.375 -14.586 1.128 1 88.5 220 LEU B C 1
ATOM 3972 O O . LEU B 1 220 ? 13.398 -14.312 -0.073 1 88.5 220 LEU B O 1
ATOM 3976 N N . ILE B 1 221 ? 14.453 -14.789 1.793 1 84.56 221 ILE B N 1
ATOM 3977 C CA . ILE B 1 221 ? 15.734 -15.062 1.153 1 84.56 221 ILE B CA 1
ATOM 3978 C C . ILE B 1 221 ? 15.891 -16.562 0.928 1 84.56 221 ILE B C 1
ATOM 3980 O O . ILE B 1 221 ? 16.062 -17.328 1.884 1 84.56 221 ILE B O 1
ATOM 3984 N N . PRO B 1 222 ? 16.078 -16.688 -0.422 1 75.19 222 PRO B N 1
ATOM 3985 C CA . PRO B 1 222 ? 16.188 -18.109 -0.729 1 75.19 222 PRO B CA 1
ATOM 3986 C C . PRO B 1 222 ? 17.531 -18.703 -0.303 1 75.19 222 PRO B C 1
ATOM 3988 O O . PRO B 1 222 ? 18.5 -17.969 -0.115 1 75.19 222 PRO B O 1
ATOM 3991 N N . LEU B 1 223 ? 17.734 -19.875 0.21 1 74.75 223 LEU B N 1
ATOM 3992 C CA . LEU B 1 223 ? 18.891 -20.656 0.648 1 74.75 223 LEU B CA 1
ATOM 3993 C C . LEU B 1 223 ? 18.984 -20.688 2.17 1 74.75 223 LEU B C 1
ATOM 3995 O O . LEU B 1 223 ? 19.219 -21.75 2.762 1 74.75 223 LEU B O 1
ATOM 3999 N N . ALA B 1 224 ? 18.781 -19.375 2.627 1 75.81 224 ALA B N 1
ATOM 4000 C CA . ALA B 1 224 ? 18.812 -19.328 4.086 1 75.81 224 ALA B CA 1
ATOM 4001 C C . ALA B 1 224 ? 17.438 -19.609 4.68 1 75.81 224 ALA B C 1
ATOM 4003 O O . ALA B 1 224 ? 17.312 -19.906 5.871 1 75.81 224 ALA B O 1
ATOM 4004 N N . TRP B 1 225 ? 16.484 -19.516 3.881 1 81.69 225 TRP B N 1
ATOM 4005 C CA . TRP B 1 225 ? 15.094 -19.719 4.285 1 81.69 225 TRP B CA 1
ATOM 4006 C C . TRP B 1 225 ? 14.758 -18.859 5.5 1 81.69 225 TRP B C 1
ATOM 4008 O O . TRP B 1 225 ? 14.188 -19.344 6.48 1 81.69 225 TRP B O 1
ATOM 4018 N N . VAL B 1 226 ? 15.164 -17.609 5.348 1 85.69 226 VAL B N 1
ATOM 4019 C CA . VAL B 1 226 ? 14.867 -16.641 6.398 1 85.69 226 VAL B CA 1
ATOM 4020 C C . VAL B 1 226 ? 14.109 -15.453 5.801 1 85.69 226 VAL B C 1
ATOM 4022 O O . VAL B 1 226 ? 14.266 -15.133 4.621 1 85.69 226 VAL B O 1
ATOM 4025 N N . TYR B 1 227 ? 13.297 -15.008 6.668 1 89.69 227 TYR B N 1
ATOM 4026 C CA . TYR B 1 227 ? 12.648 -13.758 6.285 1 89.69 227 TYR B CA 1
ATOM 4027 C C . TYR B 1 227 ? 13.469 -12.555 6.73 1 89.69 227 TYR B C 1
ATOM 4029 O O . TYR B 1 227 ? 14.047 -12.562 7.824 1 89.69 227 TYR B O 1
ATOM 4037 N N . VAL B 1 228 ? 13.508 -11.602 5.859 1 90.06 228 VAL B N 1
ATOM 4038 C CA . VAL B 1 228 ? 14.18 -10.344 6.152 1 90.06 228 VAL B CA 1
ATOM 4039 C C . VAL B 1 228 ? 13.242 -9.172 5.844 1 90.06 228 VAL B C 1
ATOM 4041 O O . VAL B 1 228 ? 12.57 -9.164 4.812 1 90.06 228 VAL B O 1
ATOM 4044 N N . ARG B 1 229 ? 13.188 -8.297 6.77 1 91.5 229 ARG B N 1
ATOM 4045 C CA . ARG B 1 229 ? 12.469 -7.055 6.52 1 91.5 229 ARG B CA 1
ATOM 4046 C C . ARG B 1 229 ? 13.422 -5.961 6.051 1 91.5 229 ARG B C 1
ATOM 4048 O O . ARG B 1 229 ? 14.359 -5.602 6.766 1 91.5 229 ARG B O 1
ATOM 4055 N N . THR B 1 230 ? 13.164 -5.477 4.906 1 91.44 230 THR B N 1
ATOM 4056 C CA . THR B 1 230 ? 13.914 -4.359 4.352 1 91.44 230 THR B CA 1
ATOM 4057 C C . THR B 1 230 ? 13.133 -3.055 4.484 1 91.44 230 THR B C 1
ATOM 4059 O O . THR B 1 230 ? 11.969 -2.979 4.07 1 91.44 230 THR B O 1
ATOM 4062 N N . ILE B 1 231 ? 13.75 -2.096 5.09 1 92 231 ILE B N 1
ATOM 4063 C CA . ILE B 1 231 ? 13.156 -0.768 5.199 1 92 231 ILE B CA 1
ATOM 4064 C C . ILE B 1 231 ? 14.031 0.253 4.484 1 92 231 ILE B C 1
ATOM 4066 O O . ILE B 1 231 ? 15.258 0.255 4.652 1 92 231 ILE B O 1
ATOM 4070 N N . VAL B 1 232 ? 13.398 1.07 3.695 1 92.38 232 VAL B N 1
ATOM 4071 C CA . VAL B 1 232 ? 14.086 2.152 3.002 1 92.38 232 VAL B CA 1
ATOM 4072 C C . VAL B 1 232 ? 13.586 3.5 3.518 1 92.38 232 VAL B C 1
ATOM 4074 O O . VAL B 1 232 ? 12.383 3.773 3.488 1 92.38 232 VAL B O 1
ATOM 4077 N N . PHE B 1 233 ? 14.5 4.277 3.969 1 90.56 233 PHE B N 1
ATOM 4078 C CA . PHE B 1 233 ? 14.219 5.656 4.348 1 90.56 233 PHE B CA 1
ATOM 4079 C C . PHE B 1 233 ? 14.727 6.625 3.285 1 90.56 233 PHE B C 1
ATOM 4081 O O . PHE B 1 233 ? 15.906 6.602 2.928 1 90.56 233 PHE B O 1
ATOM 4088 N N . GLY B 1 234 ? 13.82 7.426 2.799 1 91.88 234 GLY B N 1
ATOM 4089 C CA . GLY B 1 234 ? 14.188 8.445 1.831 1 91.88 234 GLY B CA 1
ATOM 4090 C C . GLY B 1 234 ? 14.008 9.859 2.352 1 91.88 234 GLY B C 1
ATOM 4091 O O . GLY B 1 234 ? 13.023 10.156 3.033 1 91.88 234 GLY B O 1
ATOM 4092 N N . HIS B 1 235 ? 15.023 10.672 2.088 1 91.75 235 HIS B N 1
ATOM 4093 C CA . HIS B 1 235 ? 14.992 12.102 2.395 1 91.75 235 HIS B CA 1
ATOM 4094 C C . HIS B 1 235 ? 15.375 12.93 1.176 1 91.75 235 HIS B C 1
ATOM 4096 O O . HIS B 1 235 ? 16.438 12.727 0.585 1 91.75 235 HIS B O 1
ATOM 4102 N N . ILE B 1 236 ? 14.492 13.75 0.862 1 93.06 236 ILE B N 1
ATOM 4103 C CA . ILE B 1 236 ? 14.758 14.68 -0.233 1 93.06 236 ILE B CA 1
ATOM 4104 C C . ILE B 1 236 ? 14.984 16.078 0.321 1 93.06 236 ILE B C 1
ATOM 4106 O O . ILE B 1 236 ? 14.164 16.594 1.086 1 93.06 236 ILE B O 1
ATOM 4110 N N . TYR B 1 237 ? 16.031 16.656 -0.17 1 92.12 237 TYR B N 1
ATOM 4111 C CA . TYR B 1 237 ? 16.422 17.938 0.403 1 92.12 237 TYR B CA 1
ATOM 4112 C C . TYR B 1 237 ? 16.203 19.078 -0.592 1 92.12 237 TYR B C 1
ATOM 4114 O O . TYR B 1 237 ? 16.234 18.859 -1.807 1 92.12 237 TYR B O 1
ATOM 4122 N N . PRO B 1 238 ? 16.078 20.281 -0.034 1 91.88 238 PRO B N 1
ATOM 4123 C CA . PRO B 1 238 ? 15.828 21.453 -0.883 1 91.88 238 PRO B CA 1
ATOM 4124 C C . PRO B 1 238 ? 16.969 21.719 -1.855 1 91.88 238 PRO B C 1
ATOM 4126 O O . PRO B 1 238 ? 16.766 22.391 -2.877 1 91.88 238 PRO B O 1
ATOM 4129 N N . ASN B 1 239 ? 18.172 21.234 -1.627 1 89.19 239 ASN B N 1
ATOM 4130 C CA . ASN B 1 239 ? 19.312 21.453 -2.502 1 89.19 239 ASN B CA 1
ATOM 4131 C C . ASN B 1 239 ? 19.359 20.438 -3.635 1 89.19 239 ASN B C 1
ATOM 4133 O O . ASN B 1 239 ? 20.422 20.234 -4.238 1 89.19 239 ASN B O 1
ATOM 4137 N N . ASN B 1 240 ? 18.281 19.703 -3.838 1 89.44 240 ASN B N 1
ATOM 4138 C CA . ASN B 1 240 ? 18.109 18.734 -4.926 1 89.44 240 ASN B CA 1
ATOM 4139 C C . ASN B 1 240 ? 18.984 17.5 -4.727 1 89.44 240 ASN B C 1
ATOM 4141 O O . ASN B 1 240 ? 19.516 16.953 -5.691 1 89.44 240 ASN B O 1
ATOM 4145 N N . THR B 1 241 ? 19.172 17.141 -3.537 1 87.94 241 THR B N 1
ATOM 4146 C CA . THR B 1 241 ? 19.797 15.867 -3.205 1 87.94 241 THR B CA 1
ATOM 4147 C C . THR B 1 241 ? 18.828 14.969 -2.443 1 87.94 241 THR B C 1
ATOM 4149 O O . THR B 1 241 ? 17.875 15.453 -1.83 1 87.94 241 THR B O 1
ATOM 4152 N N . ALA B 1 242 ? 19.078 13.742 -2.627 1 91.5 242 ALA B N 1
ATOM 4153 C CA . ALA B 1 242 ? 18.297 12.758 -1.898 1 91.5 242 ALA B CA 1
ATOM 4154 C C . ALA B 1 242 ? 19.188 11.719 -1.223 1 91.5 242 ALA B C 1
ATOM 4156 O O . ALA B 1 242 ? 20.188 11.297 -1.791 1 91.5 242 ALA B O 1
ATOM 4157 N N . ASN B 1 243 ? 18.875 11.43 -0.032 1 89 243 ASN B N 1
ATOM 4158 C CA . ASN B 1 243 ? 19.531 10.367 0.723 1 89 243 ASN B CA 1
ATOM 4159 C C . ASN B 1 243 ? 18.578 9.211 1.013 1 89 243 ASN B C 1
ATOM 4161 O O . ASN B 1 243 ? 17.406 9.438 1.295 1 89 243 ASN B O 1
ATOM 4165 N N . PHE B 1 244 ? 19.219 8.07 0.918 1 89.44 244 PHE B N 1
ATOM 4166 C CA . PHE B 1 244 ? 18.453 6.883 1.271 1 89.44 244 PHE B CA 1
ATOM 4167 C C . PHE B 1 244 ? 19.219 6.027 2.275 1 89.44 244 PHE B C 1
ATOM 4169 O O . PHE B 1 244 ? 20.438 5.887 2.178 1 89.44 244 PHE B O 1
ATOM 4176 N N . LEU B 1 245 ? 18.531 5.574 3.162 1 87.62 245 LEU B N 1
ATOM 4177 C CA . LEU B 1 245 ? 19.031 4.555 4.086 1 87.62 245 LEU B CA 1
ATOM 4178 C C . LEU B 1 245 ? 18.25 3.252 3.916 1 87.62 245 LEU B C 1
ATOM 4180 O O . LEU B 1 245 ? 17.031 3.236 4.004 1 87.62 245 LEU B O 1
ATOM 4184 N N . VAL B 1 246 ? 18.984 2.217 3.592 1 88.56 246 VAL B N 1
ATOM 4185 C CA . VAL B 1 246 ? 18.391 0.881 3.518 1 88.56 246 VAL B CA 1
ATOM 4186 C C . VAL B 1 246 ? 18.812 0.065 4.738 1 88.56 246 VAL B C 1
ATOM 4188 O O . VAL B 1 246 ? 20 -0.14 4.977 1 88.56 246 VAL B O 1
ATOM 4191 N N . SER B 1 247 ? 17.844 -0.362 5.449 1 88 247 SER B N 1
ATOM 4192 C CA . SER B 1 247 ? 18.094 -1.174 6.637 1 88 247 SER B CA 1
ATOM 4193 C C . SER B 1 247 ? 17.406 -2.525 6.535 1 88 247 SER B C 1
ATOM 4195 O O . SER B 1 247 ? 16.281 -2.617 6.023 1 88 247 SER B O 1
ATOM 4197 N N . THR B 1 248 ? 18.109 -3.5 7.023 1 88.88 248 THR B N 1
ATOM 4198 C CA . THR B 1 248 ? 17.516 -4.828 7.133 1 88.88 248 THR B CA 1
ATOM 4199 C C . THR B 1 248 ? 17.281 -5.203 8.594 1 88.88 248 THR B C 1
ATOM 4201 O O . THR B 1 248 ? 18.141 -4.988 9.438 1 88.88 248 THR B O 1
ATOM 4204 N N . LEU B 1 249 ? 16.078 -5.746 8.828 1 88.56 249 LEU B N 1
ATOM 4205 C CA . LEU B 1 249 ? 15.703 -6.125 10.18 1 88.56 249 LEU B CA 1
ATOM 4206 C C . LEU B 1 249 ? 15.18 -7.559 10.219 1 88.56 249 LEU B C 1
ATOM 4208 O O . LEU B 1 249 ? 14.602 -8.039 9.234 1 88.56 249 LEU B O 1
ATOM 4212 N N . ASP B 1 250 ? 15.461 -8.18 11.359 1 88.5 250 ASP B N 1
ATOM 4213 C CA . ASP B 1 250 ? 14.719 -9.406 11.648 1 88.5 250 ASP B CA 1
ATOM 4214 C C . ASP B 1 250 ? 13.227 -9.102 11.828 1 88.5 250 ASP B C 1
ATOM 4216 O O . ASP B 1 250 ? 12.852 -8.312 12.695 1 88.5 250 ASP B O 1
ATOM 4220 N N . PRO B 1 251 ? 12.422 -9.703 11.031 1 87.44 251 PRO B N 1
ATOM 4221 C CA . PRO B 1 251 ? 11.016 -9.312 11.086 1 87.44 251 PRO B CA 1
ATOM 4222 C C . PRO B 1 251 ? 10.32 -9.781 12.367 1 87.44 251 PRO B C 1
ATOM 4224 O O . PRO B 1 251 ? 9.211 -9.344 12.672 1 87.44 251 PRO B O 1
ATOM 4227 N N . THR B 1 252 ? 10.969 -10.641 13.133 1 84.12 252 THR B N 1
ATOM 4228 C CA . THR B 1 252 ? 10.383 -11.117 14.375 1 84.12 252 THR B CA 1
ATOM 4229 C C . THR B 1 252 ? 10.797 -10.234 15.547 1 84.12 252 THR B C 1
ATOM 4231 O O . THR B 1 252 ? 9.961 -9.797 16.328 1 84.12 252 THR B O 1
ATOM 4234 N N . THR B 1 253 ? 12.016 -9.969 15.602 1 86 253 THR B N 1
ATOM 4235 C CA . THR B 1 253 ? 12.562 -9.273 16.766 1 86 253 THR B CA 1
ATOM 4236 C C . THR B 1 253 ? 12.789 -7.793 16.453 1 86 253 THR B C 1
ATOM 4238 O O . THR B 1 253 ? 13 -6.988 17.359 1 86 253 THR B O 1
ATOM 4241 N N . TRP B 1 254 ? 12.805 -7.473 15.203 1 84.38 254 TRP B N 1
ATOM 4242 C CA . TRP B 1 254 ? 13.062 -6.125 14.703 1 84.38 254 TRP B CA 1
ATOM 4243 C C . TRP B 1 254 ? 14.508 -5.711 14.984 1 84.38 254 TRP B C 1
ATOM 4245 O O . TRP B 1 254 ? 14.836 -4.523 14.922 1 84.38 254 TRP B O 1
ATOM 4255 N N . GLN B 1 255 ? 15.266 -6.664 15.312 1 86 255 GLN B N 1
ATOM 4256 C CA . GLN B 1 255 ? 16.688 -6.383 15.469 1 86 255 GLN B CA 1
ATOM 4257 C C . GLN B 1 255 ? 17.344 -6.07 14.125 1 86 255 GLN B C 1
ATOM 4259 O O . GLN B 1 255 ? 17.078 -6.75 13.125 1 86 255 GLN B O 1
ATOM 4264 N N . LYS B 1 256 ? 18.141 -5.055 14.234 1 84.81 256 LYS B N 1
ATOM 4265 C CA . LYS B 1 256 ? 18.828 -4.617 13.023 1 84.81 256 LYS B CA 1
ATOM 4266 C C . LYS B 1 256 ? 19.891 -5.621 12.602 1 84.81 256 LYS B C 1
ATOM 4268 O O . LYS B 1 256 ? 20.609 -6.168 13.453 1 84.81 256 LYS B O 1
ATOM 4273 N N . GLY B 1 257 ? 19.875 -5.797 11.25 1 78.12 257 GLY B N 1
ATOM 4274 C CA . GLY B 1 257 ? 20.984 -6.543 10.711 1 78.12 257 GLY B CA 1
ATOM 4275 C C . GLY B 1 257 ? 22.281 -5.754 10.695 1 78.12 257 GLY B C 1
ATOM 4276 O O . GLY B 1 257 ? 22.328 -4.625 11.188 1 78.12 257 GLY B O 1
ATOM 4277 N N . ASP B 1 258 ? 23.281 -6.34 10.312 1 67.62 258 ASP B N 1
ATOM 4278 C CA . ASP B 1 258 ? 24.625 -5.781 10.406 1 67.62 258 ASP B CA 1
ATOM 4279 C C . ASP B 1 258 ? 24.828 -4.668 9.383 1 67.62 258 ASP B C 1
ATOM 4281 O O . ASP B 1 258 ? 25.641 -3.764 9.594 1 67.62 258 ASP B O 1
ATOM 4285 N N . ASP B 1 259 ? 24.016 -4.73 8.422 1 67.19 259 ASP B N 1
ATOM 4286 C CA . ASP B 1 259 ? 24.469 -3.852 7.348 1 67.19 259 ASP B CA 1
ATOM 4287 C C . ASP B 1 259 ? 23.359 -2.908 6.902 1 67.19 259 ASP B C 1
ATOM 4289 O O . ASP B 1 259 ? 22.422 -3.32 6.203 1 67.19 259 ASP B O 1
ATOM 4293 N N . ASP B 1 260 ? 23.531 -1.691 7.516 1 76.25 260 ASP B N 1
ATOM 4294 C CA . ASP B 1 260 ? 22.766 -0.606 6.902 1 76.25 260 ASP B CA 1
ATOM 4295 C C . ASP B 1 260 ? 23.5 -0.047 5.684 1 76.25 260 ASP B C 1
ATOM 4297 O O . ASP B 1 260 ? 24.719 0.049 5.676 1 76.25 260 ASP B O 1
ATOM 4301 N N . LEU B 1 261 ? 22.703 0.149 4.676 1 76.56 261 LEU B N 1
ATOM 4302 C CA . LEU B 1 261 ? 23.281 0.765 3.486 1 76.56 261 LEU B CA 1
ATOM 4303 C C . LEU B 1 261 ? 22.812 2.205 3.334 1 76.56 261 LEU B C 1
ATOM 4305 O O . LEU B 1 261 ? 21.609 2.453 3.17 1 76.56 261 LEU B O 1
ATOM 4309 N N . PHE B 1 262 ? 23.812 3.07 3.541 1 75.94 262 PHE B N 1
ATOM 4310 C CA . PHE B 1 262 ? 23.516 4.477 3.293 1 75.94 262 PHE B CA 1
ATOM 4311 C C . PHE B 1 262 ? 23.828 4.848 1.848 1 75.94 262 PHE B C 1
ATOM 4313 O O . PHE B 1 262 ? 24.922 4.574 1.354 1 75.94 262 PHE B O 1
ATOM 4320 N N . ILE B 1 263 ? 22.828 5.375 1.245 1 76.5 263 ILE B N 1
ATOM 4321 C CA . ILE B 1 263 ? 22.953 5.719 -0.167 1 76.5 263 ILE B CA 1
ATOM 4322 C C . ILE B 1 263 ? 22.719 7.215 -0.36 1 76.5 263 ILE B C 1
ATOM 4324 O O . ILE B 1 263 ? 21.641 7.723 -0.025 1 76.5 263 ILE B O 1
ATOM 4328 N N . LEU B 1 264 ? 23.688 7.855 -0.771 1 76.44 264 LEU B N 1
ATOM 4329 C CA . LEU B 1 264 ? 23.578 9.266 -1.135 1 76.44 264 LEU B CA 1
ATOM 4330 C C . LEU B 1 264 ? 23.469 9.43 -2.646 1 76.44 264 LEU B C 1
ATOM 4332 O O . LEU B 1 264 ? 24.375 9 -3.381 1 76.44 264 LEU B O 1
ATOM 4336 N N . CYS B 1 265 ? 22.344 9.984 -3.016 1 83.25 265 CYS B N 1
ATOM 4337 C CA . CYS B 1 265 ? 22.125 10.102 -4.453 1 83.25 265 CYS B CA 1
ATOM 4338 C C . CYS B 1 265 ? 21.734 11.531 -4.832 1 83.25 265 CYS B C 1
ATOM 4340 O O . CYS B 1 265 ? 20.938 12.164 -4.141 1 83.25 265 CYS B O 1
ATOM 4342 N N . PRO B 1 266 ? 22.344 12.062 -5.965 1 78.31 266 PRO B N 1
ATOM 4343 C CA . PRO B 1 266 ? 21.75 13.266 -6.555 1 78.31 266 PRO B CA 1
ATOM 4344 C C . PRO B 1 266 ? 20.391 12.992 -7.191 1 78.31 266 PRO B C 1
ATOM 4346 O O . PRO B 1 266 ? 20.125 11.875 -7.641 1 78.31 266 PRO B O 1
ATOM 4349 N N . ILE B 1 267 ? 19.484 14.039 -6.957 1 78.69 267 ILE B N 1
ATOM 4350 C CA . ILE B 1 267 ? 18.266 13.938 -7.73 1 78.69 267 ILE B CA 1
ATOM 4351 C C . ILE B 1 267 ? 18.578 14.062 -9.219 1 78.69 267 ILE B C 1
ATOM 4353 O O . ILE B 1 267 ? 19.234 15.008 -9.641 1 78.69 267 ILE B O 1
ATOM 4357 N N . ALA B 1 268 ? 18.484 12.984 -9.992 1 66.94 268 ALA B N 1
ATOM 4358 C CA . ALA B 1 268 ? 18.953 12.805 -11.367 1 66.94 268 ALA B CA 1
ATOM 4359 C C . ALA B 1 268 ? 18.062 13.57 -12.344 1 66.94 268 ALA B C 1
ATOM 4361 O O . ALA B 1 268 ? 16.859 13.695 -12.141 1 66.94 268 ALA B O 1
ATOM 4362 N N . MET B 1 269 ? 18.828 14.492 -13.188 1 60.5 269 MET B N 1
ATOM 4363 C CA . MET B 1 269 ? 18.297 14.828 -14.508 1 60.5 269 MET B CA 1
ATOM 4364 C C . MET B 1 269 ? 18.578 13.711 -15.5 1 60.5 269 MET B C 1
ATOM 4366 O O . MET B 1 269 ? 19.734 13.406 -15.789 1 60.5 269 MET B O 1
ATOM 4370 N N . GLY B 1 270 ? 17.734 12.531 -15.453 1 57.03 270 GLY B N 1
ATOM 4371 C CA . GLY B 1 270 ? 17.922 11.398 -16.359 1 57.03 270 GLY B CA 1
ATOM 4372 C C . GLY B 1 270 ? 18.031 10.078 -15.633 1 57.03 270 GLY B C 1
ATOM 4373 O O . GLY B 1 270 ? 17.328 9.828 -14.648 1 57.03 270 GLY B O 1
ATOM 4374 N N . SER B 1 271 ? 18.969 9.156 -16.266 1 57.22 271 SER B N 1
ATOM 4375 C CA . SER B 1 271 ? 19.047 7.762 -15.836 1 57.22 271 SER B CA 1
ATOM 4376 C C . SER B 1 271 ? 20.016 7.594 -14.68 1 57.22 271 SER B C 1
ATOM 4378 O O . SER B 1 271 ? 20.219 6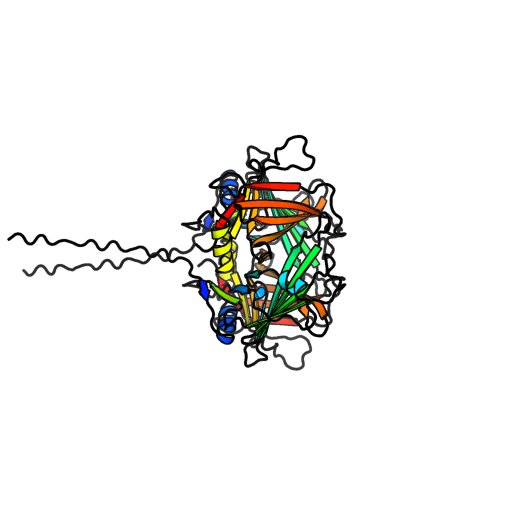.484 -14.18 1 57.22 271 SER B O 1
ATOM 4380 N N . LYS B 1 272 ? 20.578 8.711 -14.18 1 68.25 272 LYS B N 1
ATOM 4381 C CA . LYS B 1 272 ? 21.641 8.547 -13.18 1 68.25 272 LYS B CA 1
ATOM 4382 C C . LYS B 1 272 ? 21.172 9.039 -11.812 1 68.25 272 LYS B C 1
ATOM 4384 O O . LYS B 1 272 ? 20.484 10.055 -11.711 1 68.25 272 LYS B O 1
ATOM 4389 N N . GLY B 1 273 ? 21.391 8.203 -10.82 1 82.56 273 GLY B N 1
ATOM 4390 C CA . GLY B 1 273 ? 21.078 8.57 -9.453 1 82.56 273 GLY B CA 1
ATOM 4391 C C . GLY B 1 273 ? 19.641 8.258 -9.07 1 82.56 273 GLY B C 1
ATOM 4392 O O . GLY B 1 273 ? 19.125 7.184 -9.391 1 82.56 273 GLY B O 1
ATOM 4393 N N . ALA B 1 274 ? 19.078 9.18 -8.367 1 90.62 274 ALA B N 1
ATOM 4394 C CA . ALA B 1 274 ? 17.703 8.977 -7.914 1 90.62 274 ALA B CA 1
ATOM 4395 C C . ALA B 1 274 ? 16.703 9.633 -8.867 1 90.62 274 ALA B C 1
ATOM 4397 O O . ALA B 1 274 ? 16.75 10.844 -9.078 1 90.62 274 ALA B O 1
ATOM 4398 N N . GLY B 1 275 ? 15.945 8.82 -9.484 1 92.5 275 GLY B N 1
ATOM 4399 C CA . GLY B 1 275 ? 14.867 9.312 -10.328 1 92.5 275 GLY B CA 1
ATOM 4400 C C . GLY B 1 275 ? 13.531 9.398 -9.609 1 92.5 275 GLY B C 1
ATOM 4401 O O . GLY B 1 275 ? 13.203 8.531 -8.797 1 92.5 275 GLY B O 1
ATOM 4402 N N . PHE B 1 276 ? 12.852 10.492 -9.875 1 93.88 276 PHE B N 1
ATOM 4403 C CA . PHE B 1 276 ? 11.492 10.695 -9.391 1 93.88 276 PHE B CA 1
ATOM 4404 C C . PHE B 1 276 ? 10.523 10.906 -10.547 1 93.88 276 PHE B C 1
ATOM 4406 O O . PHE B 1 276 ? 10.844 11.617 -11.508 1 93.88 276 PHE B O 1
ATOM 4413 N N . PHE B 1 277 ? 9.359 10.242 -10.445 1 91.44 277 PHE B N 1
ATOM 4414 C CA . PHE B 1 277 ? 8.422 10.242 -11.562 1 91.44 277 PHE B CA 1
ATOM 4415 C C . PHE B 1 277 ? 7 10.484 -11.07 1 91.44 277 PHE B C 1
ATOM 4417 O O . PHE B 1 277 ? 6.531 9.82 -10.148 1 91.44 277 PHE B O 1
ATOM 4424 N N . ALA B 1 278 ? 6.312 11.375 -11.695 1 88.19 278 ALA B N 1
ATOM 4425 C CA . ALA B 1 278 ? 4.895 11.555 -11.398 1 88.19 278 ALA B CA 1
ATOM 4426 C C . ALA B 1 278 ? 4.059 10.422 -11.984 1 88.19 278 ALA B C 1
ATOM 4428 O O . ALA B 1 278 ? 4.289 10 -13.125 1 88.19 278 ALA B O 1
ATOM 4429 N N . THR B 1 279 ? 3.084 9.898 -11.219 1 78.56 279 THR B N 1
ATOM 4430 C CA . THR B 1 279 ? 2.35 8.719 -11.664 1 78.56 279 THR B CA 1
ATOM 4431 C C . THR B 1 279 ? 1.017 9.117 -12.289 1 78.56 279 THR B C 1
ATOM 4433 O O . THR B 1 279 ? 0.398 8.328 -13 1 78.56 279 THR B O 1
ATOM 4436 N N . ASP B 1 280 ? 0.395 10.234 -12 1 64.81 280 ASP B N 1
ATOM 4437 C CA . ASP B 1 280 ? -0.955 10.594 -12.422 1 64.81 280 ASP B CA 1
ATOM 4438 C C . ASP B 1 280 ? -0.92 11.547 -13.609 1 64.81 280 ASP B C 1
ATOM 4440 O O . ASP B 1 280 ? -1.862 12.312 -13.828 1 64.81 280 ASP B O 1
ATOM 4444 N N . VAL B 1 281 ? 0.11 11.5 -14.445 1 54.19 281 VAL B N 1
ATOM 4445 C CA . VAL B 1 281 ? 0.147 12.461 -15.539 1 54.19 281 VAL B CA 1
ATOM 4446 C C . VAL B 1 281 ? -0.361 11.812 -16.828 1 54.19 281 VAL B C 1
ATOM 4448 O O . VAL B 1 281 ? -0.196 10.602 -17.016 1 54.19 281 VAL B O 1
#

pLDDT: mean 79.49, std 16.4, range [27.64, 97.0]

Solvent-accessible surface area (backbone atoms only — not comparable to full-atom values): 28652 Å² total; per-residue (Å²): 135,82,81,76,78,76,77,77,76,76,70,76,76,75,72,72,78,52,54,47,67,43,75,58,78,46,46,62,57,47,49,50,40,48,66,68,45,45,52,38,17,31,31,33,44,43,79,71,28,46,63,44,90,86,57,50,72,68,56,47,53,56,41,36,31,40,35,33,58,66,52,53,35,39,32,27,47,68,92,54,73,24,33,34,40,38,48,44,80,39,57,42,68,88,40,93,92,44,71,37,25,32,39,36,22,39,39,34,42,59,56,36,33,37,39,33,39,33,70,35,28,88,53,50,42,84,78,63,84,61,44,44,33,42,20,45,34,70,79,66,28,19,45,41,28,32,51,53,48,95,52,62,44,74,43,60,39,38,68,54,49,50,51,42,44,70,65,45,42,42,38,20,38,20,32,30,29,62,54,22,36,18,76,68,83,50,90,50,62,57,33,61,68,35,35,41,34,37,65,52,53,45,42,33,29,38,70,88,60,28,38,36,35,50,48,68,45,56,34,68,39,78,95,72,68,39,66,38,24,41,36,36,39,39,35,39,33,81,87,35,35,30,39,33,38,37,38,38,22,36,62,61,78,61,44,71,49,92,59,59,43,43,36,44,22,48,44,14,85,64,90,46,9,29,28,33,23,44,67,56,71,136,82,80,74,76,76,76,74,76,74,71,78,77,76,74,72,77,52,54,47,67,41,75,58,79,45,45,62,57,46,48,51,39,48,66,68,44,45,53,38,18,31,31,36,44,44,80,72,30,46,63,43,90,82,56,49,71,68,55,46,56,56,41,36,31,38,35,33,56,66,53,54,36,41,33,26,46,68,91,55,74,23,33,34,41,39,47,45,79,40,59,42,66,89,39,93,93,44,70,36,27,32,39,35,21,38,38,34,43,60,55,34,33,36,39,34,37,34,68,32,30,86,53,50,42,84,79,60,83,61,45,45,34,43,20,46,34,70,78,67,27,20,45,40,28,31,52,52,48,95,49,61,43,74,41,60,40,38,68,55,48,51,49,42,45,71,65,43,40,42,39,22,37,20,32,29,27,63,55,23,35,17,74,71,83,52,91,55,60,59,34,62,67,34,34,39,33,36,66,52,53,44,42,33,29,39,71,89,59,28,39,36,35,50,50,67,44,54,33,65,40,84,92,71,74,39,64,38,23,41,37,37,39,40,38,39,33,80,85,35,35,30,38,33,39,38,37,38,23,37,60,60,78,61,45,71,50,91,60,67,44,45,35,42,22,47,45,14,87,61,89,45,10,28,30,33,21,44,67,57,70

Sequence (562 aa):
MNILTLLCFILPFLFVSCQKLTKVKSYDHLVSYLASGADVRYYFNVSTCIPEARMTNEEHIQIPVFGGAVKLFIASKSSDDGRIIFSQPRYIDRKANDLTEEIETLWIINDTAIVFWGTPGFFVNITQKPKALYCNWTKGEGSVWIKETKNQKQITSFNEIKSVLTSGEMVRWVINMMDCKCPDGTLDDDCSRNYLGNTITDFKITVNGSISFSSSMTNLIPLAWVYVRTIVFGHIYPNNTANFLVSTLDPTTWQKGDDDLFILCPIAMGSKGAGFFATDVMNILTLLCFILPFLFVSCQKLTKVKSYDHLVSYLASGADVRYYFNVSTCIPEARMTNEEHIQIPVFGGAVKLFIASKSSDDGRIIFSQPRYIDRKANDLTEEIETLWIINDTAIVFWGTPGFFVNITQKPKALYCNWTKGEGSVWIKETKNQKQITSFNEIKSVLTSGEMVRWVINMMDCKCPDGTLDDDCSRNYLGNTITDFKITVNGSISFSSSMTNLIPLAWVYVRTIVFGHIYPNNTANFLVSTLDPTTWQKGDDDLFILCPIAMGSKGAGFFATDV

Nearest PDB structures (foldseek):
  5xta-assembly1_D  TM=8.544E-01  e=1.947E-05  Legionella pneumophila
  8ts6-assembly1_B  TM=3.453E-01  e=1.721E-01  uncultured cyanophage
  3otl-assembly1_B  TM=2.951E-01  e=4.575E+00  Rhizobium johnstonii 3841
  5xta-assembly1_D  TM=8.500E-01  e=1.789E-05  Legionella pneumophila
  8ts6-assembly1_B  TM=3.426E-01  e=1.601E-01  uncultured cyanophage